Protein AF-A0A3M1VGR1-F1 (afdb_monomer_lite)

Radius of gyration: 39.98 Å; chains: 1; bounding box: 126×86×121 Å

Secondary structure (DSSP, 8-state):
----------------------------PPEEEEEEEEETTEEEEEEEEE-----------S-S---S--PPPGGGGGSSS---HHHHHHHHHHHHHHHHHGGGGT----HHHHHHHHHHHHH-HHHHHHHHHHHHHHTTS--HHHHHHHH--HHHHHHHHHHTT---HHHHHHHHHHHHHHHHH-GGG--B-GGG-BHHHHHHHHHHH-HHHHHHHHHHHHHHHSS-HHHHHHT-SSS-HHHHHHHHHHHH---HHHHHHHHHHTTT-HHHHHHHHHT--HHHHHHHHHHHHT-TT-TT---HHHHHHHHSTT-HHHHHHHHHHHHHHHTTS---HHHHHHTS-------------PPP--PPP---TTEEEEEEEPPTT--HHHHHHHTT--TTTHHHHHHHHT-S-GGGPPTT-EEEEEEEEE--TT--HHHHHHHHHHHHT-S---HHHHHHHHHHHHHHS-----SS-GGGTTTT-EEP-PPS----PPPPP-PPP-PPPP--------------------PPPP-------GGGGS-HHHHHHHHHHHHHHHHHHHHTSSS-HHHHHHHHHHHHHHHHTTTT-HHHHHHHHHHHHHHHSS-HHHHHHHHS-HHHHHHHHHHTT--HHHHHHHHHHHHHHH--------------

Sequence (660 aa):
MVKLAEADRRPQDQNQGEADPRFVKVGTGVTVERRVRVIDGRESVSESRGYGGVGFYIDGSHREEGARQYAPQGEDLFNGPVKSIEEQGREIAEFIHEKTNTGLFGTGNDEKAVLDAVRILSQNPELRAAADRAMQAIEHGKTVSEYLKGQLKGADLERALYYLGEYDAGKAAENLSKSFRRYSHDRSRLEFGYHGKSRLEFNVQFLAEHPEYREAVLTRFRKDHKMELSEAIEAVRGISREEKDKLIEQAYGFDAERTARIIYEHAGDEDRVLALLAGRDSHQVIEIARAFERLPENEKHEKFIDYLRRKLDGKEELIADLTVKLSALEVDTGESAEDAMTRQGVAGREEKEKDSDTPGHRAEKKEIPGFDYHTYKLKNGESLSVVERKFGIGRGDGRLLMMINGVQDASRLPAGFEVKIPAAYAVKKGDTLNEIAASLNKELGRSDLTAQKIFEYNRAFDAAGVRTAVGSNIDQIYADRTLYIPPQGEARNLGPMQEKQAPSEEHPSEKQTTDVEMPPVEYAVEPPDSTSVDTGTPESALTLETRQRAAGIVEGFRQAMSNGGLRHLWSKRADTAQAIRELESIGNNPDLQRAVQQRFQQEQGETLDRYILGHFRDKEREKALRAAGYDVGEVLAEERKRAEATQKPQGGPHFYGTNV

Foldseek 3Di:
DDDDDDDDDDDDDDDDDDDDDDDDDPDDDWDWDWDWDDDPNDIDIDIDTDDDDDDDDDDDDDDDDDDPDDDDDPVVLCPDPHDDLLVSLLVLLVQLCCQLPVPVVPDHHPLVSNLVSLLVCLVDVSSQVSVQVNNCVVPVHGGPLRVLVVRDDDPSNQSSCLSVVNRDLLVLLVQLVVQLVQQLPDPVPFPQDPPRHGSNLVSLLSLLVCVPSLVVSQVNNCVVPVDGPLVSLVSGPPQDPVNSVVSVCSSNPQDLLVLLVCCVVCLLPVVSPCVSPVPDDLVSLLSNQVSNLVDPVPVVSDGPLNSNCVSVPPPVVVSVVNVCSNVVCVVVPDPDPVVVVVVDDDDDDDDDDDDDPDDDPQPDADDQPQFDWDKDFAAVPDFVQNVCVVLVAARPCSVVQCNNRVHPDRVDDDGRDIGIDGDWGFDAQPDFLQNVQVSCCVSVVHDPRHSVLQVVVQVLVDVVVDDDDPDDDPRVPRNGDTGDDHDDDDDDDDDDDDDDDDDDDDDDDDDDDDDDDDDDDDDDDDDDDDDDDPPDDPVVPDDPVLLVLLVVLLVQLVVLVVVVPPDDPVSVVVSLVSNLVSLLVCPPDVSSLVSNQVVNCVVVVDGPLVVLVVPDDPVSSLSSCVSSPHDPVVSVVVVVVVVVVVPDDPDDDDDDDDDD

pLDDT: mean 70.75, std 23.26, range [25.19, 97.81]

Structure (mmCIF, N/CA/C/O backbone):
data_AF-A0A3M1VGR1-F1
#
_entry.id   AF-A0A3M1VGR1-F1
#
loop_
_atom_site.group_PDB
_atom_site.id
_atom_site.type_symbol
_atom_site.label_atom_id
_atom_site.label_alt_id
_atom_site.label_comp_id
_atom_site.label_asym_id
_atom_site.label_entity_id
_atom_site.label_seq_id
_atom_site.pdbx_PDB_ins_code
_atom_site.Cartn_x
_atom_site.Cartn_y
_atom_site.Cartn_z
_atom_site.occupancy
_atom_site.B_iso_or_equiv
_atom_site.auth_seq_id
_atom_site.auth_comp_id
_atom_site.auth_asym_id
_atom_site.auth_atom_id
_atom_site.pdbx_PDB_model_num
ATOM 1 N N . MET A 1 1 ? 80.678 -14.134 -15.338 1.00 32.84 1 MET A N 1
ATOM 2 C CA . MET A 1 1 ? 82.061 -14.301 -15.842 1.00 32.84 1 MET A CA 1
ATOM 3 C C . MET A 1 1 ? 82.338 -15.799 -15.810 1.00 32.84 1 MET A C 1
ATOM 5 O O . MET A 1 1 ? 82.184 -16.352 -14.739 1.00 32.84 1 MET A O 1
ATOM 9 N N . VAL A 1 2 ? 82.593 -16.553 -16.879 1.00 35.44 2 VAL A N 1
ATOM 10 C CA . VAL A 1 2 ? 83.173 -16.275 -18.202 1.00 35.44 2 VAL A CA 1
ATOM 11 C C . VAL A 1 2 ? 82.540 -17.228 -19.243 1.00 35.44 2 VAL A C 1
ATOM 13 O O . VAL A 1 2 ? 82.218 -18.368 -18.925 1.00 35.44 2 VAL A O 1
ATOM 16 N N . LYS A 1 3 ? 82.330 -16.700 -20.458 1.00 37.97 3 LYS A N 1
ATOM 17 C CA . LYS A 1 3 ? 81.943 -17.356 -21.728 1.00 37.97 3 LYS A CA 1
ATOM 18 C C . LYS A 1 3 ? 83.186 -17.886 -22.477 1.00 37.97 3 LYS A C 1
ATOM 20 O O . LYS A 1 3 ? 84.276 -17.444 -22.143 1.00 37.97 3 LYS A O 1
ATOM 25 N N . LEU A 1 4 ? 82.940 -18.608 -23.589 1.00 37.69 4 LEU A N 1
ATOM 26 C CA . LEU A 1 4 ? 83.761 -18.840 -24.815 1.00 37.69 4 LEU A CA 1
ATOM 27 C C . LEU A 1 4 ? 84.270 -20.288 -24.943 1.00 37.69 4 LEU A C 1
ATOM 29 O O . LEU A 1 4 ? 84.686 -20.853 -23.942 1.00 37.69 4 LEU A O 1
ATOM 33 N N . ALA A 1 5 ? 84.335 -20.949 -26.106 1.00 40.91 5 ALA A N 1
ATOM 34 C CA . ALA A 1 5 ? 83.881 -20.753 -27.501 1.00 40.91 5 ALA A CA 1
ATOM 35 C C . ALA A 1 5 ? 84.247 -22.072 -28.254 1.00 40.91 5 ALA A C 1
ATOM 37 O O . ALA A 1 5 ? 85.207 -22.721 -27.855 1.00 40.91 5 ALA A O 1
ATOM 38 N N . GLU A 1 6 ? 83.445 -22.608 -29.183 1.00 35.97 6 GLU A N 1
ATOM 39 C CA . GLU A 1 6 ? 83.559 -22.504 -30.665 1.00 35.97 6 GLU A CA 1
ATOM 40 C C . GLU A 1 6 ? 83.898 -23.846 -31.362 1.00 35.97 6 GLU A C 1
ATOM 42 O O . GLU A 1 6 ? 84.374 -24.776 -30.719 1.00 35.97 6 GLU A O 1
ATOM 47 N N . ALA A 1 7 ? 83.671 -23.867 -32.689 1.00 32.34 7 ALA A N 1
ATOM 48 C CA . ALA A 1 7 ? 83.943 -24.880 -33.729 1.00 32.34 7 ALA A CA 1
ATOM 49 C C . ALA A 1 7 ? 82.780 -25.862 -34.044 1.00 32.34 7 ALA A C 1
ATOM 51 O O . ALA A 1 7 ? 82.547 -26.811 -33.305 1.00 32.34 7 ALA A O 1
ATOM 52 N N . ASP A 1 8 ? 81.892 -25.643 -35.025 1.00 31.66 8 ASP A N 1
ATOM 53 C CA . ASP A 1 8 ? 82.029 -25.397 -36.483 1.00 31.66 8 ASP A CA 1
ATOM 54 C C . ASP A 1 8 ? 82.071 -26.695 -37.327 1.00 31.66 8 ASP A C 1
ATOM 56 O O . ASP A 1 8 ? 82.972 -27.517 -37.162 1.00 31.66 8 ASP A O 1
ATOM 60 N N . ARG A 1 9 ? 81.048 -26.873 -38.191 1.00 32.28 9 ARG A N 1
ATOM 61 C CA . ARG A 1 9 ? 80.989 -27.673 -39.444 1.00 32.28 9 ARG A CA 1
ATOM 62 C C . ARG A 1 9 ? 79.542 -27.789 -39.976 1.00 32.28 9 ARG A C 1
ATOM 64 O O . ARG A 1 9 ? 78.756 -28.628 -39.545 1.00 32.28 9 ARG A O 1
ATOM 71 N N . ARG A 1 10 ? 79.225 -26.967 -40.979 1.00 28.36 10 ARG A N 1
ATOM 72 C CA . ARG A 1 10 ? 78.342 -27.254 -42.141 1.00 28.36 10 ARG A CA 1
ATOM 73 C C . ARG A 1 10 ? 79.263 -2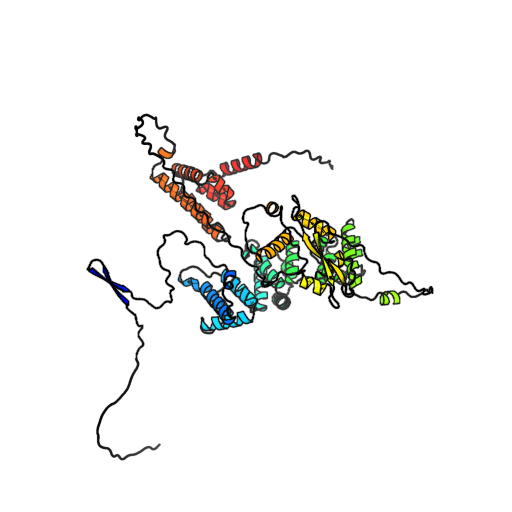7.309 -43.387 1.00 28.36 10 ARG A C 1
ATOM 75 O O . ARG A 1 10 ? 80.387 -26.826 -43.236 1.00 28.36 10 ARG A O 1
ATOM 82 N N . PRO A 1 11 ? 78.904 -27.853 -44.579 1.00 45.12 11 PRO A N 1
ATOM 83 C CA . PRO A 1 11 ? 77.603 -27.782 -45.287 1.00 45.12 11 PRO A CA 1
ATOM 84 C C . PRO A 1 11 ? 77.229 -29.133 -45.980 1.00 45.12 11 PRO A C 1
ATOM 86 O O . PRO A 1 11 ? 77.863 -30.131 -45.666 1.00 45.12 11 PRO A O 1
ATOM 89 N N . GLN A 1 12 ? 76.211 -29.368 -46.824 1.00 30.80 12 GLN A N 1
ATOM 90 C CA . GLN A 1 12 ? 75.485 -28.650 -47.892 1.00 30.80 12 GLN A CA 1
ATOM 91 C C . GLN A 1 12 ? 74.126 -29.381 -48.108 1.00 30.80 12 GLN A C 1
ATOM 93 O O . GLN A 1 12 ? 74.074 -30.603 -48.006 1.00 30.80 12 GLN A O 1
ATOM 98 N N . ASP A 1 13 ? 73.001 -28.661 -48.180 1.00 32.44 13 ASP A N 1
ATOM 99 C CA . ASP A 1 13 ? 72.172 -28.392 -49.381 1.00 32.44 13 ASP A CA 1
ATOM 100 C C . ASP A 1 13 ? 71.539 -29.609 -50.096 1.00 32.44 13 ASP A C 1
ATOM 102 O O . ASP A 1 13 ? 72.215 -30.348 -50.800 1.00 32.44 13 ASP A O 1
ATOM 106 N N . GLN A 1 14 ? 70.206 -29.747 -50.040 1.00 30.77 14 GLN A N 1
ATOM 107 C CA . GLN A 1 14 ? 69.305 -29.179 -51.059 1.00 30.77 14 GLN A CA 1
ATOM 108 C C . GLN A 1 14 ? 67.816 -29.468 -50.771 1.00 30.77 14 GLN A C 1
ATOM 110 O O . GLN A 1 14 ? 67.416 -30.588 -50.469 1.00 30.77 14 GLN A O 1
ATOM 115 N N . ASN A 1 15 ? 67.030 -28.420 -51.033 1.00 29.39 15 ASN A N 1
ATOM 116 C CA . ASN A 1 15 ? 65.632 -28.373 -51.473 1.00 29.39 15 ASN A CA 1
ATOM 117 C C . ASN A 1 15 ? 64.476 -28.169 -50.471 1.00 29.39 15 ASN A C 1
ATOM 119 O O . ASN A 1 15 ? 63.861 -29.100 -49.970 1.00 29.39 15 ASN A O 1
ATOM 123 N N . GLN A 1 16 ? 64.116 -26.876 -50.411 1.00 29.95 16 GLN A N 1
ATOM 124 C CA . GLN A 1 16 ? 62.810 -26.288 -50.765 1.00 29.95 16 GLN A CA 1
ATOM 125 C C . GLN A 1 16 ? 61.708 -26.240 -49.694 1.00 29.95 16 GLN A C 1
ATOM 127 O O . GLN A 1 16 ? 61.046 -27.231 -49.412 1.00 29.95 16 GLN A O 1
ATOM 132 N N . GLY A 1 17 ? 61.429 -25.006 -49.237 1.00 27.72 17 GLY A N 1
ATOM 133 C CA . GLY A 1 17 ? 60.079 -24.570 -48.855 1.00 27.72 17 GLY A CA 1
ATOM 134 C C . GLY A 1 17 ? 59.882 -24.001 -47.444 1.00 27.72 17 GLY A C 1
ATOM 135 O O . GLY A 1 17 ? 59.053 -24.522 -46.707 1.00 27.72 17 GLY A O 1
ATOM 136 N N . GLU A 1 18 ? 60.590 -22.930 -47.066 1.00 30.09 18 GLU A N 1
ATOM 137 C CA . GLU A 1 18 ? 60.122 -21.966 -46.041 1.00 30.09 18 GLU A CA 1
ATOM 138 C C . GLU A 1 18 ? 58.789 -21.317 -46.480 1.00 30.09 18 GLU A C 1
ATOM 140 O O . GLU A 1 18 ? 58.524 -21.232 -47.675 1.00 30.09 18 GLU A O 1
ATOM 145 N N . ALA A 1 19 ? 57.938 -20.702 -45.659 1.00 28.94 19 ALA A N 1
ATOM 146 C CA . ALA A 1 19 ? 57.636 -20.648 -44.227 1.00 28.94 19 ALA A CA 1
ATOM 147 C C . ALA A 1 19 ? 56.522 -19.573 -44.087 1.00 28.94 19 ALA A C 1
ATOM 149 O O . ALA A 1 19 ? 56.438 -18.670 -44.917 1.00 28.94 19 ALA A O 1
ATOM 150 N N . ASP A 1 20 ? 55.763 -19.626 -42.986 1.00 30.30 20 ASP A N 1
ATOM 151 C CA . ASP A 1 20 ? 55.066 -18.492 -42.334 1.00 30.30 20 ASP A CA 1
ATOM 152 C C . ASP A 1 20 ? 53.701 -18.016 -42.906 1.00 30.30 20 ASP A C 1
ATOM 154 O O . ASP A 1 20 ? 53.647 -17.329 -43.927 1.00 30.30 20 ASP A O 1
ATOM 158 N N . PRO A 1 21 ? 52.571 -18.238 -42.195 1.00 31.44 21 PRO A N 1
ATOM 159 C CA . PRO A 1 21 ? 51.399 -17.384 -42.301 1.00 31.44 21 PRO A CA 1
ATOM 160 C C . PRO A 1 21 ? 51.378 -16.375 -41.142 1.00 31.44 21 PRO A C 1
ATOM 162 O O . PRO A 1 21 ? 50.934 -16.660 -40.028 1.00 31.44 21 PRO A O 1
ATOM 165 N N . ARG A 1 22 ? 51.794 -15.142 -41.442 1.00 30.09 22 ARG A N 1
ATOM 166 C CA . ARG A 1 22 ? 51.488 -13.960 -40.628 1.00 30.09 22 ARG A CA 1
ATOM 167 C C . ARG A 1 22 ? 50.040 -13.527 -40.855 1.00 30.09 22 ARG A C 1
ATOM 169 O O . ARG A 1 22 ? 49.585 -13.467 -41.991 1.00 30.09 22 ARG A O 1
ATOM 176 N N . PHE A 1 23 ? 49.372 -13.170 -39.758 1.00 30.47 23 PHE A N 1
ATOM 177 C CA . PHE A 1 23 ? 48.259 -12.217 -39.642 1.00 30.47 23 PHE A CA 1
ATOM 178 C C . PHE A 1 23 ? 47.366 -12.014 -40.881 1.00 30.47 23 PHE A C 1
ATOM 180 O O . P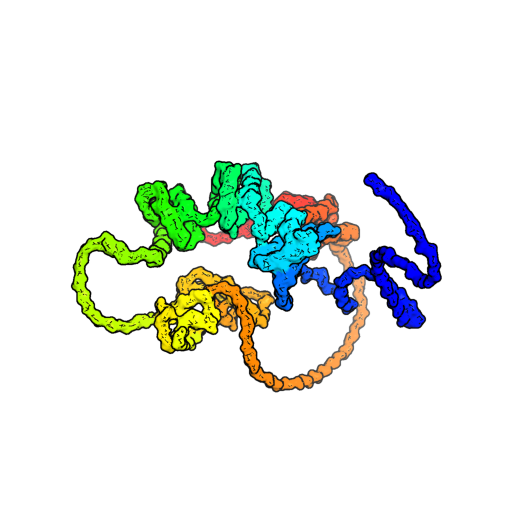HE A 1 23 ? 47.647 -11.172 -41.734 1.00 30.47 23 PHE A O 1
ATOM 187 N N . VAL A 1 24 ? 46.192 -12.655 -40.888 1.00 25.19 24 VAL A N 1
ATOM 188 C CA . VAL A 1 24 ? 45.050 -12.180 -41.681 1.00 25.19 24 VAL A CA 1
ATOM 189 C C . VAL A 1 24 ? 44.173 -11.301 -40.796 1.00 25.19 24 VAL A C 1
ATOM 191 O O . VAL A 1 24 ? 43.539 -11.744 -39.842 1.00 25.19 24 VAL A O 1
ATOM 194 N N . LYS A 1 25 ? 44.152 -10.020 -41.147 1.00 27.34 25 LYS A N 1
ATOM 195 C CA . LYS A 1 25 ? 43.153 -9.033 -40.748 1.00 27.34 25 LYS A CA 1
ATOM 196 C C . LYS A 1 25 ? 41.793 -9.508 -41.281 1.00 27.34 25 LYS A C 1
ATOM 198 O O . LYS A 1 25 ? 41.596 -9.517 -42.494 1.00 27.34 25 LYS A O 1
ATOM 203 N N . VAL A 1 26 ? 40.864 -9.914 -40.414 1.00 26.52 26 VAL A N 1
ATOM 204 C CA . VAL A 1 26 ? 39.482 -10.211 -40.832 1.00 26.52 26 VAL A CA 1
ATOM 205 C C . VAL A 1 26 ? 38.785 -8.877 -41.095 1.00 26.52 26 VAL A C 1
ATOM 207 O O . VAL A 1 26 ? 38.372 -8.175 -40.175 1.00 26.52 26 VAL A O 1
ATOM 210 N N . GLY A 1 27 ? 38.757 -8.481 -42.366 1.00 27.70 27 GLY A N 1
ATOM 211 C CA . GLY A 1 27 ? 37.930 -7.387 -42.857 1.00 27.70 27 GLY A CA 1
ATOM 212 C C . GLY A 1 27 ? 36.460 -7.798 -42.874 1.00 27.70 27 GLY A C 1
ATOM 213 O O . GLY A 1 27 ? 36.124 -8.943 -43.169 1.00 27.70 27 GLY A O 1
ATOM 214 N N . THR A 1 28 ? 35.591 -6.848 -42.551 1.00 34.50 28 THR A N 1
ATOM 215 C CA . THR A 1 28 ? 34.135 -6.942 -42.651 1.00 34.50 28 THR A CA 1
ATOM 216 C C . THR A 1 28 ? 33.718 -7.297 -44.082 1.00 34.50 28 THR A C 1
ATOM 218 O O . THR A 1 28 ? 33.843 -6.492 -45.003 1.00 34.50 28 THR A O 1
ATOM 221 N N . GLY A 1 29 ? 33.246 -8.528 -44.284 1.00 31.27 29 GLY A N 1
ATOM 222 C CA . GLY A 1 29 ? 32.705 -8.975 -45.565 1.00 31.27 29 GLY A CA 1
ATOM 223 C C . GLY A 1 29 ? 31.354 -8.316 -45.841 1.00 31.27 29 GLY A C 1
ATOM 224 O O . GLY A 1 29 ? 30.412 -8.492 -45.076 1.00 31.27 29 GLY A O 1
ATOM 225 N N . VAL A 1 30 ? 31.266 -7.560 -46.935 1.00 34.47 30 VAL A N 1
ATOM 226 C CA . VAL A 1 30 ? 29.999 -7.120 -47.531 1.00 34.47 30 VAL A CA 1
ATOM 227 C C . VAL A 1 30 ? 29.611 -8.159 -48.574 1.00 34.47 30 VAL A C 1
ATOM 229 O O . VAL A 1 30 ? 30.320 -8.326 -49.567 1.00 34.47 30 VAL A O 1
ATOM 232 N N . THR A 1 31 ? 28.492 -8.850 -48.376 1.00 37.16 31 THR A N 1
ATOM 233 C CA . THR A 1 31 ? 27.913 -9.711 -49.411 1.00 37.16 31 THR A CA 1
ATOM 234 C C . THR A 1 31 ? 27.097 -8.836 -50.361 1.00 37.16 31 THR A C 1
ATOM 236 O O . THR A 1 31 ? 26.199 -8.111 -49.932 1.00 37.16 31 THR A O 1
ATOM 239 N N . VAL A 1 32 ? 27.432 -8.867 -51.652 1.00 37.56 32 VAL A N 1
ATOM 240 C CA . VAL A 1 32 ? 26.666 -8.192 -52.709 1.00 37.56 32 VAL A CA 1
ATOM 241 C C . VAL A 1 32 ? 25.828 -9.250 -53.406 1.00 37.56 32 VAL A C 1
ATOM 243 O O . VAL A 1 32 ? 26.377 -10.128 -54.070 1.00 37.56 32 VAL A O 1
ATOM 246 N N . GLU A 1 33 ? 24.507 -9.174 -53.263 1.00 39.69 33 GLU A N 1
ATOM 247 C CA . GLU A 1 33 ? 23.602 -9.990 -54.068 1.00 39.69 33 GLU A CA 1
ATOM 248 C C . GLU A 1 33 ? 23.191 -9.177 -55.299 1.00 39.69 33 GLU A C 1
ATOM 250 O O . GLU A 1 33 ? 22.628 -8.082 -55.194 1.00 39.69 33 GLU A O 1
ATOM 255 N N . ARG A 1 34 ? 23.532 -9.699 -56.478 1.00 49.25 34 ARG A N 1
ATOM 256 C CA . ARG A 1 34 ? 23.218 -9.098 -57.774 1.00 49.25 34 ARG A CA 1
ATOM 257 C C . ARG A 1 34 ? 22.080 -9.895 -58.390 1.00 49.25 34 ARG A C 1
ATOM 259 O O . ARG A 1 34 ? 22.271 -11.056 -58.742 1.00 49.25 34 ARG A O 1
ATOM 266 N N . ARG A 1 35 ? 20.902 -9.285 -58.523 1.00 47.31 35 ARG A N 1
ATOM 267 C CA . ARG A 1 35 ? 19.772 -9.905 -59.226 1.00 47.31 35 ARG A CA 1
ATOM 268 C C . ARG A 1 35 ? 19.567 -9.223 -60.565 1.00 47.31 35 ARG A C 1
ATOM 270 O O . ARG A 1 35 ? 19.476 -7.999 -60.647 1.00 47.31 35 ARG A O 1
ATOM 277 N N . VAL A 1 36 ? 19.504 -10.045 -61.604 1.00 59.19 36 VAL A N 1
ATOM 278 C CA . VAL A 1 36 ? 19.189 -9.630 -62.968 1.00 59.19 36 VAL A CA 1
ATOM 279 C C . VAL A 1 36 ? 17.770 -10.093 -63.262 1.00 59.19 36 VAL A C 1
ATOM 281 O O . VAL A 1 36 ? 17.467 -11.280 -63.141 1.00 59.19 36 VAL A O 1
ATOM 284 N N . ARG A 1 37 ? 16.890 -9.160 -63.621 1.00 50.19 37 ARG A N 1
ATOM 285 C CA . ARG A 1 37 ? 15.563 -9.463 -64.162 1.00 50.19 37 ARG A CA 1
ATOM 286 C C . ARG A 1 37 ? 15.512 -9.020 -65.609 1.00 50.19 37 ARG A C 1
ATOM 288 O O . ARG A 1 37 ? 15.886 -7.896 -65.925 1.00 50.19 37 ARG A O 1
ATOM 295 N N . VAL A 1 38 ? 14.997 -9.890 -66.466 1.00 55.69 38 VAL A N 1
ATOM 296 C CA . VAL A 1 38 ? 14.703 -9.556 -67.859 1.00 55.69 38 VAL A CA 1
ATOM 297 C C . VAL A 1 38 ? 13.197 -9.400 -67.983 1.00 55.69 38 VAL A C 1
ATOM 299 O O . VAL A 1 38 ? 12.460 -10.351 -67.734 1.00 55.69 38 VAL A O 1
ATOM 302 N N . ILE A 1 39 ? 12.744 -8.196 -68.325 1.00 48.53 39 ILE A N 1
ATOM 303 C CA . ILE A 1 39 ? 11.339 -7.904 -68.628 1.00 48.53 39 ILE A CA 1
ATOM 304 C C . ILE A 1 39 ? 11.331 -7.220 -69.997 1.00 48.53 39 ILE A C 1
ATOM 306 O O . ILE A 1 39 ? 12.106 -6.293 -70.230 1.00 48.53 39 ILE A O 1
ATOM 310 N N . ASP A 1 40 ? 10.527 -7.742 -70.925 1.00 45.03 40 ASP A N 1
ATOM 311 C CA . ASP A 1 40 ? 10.402 -7.270 -72.313 1.00 45.03 40 ASP A CA 1
ATOM 312 C C . ASP A 1 40 ? 11.738 -7.112 -73.061 1.00 45.03 40 ASP A C 1
ATOM 314 O O . ASP A 1 40 ? 11.993 -6.131 -73.759 1.00 45.03 40 ASP A O 1
ATOM 318 N N . GLY A 1 41 ? 12.631 -8.094 -72.896 1.00 62.09 41 GLY A N 1
ATOM 319 C CA . GLY A 1 41 ? 13.907 -8.150 -73.617 1.00 62.09 41 GLY A CA 1
ATOM 320 C C . GLY A 1 41 ? 14.944 -7.112 -73.179 1.00 62.09 41 GLY A C 1
ATOM 321 O O . GLY A 1 41 ? 15.966 -6.962 -73.846 1.00 62.09 41 GLY A O 1
ATOM 322 N N . ARG A 1 42 ? 14.719 -6.404 -72.065 1.00 38.59 42 ARG A N 1
ATOM 323 C CA . ARG A 1 42 ? 15.720 -5.528 -71.448 1.00 38.59 42 ARG A CA 1
ATOM 324 C C . ARG A 1 42 ? 16.118 -6.057 -70.079 1.00 38.59 42 ARG A C 1
ATOM 326 O O . ARG A 1 42 ? 15.269 -6.346 -69.236 1.00 38.59 42 ARG A O 1
ATOM 333 N N . GLU A 1 43 ? 17.425 -6.182 -69.871 1.00 63.84 43 GLU A N 1
ATOM 334 C CA . GLU A 1 43 ? 17.987 -6.579 -68.586 1.00 63.84 43 GLU A CA 1
ATOM 335 C C . GLU A 1 43 ? 17.995 -5.385 -67.628 1.00 63.84 43 GLU A C 1
ATOM 337 O O . GLU A 1 43 ? 18.555 -4.325 -67.909 1.00 63.84 43 GLU A O 1
ATOM 342 N N . SER A 1 44 ? 17.369 -5.575 -66.476 1.00 43.97 44 SER A N 1
ATOM 343 C CA . SER A 1 44 ? 17.424 -4.694 -65.321 1.00 43.97 44 SER A CA 1
ATOM 344 C C . SER A 1 44 ? 18.272 -5.380 -64.254 1.00 43.97 44 SER A C 1
ATOM 346 O O . SER A 1 44 ? 17.975 -6.503 -63.841 1.00 43.97 44 SER A O 1
ATOM 348 N N . VAL A 1 45 ? 19.349 -4.720 -63.824 1.00 62.47 45 VAL A N 1
ATOM 349 C CA . VAL A 1 45 ? 20.241 -5.219 -62.770 1.00 62.47 45 VAL A CA 1
ATOM 350 C C . VAL A 1 45 ? 20.046 -4.375 -61.519 1.00 62.47 45 VAL A C 1
ATOM 352 O O . VAL A 1 45 ? 20.227 -3.160 -61.562 1.00 62.47 45 VAL A O 1
ATOM 355 N N . SER A 1 46 ? 19.720 -5.020 -60.400 1.00 47.25 46 SER A N 1
ATOM 356 C CA . SER A 1 46 ? 19.698 -4.384 -59.081 1.00 47.25 46 SER A CA 1
ATOM 357 C C . SER A 1 46 ? 20.724 -5.042 -58.160 1.00 47.25 46 SER A C 1
ATOM 359 O O . SER A 1 46 ? 20.736 -6.268 -58.018 1.00 47.25 46 SER A O 1
ATOM 361 N N . GLU A 1 47 ? 21.558 -4.225 -57.518 1.00 50.34 47 GLU A N 1
ATOM 362 C CA . GLU A 1 47 ? 22.518 -4.648 -56.495 1.00 50.34 47 GLU A CA 1
ATOM 363 C C . GLU A 1 47 ? 22.076 -4.126 -55.129 1.00 50.34 47 GLU A C 1
ATOM 365 O O . GLU A 1 47 ? 21.886 -2.923 -54.952 1.00 50.34 47 GLU A O 1
ATOM 370 N N . SER A 1 48 ? 21.944 -5.021 -54.150 1.00 40.88 48 SER A N 1
ATOM 371 C CA . SER A 1 48 ? 21.705 -4.645 -52.754 1.00 40.88 48 SER A CA 1
ATOM 372 C C . SER A 1 48 ? 22.891 -5.047 -51.882 1.00 40.88 48 SER A C 1
ATOM 374 O O . SER A 1 48 ? 23.358 -6.187 -51.942 1.00 40.88 48 SER A O 1
ATOM 376 N N . ARG A 1 49 ? 23.363 -4.111 -51.050 1.00 40.06 49 ARG A N 1
ATOM 377 C CA . ARG A 1 49 ? 24.370 -4.345 -50.004 1.00 40.06 49 ARG A CA 1
ATOM 378 C C . ARG A 1 49 ? 23.669 -4.373 -48.649 1.00 40.06 49 ARG A C 1
ATOM 380 O O . ARG A 1 49 ? 23.144 -3.348 -48.226 1.00 40.06 49 ARG A O 1
ATOM 387 N N . GLY A 1 50 ? 23.653 -5.529 -47.991 1.00 36.19 50 GLY A N 1
ATOM 388 C CA . GLY A 1 50 ? 23.083 -5.693 -46.651 1.00 36.19 50 GLY A CA 1
ATOM 389 C C . GLY A 1 50 ? 24.169 -5.835 -45.583 1.00 36.19 50 GLY A C 1
ATOM 390 O O . GLY A 1 50 ? 25.121 -6.589 -45.772 1.00 36.19 50 GLY A O 1
ATOM 391 N N . TYR A 1 51 ? 24.011 -5.133 -44.458 1.00 35.66 51 TYR A N 1
ATOM 392 C CA . TYR A 1 51 ? 24.691 -5.452 -43.198 1.00 35.66 51 TYR A CA 1
ATOM 393 C C . TYR A 1 51 ? 23.772 -6.372 -42.388 1.00 35.66 51 TYR A C 1
ATOM 395 O O . TYR A 1 51 ? 22.576 -6.107 -42.285 1.00 35.66 51 TYR A O 1
ATOM 403 N N . GLY A 1 52 ? 24.314 -7.479 -41.875 1.00 32.34 52 GLY A N 1
ATOM 404 C CA . GLY A 1 52 ? 23.540 -8.557 -41.259 1.00 32.34 52 GLY A CA 1
ATOM 405 C C . GLY A 1 52 ? 22.763 -8.118 -40.017 1.00 32.34 52 GLY A C 1
ATOM 406 O O . GLY A 1 52 ? 23.339 -7.979 -38.943 1.00 32.34 52 GLY A O 1
ATOM 407 N N . GLY A 1 53 ? 21.451 -7.965 -40.176 1.00 26.06 53 GLY A N 1
ATOM 408 C CA . GLY A 1 53 ? 20.450 -8.020 -39.117 1.00 26.06 53 GLY A CA 1
ATOM 409 C C . GLY A 1 53 ? 19.408 -9.064 -39.511 1.00 26.06 53 GLY A C 1
ATOM 410 O O . GLY A 1 53 ? 18.974 -9.102 -40.662 1.00 26.06 53 GLY A O 1
ATOM 411 N N . VAL A 1 54 ? 19.055 -9.953 -38.584 1.00 30.28 54 VAL A N 1
ATOM 412 C CA . VAL A 1 54 ? 18.017 -10.970 -38.792 1.00 30.28 54 VAL A CA 1
ATOM 413 C C . VAL A 1 54 ? 16.665 -10.258 -38.855 1.00 30.28 54 VAL A C 1
ATOM 415 O O . VAL A 1 54 ? 16.195 -9.735 -37.850 1.00 30.28 54 VAL A O 1
ATOM 418 N N . GLY A 1 55 ? 16.063 -10.209 -40.043 1.00 25.91 55 GLY A N 1
ATOM 419 C CA . GLY A 1 55 ? 14.714 -9.696 -40.272 1.00 25.91 55 GLY A CA 1
ATOM 420 C C . GLY A 1 55 ? 13.839 -10.771 -40.909 1.00 25.91 55 GLY A C 1
ATOM 421 O O . GLY A 1 55 ? 14.229 -11.387 -41.902 1.00 25.91 55 GLY A O 1
ATOM 422 N N . PHE A 1 56 ? 12.659 -11.002 -40.336 1.00 25.67 56 PHE A N 1
ATOM 423 C CA . PHE A 1 56 ? 11.611 -11.816 -40.944 1.00 25.67 56 PHE A CA 1
ATOM 424 C C . PHE A 1 56 ? 10.975 -11.036 -42.105 1.00 25.67 56 PHE A C 1
ATOM 426 O O . PHE A 1 56 ? 10.551 -9.895 -41.932 1.00 25.67 56 PHE A O 1
ATOM 433 N N . TYR A 1 57 ? 10.910 -11.649 -43.288 1.00 25.34 57 TYR A N 1
ATOM 434 C CA . TYR A 1 57 ? 10.170 -11.120 -44.435 1.00 25.34 57 TYR A CA 1
ATOM 435 C C . TYR A 1 57 ? 8.674 -11.421 -44.264 1.00 25.34 57 TYR A C 1
ATOM 437 O O . TYR A 1 57 ? 8.291 -12.587 -44.191 1.00 25.34 57 TYR A O 1
ATOM 445 N N . ILE A 1 58 ? 7.836 -10.381 -44.249 1.00 28.47 58 ILE A N 1
ATOM 446 C CA . ILE A 1 58 ? 6.396 -10.483 -44.526 1.00 28.47 58 ILE A CA 1
ATOM 447 C C . ILE A 1 58 ? 6.170 -9.875 -45.912 1.00 28.47 58 ILE A C 1
ATOM 449 O O . ILE A 1 58 ? 6.619 -8.763 -46.190 1.00 28.47 58 ILE A O 1
ATOM 453 N N . ASP A 1 59 ? 5.528 -10.649 -46.782 1.00 26.16 59 ASP A N 1
ATOM 454 C CA . ASP A 1 59 ? 5.177 -10.281 -48.152 1.00 26.16 59 ASP A CA 1
ATOM 455 C C . ASP A 1 59 ? 4.229 -9.070 -48.163 1.00 26.16 59 ASP A C 1
ATOM 457 O O . ASP A 1 59 ? 3.192 -9.051 -47.496 1.00 26.16 59 ASP A O 1
ATOM 461 N N . GLY A 1 60 ? 4.631 -8.027 -48.888 1.00 29.23 60 GLY A N 1
ATOM 462 C CA . GLY A 1 60 ? 3.951 -6.744 -48.953 1.00 29.23 60 GLY A CA 1
ATOM 463 C C . GLY A 1 60 ? 3.032 -6.676 -50.161 1.00 29.23 60 GLY A C 1
ATOM 464 O O . GLY A 1 60 ? 3.471 -6.333 -51.256 1.00 29.23 60 GLY A O 1
ATOM 465 N N . SER A 1 61 ? 1.742 -6.931 -49.954 1.00 31.72 61 SER A N 1
ATOM 466 C CA . SER A 1 61 ? 0.705 -6.500 -50.894 1.00 31.72 61 SER A CA 1
ATOM 467 C C . SER A 1 61 ? -0.674 -6.378 -50.243 1.00 31.72 61 SER A C 1
ATOM 469 O O . SER A 1 61 ? -1.596 -7.060 -50.645 1.00 31.72 61 SER A O 1
ATOM 471 N N . HIS A 1 62 ? -0.857 -5.461 -49.286 1.00 27.64 62 HIS A N 1
ATOM 472 C CA . HIS A 1 62 ? -2.146 -4.781 -49.086 1.00 27.64 62 HIS A CA 1
ATOM 473 C C . HIS A 1 62 ? -1.942 -3.395 -48.450 1.00 27.64 62 HIS A C 1
ATOM 475 O O . HIS A 1 62 ? -1.022 -3.174 -47.668 1.00 27.64 62 HIS A O 1
ATOM 481 N N . ARG A 1 63 ? -2.775 -2.457 -48.908 1.00 31.17 63 ARG A N 1
ATOM 482 C CA . ARG A 1 63 ? -2.747 -1.007 -48.687 1.00 31.17 63 ARG A CA 1
ATOM 483 C C . ARG A 1 63 ? -2.833 -0.587 -47.217 1.00 31.17 63 ARG A C 1
ATOM 485 O O . ARG A 1 63 ? -3.420 -1.267 -46.386 1.00 31.17 63 ARG A O 1
ATOM 492 N N . GLU A 1 64 ? -2.279 0.599 -46.991 1.00 37.81 64 GLU A N 1
ATOM 493 C CA . GLU A 1 64 ? -2.283 1.426 -45.787 1.00 37.81 64 GLU A CA 1
ATOM 494 C C . GLU A 1 64 ? -3.679 1.606 -45.168 1.00 37.81 64 GLU A C 1
ATOM 496 O O . GLU A 1 64 ? -4.470 2.403 -45.652 1.00 37.81 64 GLU A O 1
ATOM 501 N N . GLU A 1 65 ? -3.951 0.902 -44.071 1.00 31.67 65 GLU A N 1
ATOM 502 C CA . GLU A 1 65 ? -4.890 1.293 -43.009 1.00 31.67 65 GLU A CA 1
ATOM 503 C C . GLU A 1 65 ? -4.683 0.313 -41.840 1.00 31.67 65 GLU A C 1
ATOM 505 O O . GLU A 1 65 ? -5.120 -0.831 -41.896 1.00 31.67 65 GLU A O 1
ATOM 510 N N . GLY A 1 66 ? -3.945 0.714 -40.795 1.00 32.66 66 GLY A N 1
ATOM 511 C CA . GLY A 1 66 ? -3.795 -0.138 -39.601 1.00 32.66 66 GLY A CA 1
ATOM 512 C C . GLY A 1 66 ? -2.461 -0.104 -38.853 1.00 32.66 66 GLY A C 1
ATOM 513 O O . GLY A 1 66 ? -2.078 -1.109 -38.269 1.00 32.66 66 GLY A O 1
ATOM 514 N N . ALA A 1 67 ? -1.739 1.018 -38.821 1.00 29.53 67 ALA A N 1
ATOM 515 C CA . ALA A 1 67 ? -0.494 1.132 -38.051 1.00 29.53 67 ALA A CA 1
ATOM 516 C C . ALA A 1 67 ? -0.644 2.032 -36.812 1.00 29.53 67 ALA A C 1
ATOM 518 O O . ALA A 1 67 ? 0.103 2.991 -36.655 1.00 29.53 67 ALA A O 1
ATOM 519 N N . ARG A 1 68 ? -1.620 1.762 -35.933 1.00 33.78 68 ARG A N 1
ATOM 520 C CA . ARG A 1 68 ? -1.703 2.372 -34.587 1.00 33.78 68 ARG A CA 1
ATOM 521 C C . ARG A 1 68 ? -2.494 1.500 -33.610 1.00 33.78 68 ARG A C 1
ATOM 523 O O . ARG A 1 68 ? -3.549 1.940 -33.176 1.00 33.78 68 ARG A O 1
ATOM 530 N N . GLN A 1 69 ? -2.039 0.290 -33.264 1.00 33.12 69 GLN A N 1
ATOM 531 C CA . GLN A 1 69 ? -2.631 -0.433 -32.119 1.00 33.12 69 GLN A CA 1
ATOM 532 C C . GLN A 1 69 ? -1.882 -1.696 -31.657 1.00 33.12 69 GLN A C 1
ATOM 534 O O . GLN A 1 69 ? -2.515 -2.695 -31.379 1.00 33.12 69 GLN A O 1
ATOM 539 N N . TYR A 1 70 ? -0.555 -1.677 -31.500 1.00 32.50 70 TYR A N 1
ATOM 540 C CA . TYR A 1 70 ? 0.119 -2.742 -30.736 1.00 32.50 70 TYR A CA 1
ATOM 541 C C . TYR A 1 70 ? 1.313 -2.181 -29.961 1.00 32.50 70 TYR A C 1
ATOM 543 O O . TYR A 1 70 ? 2.427 -2.103 -30.467 1.00 32.50 70 TYR A O 1
ATOM 551 N N . ALA A 1 71 ? 1.060 -1.761 -28.721 1.00 31.55 71 ALA A N 1
ATOM 552 C CA . ALA A 1 71 ? 2.075 -1.755 -27.675 1.00 31.55 71 ALA A CA 1
ATOM 553 C C . ALA A 1 71 ? 1.766 -2.971 -26.787 1.00 31.55 71 ALA A C 1
ATOM 555 O O . ALA A 1 71 ? 0.643 -3.031 -26.278 1.00 31.55 71 ALA A O 1
ATOM 556 N N . PRO A 1 72 ? 2.678 -3.947 -26.634 1.00 34.12 72 PRO A N 1
ATOM 557 C CA . PRO A 1 72 ? 2.422 -5.093 -25.770 1.00 34.12 72 PRO A CA 1
ATOM 558 C C . PRO A 1 72 ? 2.288 -4.604 -24.325 1.00 34.12 72 PRO A C 1
ATOM 560 O O . PRO A 1 72 ? 3.147 -3.878 -23.818 1.00 34.12 72 PRO A O 1
ATOM 563 N N . GLN A 1 73 ? 1.181 -4.961 -23.678 1.00 44.66 73 GLN A N 1
ATOM 564 C CA . GLN A 1 73 ? 1.036 -4.797 -22.235 1.00 44.66 73 GLN A CA 1
ATOM 565 C C . GLN A 1 73 ? 1.880 -5.893 -21.570 1.00 44.66 73 GLN A C 1
ATOM 567 O O . GLN A 1 73 ? 1.957 -7.000 -22.093 1.00 44.66 73 GLN A O 1
ATOM 572 N N . GLY A 1 74 ? 2.540 -5.607 -20.442 1.00 44.75 74 GLY A N 1
ATOM 573 C CA . GLY A 1 74 ? 3.505 -6.524 -19.804 1.00 44.75 74 GLY A CA 1
ATOM 574 C C . GLY A 1 74 ? 2.969 -7.919 -19.434 1.00 44.75 74 GLY A C 1
ATOM 575 O O . GLY A 1 74 ? 3.753 -8.799 -19.096 1.00 44.75 74 GLY A O 1
ATOM 576 N N . GLU A 1 75 ? 1.658 -8.142 -19.532 1.00 48.88 75 GLU A N 1
ATOM 577 C CA . GLU A 1 75 ? 1.007 -9.441 -19.338 1.00 48.88 75 GLU A CA 1
ATOM 578 C C . GLU A 1 75 ? 1.141 -10.379 -20.559 1.00 48.88 75 GLU A C 1
ATOM 580 O O . GLU A 1 75 ? 1.088 -11.597 -20.401 1.00 48.88 75 GLU A O 1
ATOM 585 N N . ASP A 1 76 ? 1.412 -9.852 -21.761 1.00 54.59 76 ASP A N 1
ATOM 586 C CA . ASP A 1 76 ? 1.543 -10.653 -22.991 1.00 54.59 76 ASP A CA 1
ATOM 587 C C . ASP A 1 76 ? 2.868 -11.432 -23.091 1.00 54.59 76 ASP A C 1
ATOM 589 O O . ASP A 1 76 ? 3.009 -12.299 -23.957 1.00 54.59 76 ASP A O 1
ATOM 593 N N . LEU A 1 77 ? 3.829 -11.191 -22.186 1.00 53.34 77 LEU A N 1
ATOM 594 C CA . LEU A 1 77 ? 5.114 -11.909 -22.151 1.00 53.34 77 LEU A CA 1
ATOM 595 C C . LEU A 1 77 ? 4.960 -13.426 -21.911 1.00 53.34 77 LEU A C 1
ATOM 597 O O . LEU A 1 77 ? 5.892 -14.184 -22.178 1.00 53.34 77 LEU A O 1
ATOM 601 N N . PHE A 1 78 ? 3.788 -13.891 -21.460 1.00 57.84 78 PHE A N 1
ATOM 602 C CA . PHE A 1 78 ? 3.579 -15.280 -21.034 1.00 57.84 78 PHE A CA 1
ATOM 603 C C . PHE A 1 78 ? 2.563 -16.087 -21.866 1.00 57.84 78 PHE A C 1
ATOM 605 O O . PHE A 1 78 ? 2.370 -17.267 -21.584 1.00 57.84 78 PHE A O 1
ATOM 612 N N . ASN A 1 79 ? 1.962 -15.526 -22.923 1.00 50.41 79 ASN A N 1
ATOM 613 C CA . ASN A 1 79 ? 0.902 -16.195 -23.708 1.00 50.41 79 ASN A CA 1
ATOM 614 C C . ASN A 1 79 ? 1.406 -17.064 -24.890 1.00 50.41 79 ASN A C 1
ATOM 616 O O . ASN A 1 79 ? 0.702 -17.259 -25.880 1.00 50.41 79 ASN A O 1
ATOM 620 N N . GLY A 1 80 ? 2.625 -17.603 -24.797 1.00 70.62 80 GLY A N 1
ATOM 621 C CA . GLY A 1 80 ? 3.242 -18.480 -25.804 1.00 70.62 80 GLY A CA 1
ATOM 622 C C . GLY A 1 80 ? 3.388 -19.943 -25.352 1.00 70.62 80 GLY A C 1
ATOM 623 O O . GLY A 1 80 ? 2.943 -20.298 -24.260 1.00 70.62 80 GLY A O 1
ATOM 624 N N . PRO A 1 81 ? 4.026 -20.817 -26.161 1.00 77.25 81 PRO A N 1
ATOM 625 C CA . PRO A 1 81 ? 4.447 -22.141 -25.691 1.00 77.25 81 PRO A CA 1
ATOM 626 C C . PRO A 1 81 ? 5.252 -22.009 -24.389 1.00 77.25 81 PRO A C 1
ATOM 628 O O . PRO A 1 81 ? 5.963 -21.022 -24.211 1.00 77.25 81 PRO A O 1
ATOM 631 N N . VAL A 1 82 ? 5.129 -22.983 -23.478 1.00 85.62 82 VAL A N 1
ATOM 632 C CA . VAL A 1 82 ? 5.748 -22.932 -22.140 1.00 85.62 82 VAL A CA 1
ATOM 633 C C . VAL A 1 82 ? 7.266 -22.764 -22.269 1.00 85.62 82 VAL A C 1
ATOM 635 O O . VAL A 1 82 ? 7.983 -23.723 -22.553 1.00 85.62 82 VAL A O 1
ATOM 638 N N . LYS A 1 83 ? 7.745 -21.532 -22.078 1.00 94.19 83 LYS A N 1
ATOM 639 C CA . LYS A 1 83 ? 9.170 -21.186 -22.102 1.00 94.19 83 LYS A CA 1
ATOM 640 C C . LYS A 1 83 ? 9.854 -21.675 -20.832 1.00 94.19 83 LYS A C 1
ATOM 642 O O . LYS A 1 83 ? 9.245 -21.708 -19.761 1.00 94.19 83 LYS A O 1
ATOM 647 N N . SER A 1 84 ? 11.132 -22.027 -20.941 1.00 96.06 84 SER A N 1
ATOM 648 C CA . SER A 1 84 ? 11.947 -22.349 -19.762 1.00 96.06 84 SER A CA 1
ATOM 649 C C . SER A 1 84 ? 12.184 -21.104 -18.892 1.00 96.06 84 SER A C 1
ATOM 651 O O . SER A 1 84 ? 12.175 -19.986 -19.404 1.00 96.06 84 SER A O 1
ATOM 653 N N . ILE A 1 85 ? 12.452 -21.277 -17.591 1.00 96.38 85 ILE A N 1
ATOM 654 C CA . ILE A 1 85 ? 12.773 -20.156 -16.677 1.00 96.38 85 ILE A CA 1
ATOM 655 C C . ILE A 1 85 ? 13.988 -19.353 -17.178 1.00 96.38 85 ILE A C 1
ATOM 657 O O . ILE A 1 85 ? 14.011 -18.132 -17.062 1.00 96.38 85 ILE A O 1
ATOM 661 N N . GLU A 1 86 ? 14.973 -20.021 -17.789 1.00 97.56 86 GLU A N 1
ATOM 662 C CA . GLU A 1 86 ? 16.153 -19.372 -18.382 1.00 97.56 86 GLU A CA 1
ATOM 663 C C . GLU A 1 86 ? 15.789 -18.472 -19.570 1.00 97.56 86 GLU A C 1
ATOM 665 O O . GLU A 1 86 ? 16.347 -17.389 -19.737 1.00 97.56 86 GLU A O 1
ATOM 670 N N . GLU A 1 87 ? 14.843 -18.911 -20.398 1.00 96.69 87 GLU A N 1
ATOM 671 C CA . GLU A 1 87 ? 14.365 -18.155 -21.555 1.00 96.69 87 GLU A CA 1
ATOM 672 C C . GLU A 1 87 ? 13.497 -16.971 -21.122 1.00 96.69 87 GLU A C 1
ATOM 674 O O . GLU A 1 87 ? 13.728 -15.855 -21.574 1.00 96.69 87 GLU A O 1
ATOM 679 N N . GLN A 1 88 ? 12.589 -17.173 -20.162 1.00 96.94 88 GLN A N 1
ATOM 680 C CA . GLN A 1 88 ? 11.794 -16.088 -19.576 1.00 96.94 88 GLN A CA 1
ATOM 681 C C . GLN A 1 88 ? 12.678 -15.041 -18.887 1.00 96.94 88 GLN A C 1
ATOM 683 O O . GLN A 1 88 ? 12.487 -13.841 -19.072 1.00 96.94 88 GLN A O 1
ATOM 688 N N . GLY A 1 89 ? 13.674 -15.479 -18.108 1.00 97.44 89 GLY A N 1
ATOM 689 C CA . GLY A 1 89 ? 14.616 -14.578 -17.447 1.00 97.44 89 GLY A CA 1
ATOM 690 C C . GLY A 1 89 ? 15.424 -13.765 -18.457 1.00 97.44 89 GLY A C 1
ATOM 691 O O . GLY A 1 89 ? 15.604 -12.561 -18.271 1.00 97.44 89 GLY A O 1
ATOM 692 N N . ARG A 1 90 ? 15.850 -14.395 -19.560 1.00 97.69 90 ARG A N 1
ATOM 693 C CA . ARG A 1 90 ? 16.522 -13.707 -20.667 1.00 97.69 90 ARG A CA 1
ATOM 694 C C . ARG A 1 90 ? 15.632 -12.658 -21.321 1.00 97.69 90 ARG A C 1
ATOM 696 O O . ARG A 1 90 ? 16.084 -11.530 -21.473 1.00 97.69 90 ARG A O 1
ATOM 703 N N . GLU A 1 91 ? 14.388 -12.994 -21.644 1.00 96.94 91 GLU A N 1
ATOM 704 C CA . GLU A 1 91 ? 13.445 -12.051 -22.258 1.00 96.94 91 GLU A CA 1
ATOM 705 C C . GLU A 1 91 ? 13.179 -10.838 -21.366 1.00 96.94 91 GLU A C 1
ATOM 707 O O . GLU A 1 91 ? 13.165 -9.709 -21.849 1.00 96.94 91 GLU A O 1
ATOM 712 N N . ILE A 1 92 ? 13.036 -11.041 -20.052 1.00 97.25 92 ILE A N 1
ATOM 713 C CA . ILE A 1 92 ? 12.862 -9.926 -19.114 1.00 97.25 92 ILE A CA 1
ATOM 714 C C . ILE A 1 92 ? 14.133 -9.069 -19.037 1.00 97.25 92 ILE A C 1
ATOM 716 O O . ILE A 1 92 ? 14.037 -7.843 -19.003 1.00 97.25 92 ILE A O 1
ATOM 720 N N . ALA A 1 93 ? 15.324 -9.676 -19.029 1.00 97.62 93 ALA A N 1
ATOM 721 C CA . ALA A 1 93 ? 16.583 -8.932 -19.023 1.00 97.62 93 ALA A CA 1
ATOM 722 C C . ALA A 1 93 ? 16.769 -8.102 -20.307 1.00 97.62 93 ALA A C 1
ATOM 724 O O . ALA A 1 93 ? 17.111 -6.921 -20.228 1.00 97.62 93 ALA A O 1
ATOM 725 N N . GLU A 1 94 ? 16.493 -8.690 -21.472 1.00 96.50 94 GLU A N 1
ATOM 726 C CA . GLU A 1 94 ? 16.513 -8.003 -22.768 1.00 96.50 94 GLU A CA 1
ATOM 727 C C . GLU A 1 94 ? 15.491 -6.865 -22.808 1.00 96.50 94 GLU A C 1
ATOM 729 O O . GLU A 1 94 ? 15.830 -5.758 -23.224 1.00 96.50 94 GLU A O 1
ATOM 734 N N . PHE A 1 95 ? 14.281 -7.095 -22.293 1.00 96.06 95 PHE A N 1
ATOM 735 C CA . PHE A 1 95 ? 13.242 -6.076 -22.187 1.00 96.06 95 PHE A CA 1
ATOM 736 C C . PHE A 1 95 ? 13.661 -4.912 -21.283 1.00 96.06 95 PHE A C 1
ATOM 738 O O . PHE A 1 95 ? 13.527 -3.754 -21.676 1.00 96.06 95 PHE A O 1
ATOM 745 N N . ILE A 1 96 ? 14.206 -5.193 -20.091 1.00 96.31 96 ILE A N 1
ATOM 746 C CA . ILE A 1 96 ? 14.716 -4.154 -19.185 1.00 96.31 96 ILE A CA 1
ATOM 747 C C . ILE A 1 96 ? 15.791 -3.334 -19.898 1.00 96.31 96 ILE A C 1
ATOM 749 O O . ILE A 1 96 ? 15.691 -2.111 -19.917 1.00 96.31 96 ILE A O 1
ATOM 753 N N . HIS A 1 97 ? 16.772 -3.998 -20.517 1.00 95.69 97 HIS A N 1
ATOM 754 C CA . HIS A 1 97 ? 17.854 -3.343 -21.246 1.00 95.69 97 HIS A CA 1
ATOM 755 C C . HIS A 1 97 ? 17.333 -2.488 -22.410 1.00 95.69 97 HIS A C 1
ATOM 757 O O . HIS A 1 97 ? 17.744 -1.339 -22.559 1.00 95.69 97 HIS A O 1
ATOM 763 N N . GLU A 1 98 ? 16.397 -3.005 -23.211 1.00 94.62 98 GLU A N 1
ATOM 764 C CA . GLU A 1 98 ? 15.762 -2.264 -24.302 1.00 94.62 98 GLU A CA 1
ATOM 765 C C . GLU A 1 98 ? 15.074 -1.001 -23.770 1.00 94.62 98 GLU A C 1
ATOM 767 O O . GLU A 1 98 ? 15.359 0.097 -24.245 1.00 94.62 98 GLU A O 1
ATOM 772 N N . LYS A 1 99 ? 14.220 -1.129 -22.746 1.00 94.56 99 LYS A N 1
ATOM 773 C CA . LYS A 1 99 ? 13.425 -0.011 -22.212 1.00 94.56 99 LYS A CA 1
ATOM 774 C C . LYS A 1 99 ? 14.237 1.034 -21.451 1.00 94.56 99 LYS A C 1
ATOM 776 O O . LYS A 1 99 ? 13.758 2.159 -21.293 1.00 94.56 99 LYS A O 1
ATOM 781 N N . THR A 1 100 ? 15.454 0.713 -21.014 1.00 92.44 100 THR A N 1
ATOM 782 C CA . THR A 1 100 ? 16.394 1.695 -20.451 1.00 92.44 100 THR A CA 1
ATOM 783 C C . THR A 1 100 ? 17.375 2.273 -21.474 1.00 92.44 100 THR A C 1
ATOM 785 O O . THR A 1 100 ? 17.883 3.363 -21.244 1.00 92.44 100 THR A O 1
ATOM 788 N N . ASN A 1 101 ? 17.642 1.603 -22.604 1.00 87.38 101 ASN A N 1
ATOM 789 C CA . ASN A 1 101 ? 18.597 2.068 -23.626 1.00 87.38 101 ASN A CA 1
ATOM 790 C C . ASN A 1 101 ? 17.950 2.715 -24.871 1.00 87.38 101 ASN A C 1
ATOM 792 O O . ASN A 1 101 ? 18.661 3.097 -25.804 1.00 87.38 101 ASN A O 1
ATOM 796 N N . THR A 1 102 ? 16.634 2.953 -24.892 1.00 73.81 102 THR A N 1
ATOM 797 C CA . THR A 1 102 ? 15.940 3.691 -25.976 1.00 73.81 102 THR A CA 1
ATOM 798 C C . THR A 1 102 ? 16.402 5.149 -26.162 1.00 73.81 102 THR A C 1
ATOM 800 O O . THR A 1 102 ? 15.999 5.819 -27.116 1.00 73.81 102 THR A O 1
ATOM 803 N N . GLY A 1 103 ? 17.303 5.643 -25.307 1.00 56.19 103 GLY A N 1
ATOM 804 C CA . GLY A 1 103 ? 17.840 7.003 -25.334 1.00 56.19 103 GLY A CA 1
ATOM 805 C C . GLY A 1 103 ? 18.661 7.391 -26.573 1.00 56.19 103 GLY A C 1
ATOM 806 O O . GLY A 1 103 ? 18.900 8.584 -26.759 1.00 56.19 103 GLY A O 1
ATOM 807 N N . LEU A 1 104 ? 19.055 6.460 -27.456 1.00 45.41 104 LEU A N 1
ATOM 808 C CA . LEU A 1 104 ? 19.826 6.815 -28.662 1.00 45.41 104 LEU A CA 1
ATOM 809 C C . LEU A 1 104 ? 19.030 7.656 -29.686 1.00 45.41 104 LEU A C 1
ATOM 811 O O . LEU A 1 104 ? 19.640 8.318 -30.523 1.00 45.41 104 LEU A O 1
ATOM 815 N N . PHE A 1 105 ? 17.693 7.684 -29.590 1.00 47.00 105 PHE A N 1
ATOM 816 C CA . PHE A 1 105 ? 16.814 8.492 -30.452 1.00 47.00 105 PHE A CA 1
ATOM 817 C C . PHE A 1 105 ? 15.895 9.463 -29.682 1.00 47.00 105 PHE A C 1
ATOM 819 O O . PHE A 1 105 ? 14.915 9.961 -30.229 1.00 47.00 105 PHE A O 1
ATOM 826 N N . GLY A 1 106 ? 16.222 9.788 -28.424 1.00 45.00 106 GLY A N 1
ATOM 827 C CA . GLY A 1 106 ? 15.574 10.886 -27.690 1.00 45.00 106 GLY A CA 1
ATOM 828 C C . GLY A 1 106 ? 14.248 10.560 -26.991 1.00 45.00 106 GLY A C 1
ATOM 829 O O . GLY A 1 106 ? 13.641 11.456 -26.407 1.00 45.00 106 GLY A O 1
ATOM 830 N N . THR A 1 107 ? 13.804 9.303 -26.975 1.00 53.81 107 THR A N 1
ATOM 831 C CA . THR A 1 107 ? 12.718 8.860 -26.090 1.00 53.81 107 THR A CA 1
ATOM 832 C C . THR A 1 107 ? 13.346 8.320 -24.809 1.00 53.81 107 THR A C 1
ATOM 834 O O . THR A 1 107 ? 14.037 7.304 -24.854 1.00 53.81 107 THR A O 1
ATOM 837 N N . GLY A 1 108 ? 13.182 9.034 -23.691 1.00 75.88 108 GLY A N 1
ATOM 838 C CA . GLY A 1 108 ? 13.718 8.632 -22.385 1.00 75.88 108 GLY A CA 1
ATOM 839 C C . GLY A 1 108 ? 13.283 7.227 -21.950 1.00 75.88 108 GLY A C 1
ATOM 840 O O . GLY A 1 108 ? 12.457 6.591 -22.603 1.00 75.88 108 GLY A O 1
ATOM 841 N N . ASN A 1 109 ? 13.858 6.750 -20.849 1.00 83.50 109 ASN A N 1
ATOM 842 C CA . ASN A 1 109 ? 13.575 5.427 -20.295 1.00 83.50 109 ASN A CA 1
ATOM 843 C C . ASN A 1 109 ? 12.063 5.227 -20.103 1.00 83.50 109 ASN A C 1
ATOM 845 O O . ASN A 1 109 ? 11.391 6.102 -19.549 1.00 83.50 109 ASN A O 1
ATOM 849 N N . ASP A 1 110 ? 11.530 4.070 -20.504 1.00 91.19 110 ASP A N 1
ATOM 850 C CA . ASP A 1 110 ? 10.166 3.678 -20.128 1.00 91.19 110 ASP A CA 1
ATOM 851 C C . ASP A 1 110 ? 10.184 3.128 -18.696 1.00 91.19 110 ASP A C 1
ATOM 853 O O . ASP A 1 110 ? 10.159 1.923 -18.445 1.00 91.19 110 ASP A O 1
ATOM 857 N N . GLU A 1 111 ? 10.306 4.048 -17.736 1.00 90.62 111 GLU A N 1
ATOM 858 C CA . GLU A 1 111 ? 10.483 3.749 -16.311 1.00 90.62 111 GLU A CA 1
ATOM 859 C C . GLU A 1 111 ? 9.376 2.842 -15.765 1.00 90.62 111 GLU A C 1
ATOM 861 O O . GLU A 1 111 ? 9.640 1.972 -14.938 1.00 90.62 111 GLU A O 1
ATOM 866 N N . LYS A 1 112 ? 8.139 3.003 -16.252 1.00 89.25 112 LYS A N 1
ATOM 867 C CA . LYS A 1 112 ? 7.009 2.176 -15.822 1.00 89.25 112 LYS A CA 1
ATOM 868 C C . LYS A 1 112 ? 7.189 0.730 -16.276 1.00 89.25 112 LYS A C 1
ATOM 870 O O . LYS A 1 112 ? 7.084 -0.172 -15.451 1.00 89.25 112 LYS A O 1
ATOM 875 N N . ALA A 1 113 ? 7.486 0.523 -17.558 1.00 92.31 113 ALA A N 1
ATOM 876 C CA . ALA A 1 113 ? 7.708 -0.809 -18.108 1.00 92.31 113 ALA A CA 1
ATOM 877 C C . ALA A 1 113 ? 8.855 -1.530 -17.384 1.00 92.31 113 ALA A C 1
ATOM 879 O O . ALA A 1 113 ? 8.733 -2.702 -17.029 1.00 92.31 113 ALA A O 1
ATOM 880 N N . VAL A 1 114 ? 9.940 -0.804 -17.100 1.00 94.94 114 VAL A N 1
ATOM 881 C CA . VAL A 1 114 ? 11.073 -1.327 -16.328 1.00 94.94 114 VAL A CA 1
ATOM 882 C C . VAL A 1 114 ? 10.630 -1.734 -14.922 1.00 94.94 114 VAL A C 1
ATOM 884 O O . VAL A 1 114 ? 10.930 -2.844 -14.494 1.00 94.94 114 VAL A O 1
ATOM 887 N N . LEU A 1 115 ? 9.888 -0.886 -14.205 1.00 91.50 115 LEU A N 1
ATOM 888 C CA . LEU A 1 115 ? 9.409 -1.205 -12.856 1.00 91.50 115 LEU A CA 1
ATOM 889 C C . LEU A 1 115 ? 8.453 -2.406 -12.830 1.00 91.50 115 LEU A C 1
ATOM 891 O O . LEU A 1 115 ? 8.565 -3.233 -11.926 1.00 91.50 115 LEU A O 1
ATOM 895 N N . ASP A 1 116 ? 7.567 -2.537 -13.818 1.00 91.38 116 ASP A N 1
ATOM 896 C CA . ASP A 1 116 ? 6.660 -3.684 -13.936 1.00 91.38 116 ASP A CA 1
ATOM 897 C C . ASP A 1 116 ? 7.443 -4.991 -14.167 1.00 91.38 116 ASP A C 1
ATOM 899 O O . ASP A 1 116 ? 7.187 -5.990 -13.491 1.00 91.38 116 ASP A O 1
ATOM 903 N N . ALA A 1 117 ? 8.461 -4.974 -15.036 1.00 95.44 117 ALA A N 1
ATOM 904 C CA . ALA A 1 117 ? 9.364 -6.111 -15.237 1.00 95.44 117 ALA A CA 1
ATOM 905 C C . ALA A 1 117 ? 10.140 -6.469 -13.961 1.00 95.44 117 ALA A C 1
ATOM 907 O O . ALA A 1 117 ? 10.217 -7.637 -13.580 1.00 95.44 117 ALA A O 1
ATOM 908 N N . VAL A 1 118 ? 10.673 -5.475 -13.249 1.00 95.62 118 VAL A N 1
ATOM 909 C CA . VAL A 1 118 ? 11.403 -5.712 -11.997 1.00 95.62 118 VAL A CA 1
ATOM 910 C C . VAL A 1 118 ? 10.475 -6.270 -10.906 1.00 95.62 118 VAL A C 1
ATOM 912 O O . VAL A 1 118 ? 10.888 -7.144 -10.144 1.00 95.62 118 VAL A O 1
ATOM 915 N N . ARG A 1 119 ? 9.205 -5.849 -10.861 1.00 91.94 119 ARG A N 1
ATOM 916 C CA . ARG A 1 119 ? 8.186 -6.421 -9.964 1.00 91.94 119 ARG A CA 1
ATOM 917 C C . ARG A 1 119 ? 7.880 -7.888 -10.283 1.00 91.94 119 ARG A C 1
ATOM 919 O O . ARG A 1 119 ? 7.600 -8.664 -9.379 1.00 91.94 119 ARG A O 1
ATOM 926 N N . ILE A 1 120 ? 7.946 -8.301 -11.548 1.00 93.94 120 ILE A N 1
ATOM 927 C CA . ILE A 1 120 ? 7.828 -9.724 -11.909 1.00 93.94 120 ILE A CA 1
ATOM 928 C C . ILE A 1 120 ? 9.038 -10.501 -11.370 1.00 93.94 120 ILE A C 1
ATOM 930 O O . ILE A 1 120 ? 8.873 -11.551 -10.748 1.00 93.94 120 ILE A O 1
ATOM 934 N N . LEU A 1 121 ? 10.251 -9.956 -11.528 1.00 94.69 121 LEU A N 1
ATOM 935 C CA . LEU A 1 121 ? 11.471 -10.574 -10.991 1.00 94.69 121 LEU A CA 1
ATOM 936 C C . LEU A 1 121 ? 11.443 -10.689 -9.460 1.00 94.69 121 LEU A C 1
ATOM 938 O O . LEU A 1 121 ? 11.950 -11.665 -8.912 1.00 94.69 121 LEU A O 1
ATOM 942 N N . SER A 1 122 ? 10.829 -9.734 -8.755 1.00 90.50 122 SER A N 1
ATOM 943 C CA . SER A 1 122 ? 10.733 -9.771 -7.289 1.00 90.50 122 SER A CA 1
ATOM 944 C C . SER A 1 122 ? 9.894 -10.928 -6.758 1.00 90.50 122 SER A C 1
ATOM 946 O O . SER A 1 122 ? 10.117 -11.396 -5.646 1.00 90.50 122 SER A O 1
ATOM 948 N N . GLN A 1 123 ? 8.913 -11.383 -7.538 1.00 91.75 123 GLN A N 1
ATOM 949 C CA . GLN A 1 123 ? 7.978 -12.434 -7.138 1.00 91.75 123 GLN A CA 1
ATOM 950 C C . GLN A 1 123 ? 8.538 -13.845 -7.364 1.00 91.75 123 GLN A C 1
ATOM 952 O O . GLN A 1 123 ? 7.998 -14.806 -6.818 1.00 91.75 123 GLN A O 1
ATOM 957 N N . ASN A 1 124 ? 9.613 -13.990 -8.149 1.00 94.44 124 ASN A N 1
ATOM 958 C CA . ASN A 1 124 ? 10.198 -15.285 -8.485 1.00 94.44 124 ASN A CA 1
ATOM 959 C C . ASN A 1 124 ? 11.744 -15.241 -8.429 1.00 94.44 124 ASN A C 1
ATOM 961 O O . ASN A 1 124 ? 12.387 -14.797 -9.384 1.00 94.44 124 ASN A O 1
ATOM 965 N N . PRO A 1 125 ? 12.361 -15.740 -7.335 1.00 92.75 125 PRO A N 1
ATOM 966 C CA . PRO A 1 125 ? 13.815 -15.733 -7.160 1.00 92.75 125 PRO A CA 1
ATOM 967 C C . PRO A 1 125 ? 14.592 -16.502 -8.238 1.00 92.75 125 PRO A C 1
ATOM 969 O O . PRO A 1 125 ? 15.695 -16.092 -8.601 1.00 92.75 125 PRO A O 1
ATOM 972 N N . GLU A 1 126 ? 14.036 -17.596 -8.772 1.00 94.69 126 GLU A N 1
ATOM 973 C CA . GLU A 1 126 ? 14.679 -18.385 -9.833 1.00 94.69 126 GLU A CA 1
ATOM 974 C C . GLU A 1 126 ? 14.690 -17.617 -11.158 1.00 94.69 126 GLU A C 1
ATOM 976 O O . GLU A 1 126 ? 15.719 -17.541 -11.834 1.00 94.69 126 GLU A O 1
ATOM 981 N N . LEU A 1 127 ? 13.563 -16.979 -11.489 1.00 96.44 127 LEU A N 1
ATOM 982 C CA . LEU A 1 127 ? 13.433 -16.114 -12.660 1.00 96.44 127 LEU A CA 1
ATOM 983 C C . LEU A 1 127 ? 14.367 -14.904 -12.568 1.00 96.44 127 LEU A C 1
ATOM 985 O O . LEU A 1 127 ? 15.011 -14.544 -13.552 1.00 96.44 127 LEU A O 1
ATOM 989 N N . ARG A 1 128 ? 14.508 -14.315 -11.375 1.00 96.56 128 ARG A N 1
ATOM 990 C CA . ARG A 1 128 ? 15.500 -13.268 -11.119 1.00 96.56 128 ARG A CA 1
ATOM 991 C C . ARG A 1 128 ? 16.925 -13.758 -11.342 1.00 96.56 128 ARG A C 1
ATOM 993 O O . ARG A 1 128 ? 17.674 -13.088 -12.039 1.00 96.56 128 ARG A O 1
ATOM 1000 N N . AL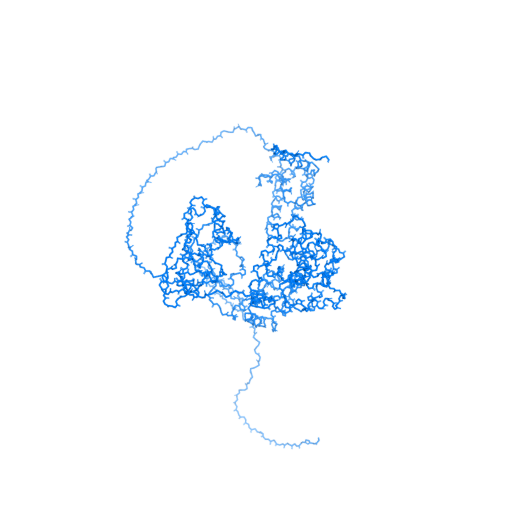A A 1 129 ? 17.301 -14.919 -10.807 1.00 95.69 129 ALA A N 1
ATOM 1001 C CA . ALA A 1 129 ? 18.644 -15.467 -11.007 1.00 95.69 129 ALA A CA 1
ATOM 1002 C C . ALA A 1 129 ? 18.942 -15.773 -12.489 1.00 95.69 129 ALA A C 1
ATOM 1004 O O . ALA A 1 129 ? 20.086 -15.657 -12.938 1.00 95.69 129 ALA A O 1
ATOM 1005 N N . ALA A 1 130 ? 17.930 -16.168 -13.268 1.00 97.50 130 ALA A N 1
ATOM 1006 C CA . ALA A 1 130 ? 18.031 -16.287 -14.723 1.00 97.50 130 ALA A CA 1
ATOM 1007 C C . ALA A 1 130 ? 18.203 -14.916 -15.404 1.00 97.50 130 ALA A C 1
ATOM 1009 O O . ALA A 1 130 ? 19.116 -14.750 -16.214 1.00 97.50 130 ALA A O 1
ATOM 1010 N N . ALA A 1 131 ? 17.398 -13.918 -15.031 1.00 97.31 131 ALA A N 1
ATOM 1011 C CA . ALA A 1 131 ? 17.509 -12.556 -15.554 1.00 97.31 131 ALA A CA 1
ATOM 1012 C C . ALA A 1 131 ? 18.853 -11.895 -15.209 1.00 97.31 131 ALA A C 1
ATOM 1014 O O . ALA A 1 131 ? 19.438 -11.232 -16.058 1.00 97.31 131 ALA A O 1
ATOM 1015 N N . ASP A 1 132 ? 19.395 -12.124 -14.011 1.00 97.25 132 ASP A N 1
ATOM 1016 C CA . ASP A 1 132 ? 20.716 -11.632 -13.611 1.00 97.25 132 ASP A CA 1
ATOM 1017 C C . ASP A 1 132 ? 21.827 -12.251 -14.465 1.00 97.25 132 ASP A C 1
ATOM 1019 O O . ASP A 1 132 ? 22.680 -11.525 -14.969 1.00 97.25 132 ASP A O 1
ATOM 1023 N N . ARG A 1 133 ? 21.798 -13.569 -14.710 1.00 97.81 133 ARG A N 1
ATOM 1024 C CA . ARG A 1 133 ? 22.763 -14.230 -15.609 1.00 97.81 133 ARG A CA 1
ATOM 1025 C C . ARG A 1 133 ? 22.648 -13.731 -17.049 1.00 97.81 133 ARG A C 1
ATOM 1027 O O . ARG A 1 133 ? 23.666 -13.536 -17.712 1.00 97.81 133 ARG A O 1
ATOM 1034 N N . ALA A 1 134 ? 21.428 -13.505 -17.531 1.00 97.50 134 ALA A N 1
ATOM 1035 C CA . ALA A 1 134 ? 21.201 -12.942 -18.856 1.00 97.50 134 ALA A CA 1
ATOM 1036 C C . ALA A 1 134 ? 21.708 -11.495 -18.951 1.00 97.50 134 ALA A C 1
ATOM 1038 O O . ALA A 1 134 ? 22.444 -11.170 -19.880 1.00 97.50 134 ALA A O 1
ATOM 1039 N N . MET A 1 135 ? 21.412 -10.649 -17.962 1.00 97.81 135 MET A N 1
ATOM 1040 C CA . MET A 1 135 ? 21.906 -9.272 -17.910 1.00 97.81 135 MET A CA 1
ATOM 1041 C C . MET A 1 135 ? 23.437 -9.221 -17.836 1.00 97.81 135 MET A C 1
ATOM 1043 O O . MET A 1 135 ? 24.055 -8.419 -18.531 1.00 97.81 135 MET A O 1
ATOM 1047 N N . GLN A 1 136 ? 24.071 -10.136 -17.094 1.00 97.06 136 GLN A N 1
ATOM 1048 C CA . GLN A 1 136 ? 25.531 -10.261 -17.060 1.00 97.06 136 GLN A CA 1
ATOM 1049 C C . GLN A 1 136 ? 26.113 -10.566 -18.446 1.00 97.06 136 GLN A C 1
ATOM 1051 O O . GLN A 1 136 ? 27.184 -10.059 -18.783 1.00 97.06 136 GLN A O 1
ATOM 1056 N N . ALA A 1 137 ? 25.420 -11.360 -19.264 1.00 97.06 137 ALA A N 1
ATOM 1057 C CA . ALA A 1 137 ? 25.837 -11.623 -20.638 1.00 97.06 137 ALA A CA 1
ATOM 1058 C C . ALA A 1 137 ? 25.658 -10.396 -21.555 1.00 97.06 137 ALA A C 1
ATOM 1060 O O . ALA A 1 137 ? 26.500 -10.172 -22.423 1.00 97.06 137 ALA A O 1
ATOM 1061 N N . ILE A 1 138 ? 24.605 -9.595 -21.347 1.00 96.69 138 ILE A N 1
ATOM 1062 C CA . ILE A 1 138 ? 24.293 -8.401 -22.154 1.00 96.69 138 ILE A CA 1
ATOM 1063 C C . ILE A 1 138 ? 25.230 -7.227 -21.810 1.00 96.69 138 ILE A C 1
ATOM 1065 O O . ILE A 1 138 ? 25.772 -6.583 -22.703 1.00 96.69 138 ILE A O 1
ATOM 1069 N N . GLU A 1 139 ? 25.466 -6.967 -20.522 1.00 95.31 139 GLU A N 1
ATOM 1070 C CA . GLU A 1 139 ? 26.087 -5.735 -19.999 1.00 95.31 139 GLU A CA 1
ATOM 1071 C C . GLU A 1 139 ? 27.467 -5.960 -19.355 1.00 95.31 139 GLU A C 1
ATOM 1073 O O . GLU A 1 139 ? 27.864 -5.271 -18.410 1.00 95.31 139 GLU A O 1
ATOM 1078 N N . HIS A 1 140 ? 28.229 -6.924 -19.881 1.00 92.69 140 HIS A N 1
ATOM 1079 C CA . HIS A 1 140 ? 29.612 -7.215 -19.475 1.00 92.69 140 HIS A CA 1
ATOM 1080 C C . HIS A 1 140 ? 29.787 -7.508 -17.972 1.00 92.69 140 HIS A C 1
ATOM 1082 O O . HIS A 1 140 ? 30.694 -6.988 -17.321 1.00 92.69 140 HIS A O 1
ATOM 1088 N N . GLY A 1 141 ? 28.939 -8.379 -17.425 1.00 94.44 141 GLY A N 1
ATOM 1089 C CA . GLY A 1 141 ? 29.069 -8.915 -16.068 1.00 94.44 141 GLY A CA 1
ATOM 1090 C C . GLY A 1 141 ? 28.252 -8.198 -14.994 1.00 94.44 141 GLY A C 1
ATOM 1091 O O . GLY A 1 141 ? 28.405 -8.538 -13.825 1.00 94.44 141 GLY A O 1
ATOM 1092 N N . LYS A 1 142 ? 27.376 -7.254 -15.360 1.00 97.06 142 LYS A N 1
ATOM 1093 C CA . LYS A 1 142 ? 26.469 -6.589 -14.410 1.00 97.06 142 LYS A CA 1
ATOM 1094 C C . LYS A 1 142 ? 25.203 -7.400 -14.156 1.00 97.06 142 LYS A C 1
ATOM 1096 O O . LYS A 1 142 ? 24.595 -7.904 -15.096 1.00 97.06 142 LYS A O 1
ATOM 1101 N N . THR A 1 143 ? 24.758 -7.465 -12.906 1.00 97.38 143 THR A N 1
ATOM 1102 C CA . THR A 1 143 ? 23.402 -7.948 -12.575 1.00 97.38 143 THR A CA 1
ATOM 1103 C C . THR A 1 143 ? 22.327 -6.946 -13.021 1.00 97.38 143 THR A C 1
ATOM 1105 O O . THR A 1 143 ? 22.636 -5.802 -13.373 1.00 97.38 143 THR A O 1
ATOM 1108 N N . VAL A 1 144 ? 21.044 -7.329 -12.958 1.00 96.56 144 VAL A N 1
ATOM 1109 C CA . VAL A 1 144 ? 19.925 -6.408 -13.230 1.00 96.56 144 VAL A CA 1
ATOM 1110 C C . VAL A 1 144 ? 19.994 -5.191 -12.305 1.00 96.56 144 VAL A C 1
ATOM 1112 O O . VAL A 1 144 ? 19.824 -4.058 -12.753 1.00 96.56 144 VAL A O 1
ATOM 1115 N N . SER A 1 145 ? 20.310 -5.382 -11.024 1.00 95.56 145 SER A N 1
ATOM 1116 C CA . SER A 1 145 ? 20.378 -4.278 -10.061 1.00 95.56 145 SER A CA 1
ATOM 1117 C C . SER A 1 145 ? 21.549 -3.325 -10.306 1.00 95.56 145 SER A C 1
ATOM 1119 O O . SER A 1 145 ? 21.385 -2.106 -10.208 1.00 95.56 145 SER A O 1
ATOM 1121 N N . GLU A 1 146 ? 22.732 -3.847 -10.636 1.00 95.62 146 GLU A N 1
ATOM 1122 C CA . GLU A 1 146 ? 23.916 -3.051 -10.970 1.00 95.62 146 GLU A CA 1
ATOM 1123 C C . GLU A 1 146 ? 23.710 -2.251 -12.250 1.00 95.62 146 GLU A C 1
ATOM 1125 O O . GLU A 1 146 ? 24.075 -1.074 -12.312 1.00 95.62 146 GLU A O 1
ATOM 1130 N N . TYR A 1 147 ? 23.075 -2.868 -13.245 1.00 96.31 147 TYR A N 1
ATOM 1131 C CA . TYR A 1 147 ? 22.691 -2.190 -14.469 1.00 96.31 147 TYR A CA 1
ATOM 1132 C C . TYR A 1 147 ? 21.710 -1.044 -14.185 1.00 96.31 147 TYR A C 1
ATOM 1134 O O . TYR A 1 147 ? 21.981 0.104 -14.546 1.00 96.31 147 TYR A O 1
ATOM 1142 N N . LEU A 1 148 ? 20.628 -1.305 -13.443 1.00 95.38 148 LEU A N 1
ATOM 1143 C CA . LEU A 1 148 ? 19.623 -0.288 -13.120 1.00 95.38 148 LEU A CA 1
ATOM 1144 C C . LEU A 1 148 ? 20.188 0.874 -12.292 1.00 95.38 148 LEU A C 1
ATOM 1146 O O . LEU A 1 148 ? 19.775 2.009 -12.517 1.00 95.38 148 LEU A O 1
ATOM 1150 N N . LYS A 1 149 ? 21.182 0.644 -11.416 1.00 93.69 149 LYS A N 1
ATOM 1151 C CA . LYS A 1 149 ? 21.916 1.716 -10.699 1.00 93.69 149 LYS A CA 1
ATOM 1152 C C . LYS A 1 149 ? 22.592 2.716 -11.644 1.00 93.69 149 LYS A C 1
ATOM 1154 O O . LYS A 1 149 ? 22.760 3.873 -11.263 1.00 93.69 149 LYS A O 1
ATOM 1159 N N . GLY A 1 150 ? 22.978 2.286 -12.846 1.00 93.75 150 GLY A N 1
ATOM 1160 C CA . GLY A 1 150 ? 23.523 3.158 -13.886 1.00 93.75 150 GLY A CA 1
ATOM 1161 C C . GLY A 1 150 ? 22.456 3.870 -14.724 1.00 93.75 150 GLY A C 1
ATOM 1162 O O . GLY A 1 150 ? 22.704 4.987 -15.178 1.00 93.75 150 GLY A O 1
ATOM 1163 N N . GLN A 1 151 ? 21.286 3.249 -14.907 1.00 93.75 151 GLN A N 1
ATOM 1164 C CA . GLN A 1 151 ? 20.256 3.724 -15.842 1.00 93.75 151 GLN A CA 1
ATOM 1165 C C . GLN A 1 151 ? 19.157 4.572 -15.198 1.00 93.75 151 GLN A C 1
ATOM 1167 O O . GLN A 1 151 ? 18.680 5.532 -15.801 1.00 93.75 151 GLN A O 1
ATOM 1172 N N . LEU A 1 152 ? 18.745 4.236 -13.977 1.00 91.94 152 LEU A N 1
ATOM 1173 C CA . LEU A 1 152 ? 17.684 4.935 -13.259 1.00 91.94 152 LEU A CA 1
ATOM 1174 C C . LEU A 1 152 ? 18.275 5.918 -12.243 1.00 91.94 152 LEU A C 1
ATOM 1176 O O . LEU A 1 152 ? 19.379 5.738 -11.728 1.00 91.94 152 LEU A O 1
ATOM 1180 N N . LYS A 1 153 ? 17.523 6.971 -11.912 1.00 89.38 153 LYS A N 1
ATOM 1181 C CA . LYS A 1 153 ? 17.896 7.955 -10.884 1.00 89.38 153 LYS A CA 1
ATOM 1182 C C . LYS A 1 153 ? 16.709 8.251 -9.975 1.00 89.38 153 LYS A C 1
ATOM 1184 O O . LYS A 1 153 ? 15.561 8.033 -10.340 1.00 89.38 153 LYS A O 1
ATOM 1189 N N . GLY A 1 154 ? 16.989 8.782 -8.786 1.00 87.44 154 GLY A N 1
ATOM 1190 C CA . GLY A 1 154 ? 15.949 9.246 -7.868 1.00 87.44 154 GLY A CA 1
ATOM 1191 C C . GLY A 1 154 ? 14.979 8.141 -7.442 1.00 87.44 154 GLY A C 1
ATOM 1192 O O . GLY A 1 154 ? 15.407 7.046 -7.085 1.00 87.44 154 GLY A O 1
ATOM 1193 N N . ALA A 1 155 ? 13.681 8.451 -7.460 1.00 76.06 155 ALA A N 1
ATOM 1194 C CA . ALA A 1 155 ? 12.638 7.588 -6.911 1.00 76.06 155 ALA A CA 1
ATOM 1195 C C . ALA A 1 155 ? 12.460 6.273 -7.689 1.00 76.06 155 ALA A C 1
ATOM 1197 O O . ALA A 1 155 ? 12.113 5.260 -7.088 1.00 76.06 155 ALA A O 1
ATOM 1198 N N . ASP A 1 156 ? 12.708 6.263 -8.999 1.00 83.81 156 ASP A N 1
ATOM 1199 C CA . ASP A 1 156 ? 12.489 5.070 -9.825 1.00 83.81 156 ASP A CA 1
ATOM 1200 C C . ASP A 1 156 ? 13.624 4.056 -9.657 1.00 83.81 156 ASP A C 1
ATOM 1202 O O . ASP A 1 156 ? 13.366 2.857 -9.568 1.00 83.81 156 ASP A O 1
ATOM 1206 N N . LEU A 1 157 ? 14.866 4.521 -9.458 1.00 88.88 157 LEU A N 1
ATOM 1207 C CA . LEU A 1 157 ? 15.957 3.642 -9.018 1.00 88.88 157 LEU A CA 1
ATOM 1208 C C . LEU A 1 157 ? 15.661 3.041 -7.642 1.00 88.88 157 LEU A C 1
ATOM 1210 O O . LEU A 1 157 ? 15.873 1.852 -7.420 1.00 88.88 157 LEU A O 1
ATOM 1214 N N . GLU A 1 158 ? 15.188 3.866 -6.709 1.00 83.38 158 GLU A N 1
ATOM 1215 C CA . GLU A 1 158 ? 14.838 3.420 -5.359 1.00 83.38 158 GLU A CA 1
ATOM 1216 C C . GLU A 1 158 ? 13.753 2.332 -5.406 1.00 83.38 158 GLU A C 1
ATOM 1218 O O . GLU A 1 158 ? 13.915 1.298 -4.762 1.00 83.38 158 GLU A O 1
ATOM 1223 N N . ARG A 1 159 ? 12.721 2.500 -6.247 1.00 82.50 159 ARG A N 1
ATOM 1224 C CA . ARG A 1 159 ? 11.669 1.494 -6.481 1.00 82.50 159 ARG A CA 1
ATOM 1225 C C . ARG A 1 159 ? 12.170 0.221 -7.157 1.00 82.50 159 ARG A C 1
ATOM 1227 O O . ARG A 1 159 ? 11.754 -0.871 -6.784 1.00 82.50 159 ARG A O 1
ATOM 1234 N N . ALA A 1 160 ? 13.057 0.334 -8.137 1.00 89.50 160 ALA A N 1
ATOM 1235 C CA . ALA A 1 160 ? 13.608 -0.844 -8.793 1.00 89.50 160 ALA A CA 1
ATOM 1236 C C . ALA A 1 160 ? 14.453 -1.682 -7.820 1.00 89.50 160 ALA A C 1
ATOM 1238 O O . ALA A 1 160 ? 14.275 -2.892 -7.715 1.00 89.50 160 ALA A O 1
ATOM 1239 N N . LEU A 1 161 ? 15.334 -1.036 -7.049 1.00 89.06 161 LEU A N 1
ATOM 1240 C CA . LEU A 1 161 ? 16.140 -1.726 -6.037 1.00 89.06 161 LEU A CA 1
ATOM 1241 C C . LEU A 1 161 ? 15.285 -2.309 -4.908 1.00 89.06 161 LEU A C 1
ATOM 1243 O O . LEU A 1 161 ? 15.637 -3.349 -4.357 1.00 89.06 161 LEU A O 1
ATOM 1247 N N . TYR A 1 162 ? 14.159 -1.664 -4.606 1.00 83.31 162 TYR A N 1
ATOM 1248 C CA . TYR A 1 162 ? 13.130 -2.173 -3.708 1.00 83.31 162 TYR A CA 1
ATOM 1249 C C . TYR A 1 162 ? 12.523 -3.487 -4.178 1.00 83.31 162 TYR A C 1
ATOM 1251 O O . TYR A 1 162 ? 12.584 -4.463 -3.436 1.00 83.31 162 TYR A O 1
ATOM 1259 N N . TYR A 1 163 ? 12.009 -3.547 -5.406 1.00 86.38 163 TYR A N 1
ATOM 1260 C CA . TYR A 1 163 ? 11.470 -4.796 -5.940 1.00 86.38 163 TYR A CA 1
ATOM 1261 C C . TYR A 1 163 ? 12.548 -5.889 -5.962 1.00 86.38 163 TYR A C 1
ATOM 1263 O O . TYR A 1 163 ? 12.291 -7.036 -5.630 1.00 86.38 163 TYR A O 1
ATOM 1271 N N . LEU A 1 164 ? 13.808 -5.543 -6.208 1.00 88.38 164 LEU A N 1
ATOM 1272 C CA . LEU A 1 164 ? 14.903 -6.510 -6.133 1.00 88.38 164 LEU A CA 1
ATOM 1273 C C . LEU A 1 164 ? 15.339 -6.866 -4.695 1.00 88.38 164 LEU A C 1
ATOM 1275 O O . LEU A 1 164 ? 16.331 -7.569 -4.533 1.00 88.38 164 LEU A O 1
ATOM 1279 N N . GLY A 1 165 ? 14.679 -6.407 -3.628 1.00 84.44 165 GLY A N 1
ATOM 1280 C CA . GLY A 1 165 ? 15.096 -6.699 -2.245 1.00 84.44 165 GLY A CA 1
ATOM 1281 C C . GLY A 1 165 ? 16.527 -6.241 -1.915 1.00 84.44 165 GLY A C 1
ATOM 1282 O O . GLY A 1 165 ? 17.137 -6.709 -0.958 1.00 84.44 165 GLY A O 1
ATOM 1283 N N . GLU A 1 166 ? 17.088 -5.340 -2.726 1.00 84.25 166 GLU A N 1
ATOM 1284 C CA . GLU A 1 166 ? 18.430 -4.764 -2.576 1.00 84.25 166 GLU A CA 1
ATOM 1285 C C . GLU A 1 166 ? 18.379 -3.349 -1.992 1.00 84.25 166 GLU A C 1
ATOM 1287 O O . GLU A 1 166 ? 19.359 -2.597 -2.014 1.00 84.25 166 GLU A O 1
ATOM 1292 N N . TYR A 1 167 ? 17.212 -2.949 -1.497 1.00 79.12 167 TYR A N 1
ATOM 1293 C CA . TYR A 1 167 ? 17.027 -1.642 -0.908 1.00 79.12 167 TYR A CA 1
ATOM 1294 C C . TYR A 1 167 ? 17.601 -1.615 0.509 1.00 79.12 167 TYR A C 1
ATOM 1296 O O . TYR A 1 167 ? 17.087 -2.239 1.433 1.00 79.12 167 TYR A O 1
ATOM 1304 N N . ASP A 1 168 ? 18.707 -0.891 0.666 1.00 80.12 168 ASP A N 1
ATOM 1305 C CA . ASP A 1 168 ? 19.389 -0.710 1.943 1.00 80.12 168 ASP A CA 1
ATOM 1306 C C . ASP A 1 168 ? 18.487 0.035 2.942 1.00 80.12 168 ASP A C 1
ATOM 1308 O O . ASP A 1 168 ? 18.094 1.181 2.704 1.00 80.12 168 ASP A O 1
ATOM 1312 N N . ALA A 1 169 ? 18.210 -0.587 4.092 1.00 73.50 169 ALA A N 1
ATOM 1313 C CA . ALA A 1 169 ? 17.467 0.022 5.196 1.00 73.50 169 ALA A CA 1
ATOM 1314 C C . ALA A 1 169 ? 18.079 1.359 5.658 1.00 73.50 169 ALA A C 1
ATOM 1316 O O . ALA A 1 169 ? 17.353 2.274 6.053 1.00 73.50 169 ALA A O 1
ATOM 1317 N N . GLY A 1 170 ? 19.405 1.517 5.567 1.00 77.62 170 GLY A N 1
ATOM 1318 C CA . GLY A 1 170 ? 20.084 2.785 5.830 1.00 77.62 170 GLY A CA 1
ATOM 1319 C C . GLY A 1 170 ? 19.652 3.885 4.860 1.00 77.62 170 GLY A C 1
ATOM 1320 O O . GLY A 1 170 ? 19.303 4.990 5.280 1.00 77.62 170 GLY A O 1
ATOM 1321 N N . LYS A 1 171 ? 19.598 3.562 3.567 1.00 79.81 171 LYS A N 1
ATOM 1322 C CA . LYS A 1 171 ? 19.149 4.478 2.513 1.00 79.81 171 LYS A CA 1
ATOM 1323 C C . LYS A 1 171 ? 17.646 4.755 2.595 1.00 79.81 171 LYS A C 1
ATOM 1325 O O . LYS A 1 171 ? 17.227 5.896 2.406 1.00 79.81 171 LYS A O 1
ATOM 1330 N N . ALA A 1 172 ? 16.845 3.752 2.954 1.00 76.56 172 ALA A N 1
ATOM 1331 C CA . ALA A 1 172 ? 15.422 3.905 3.240 1.00 76.56 172 ALA A CA 1
ATOM 1332 C C . ALA A 1 172 ? 15.179 4.919 4.371 1.00 76.56 172 ALA A C 1
ATOM 1334 O O . ALA A 1 172 ? 14.420 5.870 4.187 1.00 76.56 172 ALA A O 1
ATOM 1335 N N . ALA A 1 173 ? 15.887 4.780 5.498 1.00 76.06 173 ALA A N 1
ATOM 1336 C CA . ALA A 1 173 ? 15.812 5.714 6.622 1.00 76.06 173 ALA A CA 1
ATOM 1337 C C . ALA A 1 173 ? 16.267 7.132 6.239 1.00 76.06 173 ALA A C 1
ATOM 1339 O O . ALA A 1 173 ? 15.621 8.118 6.606 1.00 76.06 173 ALA A O 1
ATOM 1340 N N . GLU A 1 174 ? 17.337 7.254 5.447 1.00 81.69 174 GLU A N 1
ATOM 1341 C CA . GLU A 1 174 ? 17.806 8.541 4.926 1.00 81.69 174 GLU A CA 1
ATOM 1342 C C . GLU A 1 174 ? 16.765 9.206 4.004 1.00 81.69 174 GLU A C 1
ATOM 1344 O O . GLU A 1 174 ? 16.545 10.419 4.061 1.00 81.69 174 GLU A O 1
ATOM 1349 N N . ASN A 1 175 ? 16.082 8.430 3.164 1.00 80.50 175 ASN A N 1
ATOM 1350 C CA . ASN A 1 175 ? 15.038 8.931 2.272 1.00 80.50 175 ASN A CA 1
ATOM 1351 C C . ASN A 1 175 ? 13.769 9.337 3.021 1.00 80.50 175 ASN A C 1
ATOM 1353 O O . ASN A 1 175 ? 13.170 10.375 2.706 1.00 80.50 175 ASN A O 1
ATOM 1357 N N . LEU A 1 176 ? 13.410 8.579 4.056 1.00 78.88 176 LEU A N 1
ATOM 1358 C CA . LEU A 1 176 ? 12.359 8.931 5.001 1.00 78.88 176 LEU A CA 1
ATOM 1359 C C . LEU A 1 176 ? 12.668 10.297 5.637 1.00 78.88 176 LEU A C 1
ATOM 1361 O O . LEU A 1 176 ? 11.893 11.244 5.520 1.00 78.88 176 LEU A O 1
ATOM 1365 N N . SER A 1 177 ? 13.877 10.441 6.185 1.00 78.62 177 SER A N 1
ATOM 1366 C CA . SER A 1 177 ? 14.411 11.676 6.768 1.00 78.62 177 SER A CA 1
ATOM 1367 C C . SER A 1 177 ? 14.365 12.878 5.826 1.00 78.62 177 SER A C 1
ATOM 1369 O O . SER A 1 177 ? 13.907 13.966 6.197 1.00 78.62 177 SER A O 1
ATOM 1371 N N . LYS A 1 178 ? 14.841 12.701 4.587 1.00 80.69 178 LYS A N 1
ATOM 1372 C CA . LYS A 1 178 ? 14.804 13.745 3.555 1.00 80.69 178 LYS A CA 1
ATOM 1373 C C . LYS A 1 178 ? 13.371 14.173 3.259 1.00 80.69 178 LYS A C 1
ATOM 1375 O O . LYS A 1 178 ? 13.127 15.364 3.065 1.00 80.69 178 LYS A O 1
ATOM 1380 N N . SER A 1 179 ? 12.436 13.226 3.259 1.00 77.69 179 SER A N 1
ATOM 1381 C CA . SER A 1 179 ? 11.020 13.503 3.017 1.00 77.69 179 SER A CA 1
ATOM 1382 C C . SER A 1 179 ? 10.422 14.349 4.137 1.00 77.69 179 SER A C 1
ATOM 1384 O O . SER A 1 179 ? 9.816 15.369 3.825 1.00 77.69 179 SER A O 1
ATOM 1386 N N . PHE A 1 180 ? 10.696 14.037 5.411 1.00 74.75 180 PHE A N 1
ATOM 1387 C CA . PHE A 1 180 ? 10.260 14.863 6.549 1.00 74.75 180 PHE A CA 1
ATOM 1388 C C . PHE A 1 180 ? 10.853 16.266 6.547 1.00 74.75 180 PHE A C 1
ATOM 1390 O O . PHE A 1 180 ? 10.126 17.235 6.748 1.00 74.75 180 PHE A O 1
ATOM 1397 N N . ARG A 1 181 ? 12.161 16.404 6.289 1.00 74.56 181 ARG A N 1
ATOM 1398 C CA . ARG A 1 181 ? 12.809 17.725 6.238 1.00 74.56 181 ARG A CA 1
ATOM 1399 C C . ARG A 1 181 ? 12.204 18.622 5.165 1.00 74.56 181 ARG A C 1
ATOM 1401 O O . ARG A 1 181 ? 12.028 19.812 5.402 1.00 74.56 181 ARG A O 1
ATOM 1408 N N . ARG A 1 182 ? 11.863 18.063 4.001 1.00 70.50 182 ARG A N 1
ATOM 1409 C CA . ARG A 1 182 ? 11.162 18.805 2.943 1.00 70.50 182 ARG A CA 1
ATOM 1410 C C . ARG A 1 182 ? 9.733 19.155 3.361 1.00 70.50 182 ARG A C 1
ATOM 1412 O O . ARG A 1 182 ? 9.319 20.297 3.194 1.00 70.50 182 ARG A O 1
ATOM 1419 N N . TYR A 1 183 ? 9.028 18.200 3.963 1.00 65.69 183 TYR A N 1
ATOM 1420 C CA . TYR A 1 183 ? 7.656 18.364 4.437 1.00 65.69 183 TYR A CA 1
ATOM 1421 C C . TYR A 1 183 ? 7.493 19.435 5.520 1.00 65.69 183 TYR A C 1
ATOM 1423 O O . TYR A 1 183 ? 6.525 20.190 5.497 1.00 65.69 183 TYR A O 1
ATOM 1431 N N . SER A 1 184 ? 8.433 19.521 6.464 1.00 62.03 184 SER A N 1
ATOM 1432 C CA . SER A 1 184 ? 8.349 20.463 7.583 1.00 62.03 184 SER A CA 1
ATOM 1433 C C . SER A 1 184 ? 8.554 21.922 7.175 1.00 62.03 184 SER A C 1
ATOM 1435 O O . SER A 1 184 ? 8.116 22.814 7.899 1.00 62.03 184 SER A O 1
ATOM 1437 N N . HIS A 1 185 ? 9.191 22.176 6.027 1.00 59.66 185 HIS A N 1
ATOM 1438 C CA . HIS A 1 185 ? 9.538 23.528 5.590 1.00 59.66 185 HIS A CA 1
ATOM 1439 C C . HIS A 1 185 ? 8.527 24.129 4.607 1.00 59.66 185 HIS A C 1
ATOM 1441 O O . HIS A 1 185 ? 8.381 25.349 4.601 1.00 59.66 185 HIS A O 1
ATOM 1447 N N . ASP A 1 186 ? 7.832 23.330 3.784 1.00 55.59 186 ASP A N 1
ATOM 1448 C CA . ASP A 1 186 ? 6.916 23.882 2.776 1.00 55.59 186 ASP A CA 1
ATOM 1449 C C . ASP A 1 186 ? 5.937 22.842 2.185 1.00 55.59 186 ASP A C 1
ATOM 1451 O O . ASP A 1 186 ? 6.318 21.995 1.372 1.00 55.59 186 ASP A O 1
ATOM 1455 N N . ARG A 1 187 ? 4.642 22.956 2.520 1.00 52.25 187 ARG A N 1
ATOM 1456 C CA . ARG A 1 187 ? 3.563 22.122 1.946 1.00 52.25 187 ARG A CA 1
ATOM 1457 C C . ARG A 1 187 ? 3.350 22.382 0.447 1.00 52.25 187 ARG A C 1
ATOM 1459 O O . ARG A 1 187 ? 2.845 21.517 -0.259 1.00 52.25 187 ARG A O 1
ATOM 1466 N N . SER A 1 188 ? 3.730 23.551 -0.068 1.00 50.59 188 SER A N 1
ATOM 1467 C CA . SER A 1 188 ? 3.592 23.865 -1.497 1.00 50.59 188 SER A CA 1
ATOM 1468 C C . SER A 1 188 ? 4.670 23.199 -2.363 1.00 50.59 188 SER A C 1
ATOM 1470 O O . SER A 1 188 ? 4.490 23.060 -3.572 1.00 50.59 188 SER A O 1
ATOM 1472 N N . ARG A 1 189 ? 5.759 22.719 -1.742 1.00 48.53 189 ARG A N 1
ATOM 1473 C CA . ARG A 1 189 ? 6.860 21.984 -2.389 1.00 48.53 189 ARG A CA 1
ATOM 1474 C C . ARG A 1 189 ? 6.714 20.470 -2.309 1.00 48.53 189 ARG A C 1
ATOM 1476 O O . ARG A 1 189 ? 7.701 19.748 -2.462 1.00 48.53 189 ARG A O 1
ATOM 1483 N N . LEU A 1 190 ? 5.498 19.983 -2.084 1.00 52.31 190 LEU A N 1
ATOM 1484 C CA . LEU A 1 190 ? 5.203 18.569 -2.228 1.00 52.31 190 LEU A CA 1
ATOM 1485 C C . LEU A 1 190 ? 5.473 18.151 -3.670 1.00 52.31 190 LEU A C 1
ATOM 1487 O O . LEU A 1 190 ? 4.671 18.372 -4.574 1.00 52.31 190 LEU A O 1
ATOM 1491 N N . GLU A 1 191 ? 6.642 17.547 -3.878 1.00 48.91 191 GLU A N 1
ATOM 1492 C CA . GLU A 1 191 ? 6.868 16.638 -4.990 1.00 48.91 191 GLU A CA 1
ATOM 1493 C C . GLU A 1 191 ? 5.843 15.508 -4.819 1.00 48.91 191 GLU A C 1
ATOM 1495 O O . GLU A 1 191 ? 6.046 14.566 -4.049 1.00 48.91 191 GLU A O 1
ATOM 1500 N N . PHE A 1 192 ? 4.689 15.659 -5.469 1.00 48.91 192 PHE A N 1
ATOM 1501 C CA . PHE A 1 192 ? 3.740 14.572 -5.650 1.00 48.91 192 PHE A CA 1
ATOM 1502 C C . PHE A 1 192 ? 4.454 13.480 -6.445 1.00 48.91 192 PHE A C 1
ATOM 1504 O O . PHE A 1 192 ? 4.952 13.726 -7.546 1.00 48.91 192 PHE A O 1
ATOM 1511 N N . GLY A 1 193 ? 4.556 12.296 -5.847 1.00 50.78 193 GLY A N 1
ATOM 1512 C CA . GLY A 1 193 ? 5.133 11.124 -6.481 1.00 50.78 193 GLY A CA 1
ATOM 1513 C C . GLY A 1 193 ? 4.150 10.447 -7.436 1.00 50.78 193 GLY A C 1
ATOM 1514 O O . GLY A 1 193 ? 3.096 10.980 -7.800 1.00 50.78 193 GLY A O 1
ATOM 1515 N N . TYR A 1 194 ? 4.504 9.228 -7.834 1.00 44.03 194 TYR A N 1
ATOM 1516 C CA . TYR A 1 194 ? 3.662 8.356 -8.647 1.00 44.03 194 TYR A CA 1
ATOM 1517 C C . TYR A 1 194 ? 2.301 8.125 -7.946 1.00 44.03 194 TYR A C 1
ATOM 1519 O O . TYR A 1 194 ? 2.248 7.939 -6.733 1.00 44.03 194 TYR A O 1
ATOM 1527 N N . HIS A 1 195 ? 1.199 8.191 -8.701 1.00 47.62 195 HIS A N 1
ATOM 1528 C CA . HIS A 1 195 ? -0.201 8.125 -8.224 1.00 47.62 195 HIS A CA 1
ATOM 1529 C C . HIS A 1 195 ? -0.728 9.288 -7.363 1.00 47.62 195 HIS A C 1
ATOM 1531 O O . HIS A 1 195 ? -1.782 9.153 -6.750 1.00 47.62 195 HIS A O 1
ATOM 1537 N N . GLY A 1 196 ? -0.058 10.445 -7.332 1.00 58.38 196 GLY A N 1
ATOM 1538 C CA . GLY A 1 196 ? -0.578 11.614 -6.606 1.00 58.38 196 GLY A CA 1
ATOM 1539 C C . GLY A 1 196 ? -0.458 11.510 -5.084 1.00 58.38 196 GLY A C 1
ATOM 1540 O O . GLY A 1 196 ? -0.972 12.374 -4.382 1.00 58.38 196 GLY A O 1
ATOM 1541 N N . LYS A 1 197 ? 0.257 10.494 -4.589 1.00 67.50 197 LYS A N 1
ATOM 1542 C CA . LYS A 1 197 ? 0.672 10.391 -3.192 1.00 67.50 197 LYS A CA 1
ATOM 1543 C C . LYS A 1 197 ? 1.885 11.264 -2.944 1.00 67.50 197 LYS A C 1
ATOM 1545 O O . LYS A 1 197 ? 2.748 11.432 -3.814 1.00 67.50 197 LYS A O 1
ATOM 1550 N N . SER A 1 198 ? 1.985 11.814 -1.748 1.00 79.88 198 SER A N 1
ATOM 1551 C CA . SER A 1 198 ? 3.197 12.520 -1.367 1.00 79.88 198 SER A CA 1
ATOM 1552 C C . SER A 1 198 ? 4.376 11.571 -1.138 1.00 79.88 198 SER A C 1
ATOM 1554 O O . SER A 1 198 ? 4.212 10.384 -0.863 1.00 79.88 198 SER A O 1
ATOM 1556 N N . ARG A 1 199 ? 5.607 12.093 -1.198 1.00 77.50 199 ARG A N 1
ATOM 1557 C CA . ARG A 1 199 ? 6.812 11.295 -0.903 1.00 77.50 199 ARG A CA 1
ATOM 1558 C C . ARG A 1 199 ? 6.820 10.712 0.521 1.00 77.50 199 ARG A C 1
ATOM 1560 O O . ARG A 1 199 ? 7.426 9.670 0.744 1.00 77.50 199 ARG A O 1
ATOM 1567 N N . LEU A 1 200 ? 6.143 11.372 1.467 1.00 83.31 200 LEU A N 1
ATOM 1568 C CA . LEU A 1 200 ? 5.945 10.863 2.825 1.00 83.31 200 LEU A CA 1
ATOM 1569 C C . LEU A 1 200 ? 5.012 9.652 2.827 1.00 83.31 200 LEU A C 1
ATOM 1571 O O . LEU A 1 200 ? 5.409 8.610 3.331 1.00 83.31 200 LEU A O 1
ATOM 1575 N N . GLU A 1 201 ? 3.830 9.765 2.215 1.00 83.44 201 GLU A N 1
ATOM 1576 C CA . GLU A 1 201 ? 2.892 8.641 2.073 1.00 83.44 201 GLU A CA 1
ATOM 1577 C C . GLU A 1 201 ? 3.543 7.449 1.381 1.00 83.44 201 GLU A C 1
ATOM 1579 O O . GLU A 1 201 ? 3.384 6.327 1.838 1.00 83.44 201 GLU A O 1
ATOM 1584 N N . PHE A 1 202 ? 4.316 7.682 0.317 1.00 82.25 202 PHE A N 1
ATOM 1585 C CA . PHE A 1 202 ? 5.029 6.613 -0.382 1.00 82.25 202 PHE A CA 1
ATOM 1586 C C . PHE A 1 202 ? 6.009 5.875 0.543 1.00 82.25 202 PHE A C 1
ATOM 1588 O O . PHE A 1 202 ? 6.010 4.650 0.609 1.00 82.25 202 PHE A O 1
ATOM 1595 N N . ASN A 1 203 ? 6.822 6.620 1.289 1.00 82.69 203 ASN A N 1
ATOM 1596 C CA . ASN A 1 203 ? 7.810 6.053 2.205 1.00 82.69 203 ASN A CA 1
ATOM 1597 C C . ASN A 1 203 ? 7.180 5.357 3.419 1.00 82.69 203 ASN A C 1
ATOM 1599 O O . ASN A 1 203 ? 7.723 4.385 3.933 1.00 82.69 203 ASN A O 1
ATOM 1603 N N . VAL A 1 204 ? 6.043 5.859 3.888 1.00 86.19 204 VAL A N 1
ATOM 1604 C CA . VAL A 1 204 ? 5.266 5.244 4.963 1.00 86.19 204 VAL A CA 1
ATOM 1605 C C . VAL A 1 204 ? 4.584 3.967 4.474 1.00 86.19 204 VAL A C 1
ATOM 1607 O O . VAL A 1 204 ? 4.664 2.937 5.135 1.00 86.19 204 VAL A O 1
ATOM 1610 N N . GLN A 1 205 ? 3.983 4.003 3.286 1.00 85.06 205 GLN A N 1
ATOM 1611 C CA . GLN A 1 205 ? 3.399 2.832 2.643 1.00 85.06 205 GLN A CA 1
ATOM 1612 C C . GLN A 1 205 ? 4.455 1.751 2.382 1.00 85.06 205 GLN A C 1
ATOM 1614 O O . GLN A 1 205 ? 4.167 0.578 2.576 1.00 85.06 205 GLN A O 1
ATOM 1619 N N . PHE A 1 206 ? 5.686 2.132 2.035 1.00 81.81 206 PHE A N 1
ATOM 1620 C CA . PHE A 1 206 ? 6.814 1.203 1.931 1.00 81.81 206 PHE A CA 1
ATOM 1621 C C . PHE A 1 206 ? 7.045 0.423 3.241 1.00 81.81 206 PHE A C 1
ATOM 1623 O O . PHE A 1 206 ? 7.210 -0.792 3.211 1.00 81.81 206 PHE A O 1
ATOM 1630 N N . LEU A 1 207 ? 7.003 1.088 4.403 1.00 85.06 207 LEU A N 1
ATOM 1631 C CA . LEU A 1 207 ? 7.140 0.410 5.703 1.00 85.06 207 LEU A CA 1
ATOM 1632 C C . LEU A 1 207 ? 5.924 -0.465 6.044 1.00 85.06 207 LEU A C 1
ATOM 1634 O O . LEU A 1 207 ? 6.054 -1.447 6.783 1.00 85.06 207 LEU A O 1
ATOM 1638 N N . ALA A 1 208 ? 4.751 -0.113 5.516 1.00 83.75 208 ALA A N 1
ATOM 1639 C CA . ALA A 1 208 ? 3.534 -0.902 5.659 1.00 83.75 208 ALA A CA 1
ATOM 1640 C C . ALA A 1 208 ? 3.624 -2.210 4.862 1.00 83.75 208 ALA A C 1
ATOM 1642 O O . ALA A 1 208 ? 3.347 -3.275 5.407 1.00 83.75 208 ALA A O 1
ATOM 1643 N N . GLU A 1 209 ? 4.046 -2.117 3.599 1.00 79.94 209 GLU A N 1
ATOM 1644 C CA . GLU A 1 209 ? 4.172 -3.240 2.662 1.00 79.94 209 GLU A CA 1
ATOM 1645 C C . GLU A 1 209 ? 5.335 -4.176 3.022 1.00 79.94 209 GLU A C 1
ATOM 1647 O O . GLU A 1 209 ? 5.273 -5.358 2.696 1.00 79.94 209 GLU A O 1
ATOM 1652 N N . HIS A 1 210 ? 6.354 -3.674 3.733 1.00 76.69 210 HIS A N 1
ATOM 1653 C CA . HIS A 1 210 ? 7.560 -4.433 4.070 1.00 76.69 210 HIS A CA 1
ATOM 1654 C C . HIS A 1 210 ? 7.898 -4.414 5.565 1.00 76.69 210 HIS A C 1
ATOM 1656 O O . HIS A 1 210 ? 8.817 -3.703 6.007 1.00 76.69 210 HIS A O 1
ATOM 1662 N N . PRO A 1 211 ? 7.177 -5.207 6.375 1.00 81.69 211 PRO A N 1
ATOM 1663 C CA . PRO A 1 211 ? 7.430 -5.304 7.808 1.00 81.69 211 PRO A CA 1
ATOM 1664 C C . PRO A 1 211 ? 8.860 -5.767 8.141 1.00 81.69 211 PRO A C 1
ATOM 1666 O O . PRO A 1 211 ? 9.384 -5.392 9.187 1.00 81.69 211 PRO A O 1
ATOM 1669 N N . GLU A 1 212 ? 9.534 -6.505 7.254 1.00 77.75 212 GLU A N 1
ATOM 1670 C CA . GLU A 1 212 ? 10.908 -6.988 7.443 1.00 77.75 212 GLU A CA 1
ATOM 1671 C C . GLU A 1 212 ? 11.961 -5.869 7.483 1.00 77.75 212 GLU A C 1
ATOM 1673 O O . GLU A 1 212 ? 12.980 -6.003 8.164 1.00 77.75 212 GLU A O 1
ATOM 1678 N N . TYR A 1 213 ? 11.715 -4.738 6.811 1.00 80.31 213 TYR A N 1
ATOM 1679 C CA . TYR A 1 213 ? 12.604 -3.570 6.860 1.00 80.31 213 TYR A CA 1
ATOM 1680 C C . TYR A 1 213 ? 12.189 -2.564 7.931 1.00 80.31 213 TYR A C 1
ATOM 1682 O O . TYR A 1 213 ? 12.983 -1.689 8.289 1.00 80.31 213 TYR A O 1
ATOM 1690 N N . ARG A 1 214 ? 10.966 -2.681 8.456 1.00 87.81 214 ARG A N 1
ATOM 1691 C CA . ARG A 1 214 ? 10.350 -1.694 9.342 1.00 87.81 214 ARG A CA 1
ATOM 1692 C C . ARG A 1 214 ? 11.223 -1.378 10.552 1.00 87.81 214 ARG A C 1
ATOM 1694 O O . ARG A 1 214 ? 11.628 -0.232 10.718 1.00 87.81 214 ARG A O 1
ATOM 1701 N N . GLU A 1 215 ? 11.594 -2.384 11.338 1.00 86.69 215 GLU A N 1
ATOM 1702 C CA . GLU A 1 215 ? 12.409 -2.196 12.549 1.00 86.69 215 GLU A CA 1
ATOM 1703 C C . GLU A 1 215 ? 13.796 -1.613 12.254 1.00 86.69 215 GLU A C 1
ATOM 1705 O O . GLU A 1 215 ? 14.268 -0.719 12.962 1.00 86.69 215 GLU A O 1
ATOM 1710 N N . ALA A 1 216 ? 14.446 -2.062 11.177 1.00 84.56 216 ALA A N 1
ATOM 1711 C CA . ALA A 1 216 ? 15.754 -1.548 10.781 1.00 84.56 216 ALA A CA 1
ATOM 1712 C C . ALA A 1 216 ? 15.677 -0.065 10.381 1.00 84.56 216 ALA A C 1
ATOM 1714 O O . ALA A 1 216 ? 16.518 0.738 10.801 1.00 84.56 216 ALA A O 1
ATOM 1715 N N . VAL A 1 217 ? 14.646 0.314 9.617 1.00 87.00 217 VAL A N 1
ATOM 1716 C CA . VAL A 1 217 ? 14.416 1.700 9.195 1.00 87.00 217 VAL A CA 1
ATOM 1717 C C . VAL A 1 217 ? 14.034 2.583 10.378 1.00 87.00 217 VAL A C 1
ATOM 1719 O O . VAL A 1 217 ? 14.625 3.650 10.538 1.00 87.00 217 VAL A O 1
ATOM 1722 N N . LEU A 1 218 ? 13.113 2.139 11.237 1.00 88.44 218 LEU A N 1
ATOM 1723 C CA . LEU A 1 218 ? 12.690 2.871 12.434 1.00 88.44 218 LEU A CA 1
ATOM 1724 C C . LEU A 1 218 ? 13.852 3.069 13.415 1.00 88.44 218 LEU A C 1
ATOM 1726 O O . LEU A 1 218 ? 14.100 4.188 13.865 1.00 88.44 218 LEU A O 1
ATOM 1730 N N . THR A 1 219 ? 14.632 2.017 13.681 1.00 88.19 219 THR A N 1
ATOM 1731 C CA . THR A 1 219 ? 15.822 2.080 14.545 1.00 88.19 219 THR A CA 1
ATOM 1732 C C . THR A 1 219 ? 16.847 3.066 13.998 1.00 88.19 219 THR A C 1
ATOM 1734 O O . THR A 1 219 ? 17.412 3.876 14.743 1.00 88.19 219 THR A O 1
ATOM 1737 N N . ARG A 1 220 ? 17.093 3.028 12.684 1.00 85.94 220 ARG A N 1
ATOM 1738 C CA . ARG A 1 220 ? 18.024 3.953 12.041 1.00 85.94 220 ARG A CA 1
ATOM 1739 C C . ARG A 1 220 ? 17.506 5.388 12.073 1.00 85.94 220 ARG A C 1
ATOM 1741 O O . ARG A 1 220 ? 18.269 6.287 12.419 1.00 85.94 220 ARG A O 1
ATOM 1748 N N . PHE A 1 221 ? 16.222 5.591 11.787 1.00 88.75 221 PHE A N 1
ATOM 1749 C CA . PHE A 1 221 ? 15.570 6.894 11.856 1.00 88.75 221 PHE A CA 1
ATOM 1750 C C . PHE A 1 221 ? 15.704 7.501 13.257 1.00 88.75 221 PHE A C 1
ATOM 1752 O O . PHE A 1 221 ? 16.209 8.615 13.396 1.00 88.75 221 PHE A O 1
ATOM 1759 N N . ARG A 1 222 ? 15.384 6.728 14.304 1.00 91.56 222 ARG A N 1
ATOM 1760 C CA . ARG A 1 222 ? 15.560 7.115 15.712 1.00 91.56 222 ARG A CA 1
ATOM 1761 C C . ARG A 1 222 ? 17.006 7.487 16.026 1.00 91.56 222 ARG A C 1
ATOM 1763 O O . ARG A 1 222 ? 17.272 8.514 16.653 1.00 91.56 222 ARG A O 1
ATOM 1770 N N . LYS A 1 223 ? 17.968 6.678 15.571 1.00 89.00 223 LYS A N 1
ATOM 1771 C CA . LYS A 1 223 ? 19.402 6.921 15.791 1.00 89.00 223 LYS A CA 1
ATOM 1772 C C . LYS A 1 223 ? 19.871 8.234 15.161 1.00 89.00 223 LYS A C 1
ATOM 1774 O O . LYS A 1 223 ? 20.617 8.970 15.821 1.00 89.00 223 LYS A O 1
ATOM 1779 N N . ASP A 1 224 ? 19.449 8.495 13.927 1.00 85.56 224 ASP A N 1
ATOM 1780 C CA . ASP A 1 224 ? 19.903 9.625 13.114 1.00 85.56 224 ASP A CA 1
ATOM 1781 C C . ASP A 1 224 ? 19.181 10.933 13.481 1.00 85.56 224 ASP A C 1
ATOM 1783 O O . ASP A 1 224 ? 19.794 12.000 13.437 1.00 85.56 224 ASP A O 1
ATOM 1787 N N . HIS A 1 225 ? 17.915 10.863 13.908 1.00 86.19 225 HIS A N 1
ATOM 1788 C CA . HIS A 1 225 ? 17.084 12.038 14.203 1.00 86.19 225 HIS A CA 1
ATOM 1789 C C . HIS A 1 225 ? 16.854 12.328 15.679 1.00 86.19 225 HIS A C 1
ATOM 1791 O O . HIS A 1 225 ? 16.389 13.420 15.997 1.00 86.19 225 HIS A O 1
ATOM 1797 N N . LYS A 1 226 ? 17.207 11.397 16.574 1.00 92.94 226 LYS A N 1
ATOM 1798 C CA . LYS A 1 226 ? 16.953 11.512 18.020 1.00 92.94 226 LYS A CA 1
ATOM 1799 C C . LYS A 1 226 ? 15.467 11.743 18.354 1.00 92.94 226 LYS A C 1
ATOM 1801 O O . LYS A 1 226 ? 15.173 12.394 19.348 1.00 92.94 226 LYS A O 1
ATOM 1806 N N . MET A 1 227 ? 14.563 11.227 17.520 1.00 91.81 227 MET A N 1
ATOM 1807 C CA . MET A 1 227 ? 13.104 11.269 17.692 1.00 91.81 227 MET A CA 1
ATOM 1808 C C . MET A 1 227 ? 12.464 10.040 17.040 1.00 91.81 227 MET A C 1
ATOM 1810 O O . MET A 1 227 ? 13.066 9.435 16.145 1.00 91.81 227 MET A O 1
ATOM 1814 N N . GLU A 1 228 ? 11.253 9.691 17.458 1.00 91.06 228 GLU A N 1
ATOM 1815 C CA . GLU A 1 228 ? 10.466 8.637 16.814 1.00 91.06 228 GLU A CA 1
ATOM 1816 C C . GLU A 1 228 ? 9.910 9.088 15.457 1.00 91.06 228 GLU A C 1
ATOM 1818 O O . GLU A 1 228 ? 9.657 10.271 15.215 1.00 91.06 228 GLU A O 1
ATOM 1823 N N . LEU A 1 229 ? 9.657 8.132 14.559 1.00 89.50 229 LEU A N 1
ATOM 1824 C CA . LEU A 1 229 ? 8.971 8.421 13.299 1.00 89.50 229 LEU A CA 1
ATOM 1825 C C . LEU A 1 229 ? 7.553 8.963 13.541 1.00 89.50 229 LEU A C 1
ATOM 1827 O O . LEU A 1 229 ? 7.109 9.871 12.845 1.00 89.50 229 LEU A O 1
ATOM 1831 N N . SER A 1 230 ? 6.855 8.454 14.553 1.00 89.31 230 SER A N 1
ATOM 1832 C CA . SER A 1 230 ? 5.553 8.975 14.970 1.00 89.31 230 SER A CA 1
ATOM 1833 C C . SER A 1 230 ? 5.603 10.449 15.359 1.00 89.31 230 SER A C 1
ATOM 1835 O O . SER A 1 230 ? 4.780 11.226 14.886 1.00 89.31 230 SER A O 1
ATOM 1837 N N . GLU A 1 231 ? 6.591 10.845 16.162 1.00 89.44 231 GLU A N 1
ATOM 1838 C CA . GLU A 1 231 ? 6.812 12.238 16.561 1.00 89.44 231 GLU A CA 1
ATOM 1839 C C . GLU A 1 231 ? 7.107 13.119 15.342 1.00 89.44 231 GLU A C 1
ATOM 1841 O O . GLU A 1 231 ? 6.590 14.232 15.229 1.00 89.44 231 GLU A O 1
ATOM 1846 N N . ALA A 1 232 ? 7.887 12.603 14.387 1.00 89.75 232 ALA A N 1
ATOM 1847 C CA . ALA A 1 232 ? 8.166 13.302 13.140 1.00 89.75 232 ALA A CA 1
ATOM 1848 C C . ALA A 1 232 ? 6.901 13.508 12.286 1.00 89.75 232 ALA A C 1
ATOM 1850 O O . ALA A 1 232 ? 6.731 14.596 11.735 1.00 89.75 232 ALA A O 1
ATOM 1851 N N . ILE A 1 233 ? 6.009 12.509 12.196 1.00 90.19 233 ILE A N 1
ATOM 1852 C CA . ILE A 1 233 ? 4.705 12.616 11.509 1.00 90.19 233 ILE A CA 1
ATOM 1853 C C . ILE A 1 233 ? 3.796 13.618 12.228 1.00 90.19 233 ILE A C 1
ATOM 1855 O O . ILE A 1 233 ? 3.193 14.481 11.583 1.00 90.19 233 ILE A O 1
ATOM 1859 N N . GLU A 1 234 ? 3.757 13.576 13.558 1.00 88.62 234 GLU A N 1
ATOM 1860 C CA . GLU A 1 234 ? 2.978 14.514 14.368 1.00 88.62 234 GLU A CA 1
ATOM 1861 C C . GLU A 1 234 ? 3.449 15.963 14.217 1.00 88.62 234 GLU A C 1
ATOM 1863 O O . GLU A 1 234 ? 2.635 16.889 14.166 1.00 88.62 234 GLU A O 1
ATOM 1868 N N . ALA A 1 235 ? 4.753 16.180 14.045 1.00 88.94 235 ALA A N 1
ATOM 1869 C CA . ALA A 1 235 ? 5.320 17.504 13.820 1.00 88.94 235 ALA A CA 1
ATOM 1870 C C . ALA A 1 235 ? 4.995 18.092 12.432 1.00 88.94 235 ALA A C 1
ATOM 1872 O O . ALA A 1 235 ? 5.174 19.299 12.221 1.00 88.94 235 ALA A O 1
ATOM 1873 N N . VAL A 1 236 ? 4.508 17.290 11.473 1.00 86.38 236 VAL A N 1
ATOM 1874 C CA . VAL A 1 236 ? 4.176 17.789 10.131 1.00 86.38 236 VAL A CA 1
ATOM 1875 C C . VAL A 1 236 ? 2.955 18.710 10.195 1.00 86.38 236 VAL A C 1
ATOM 1877 O O . VAL A 1 236 ? 1.865 18.330 10.626 1.00 86.38 236 VAL A O 1
ATOM 1880 N N . ARG A 1 237 ? 3.122 19.958 9.746 1.00 85.88 237 ARG A N 1
ATOM 1881 C CA . ARG A 1 237 ? 2.036 20.946 9.689 1.00 85.88 237 ARG A CA 1
ATOM 1882 C C . ARG A 1 237 ? 1.189 20.761 8.430 1.00 85.88 237 ARG A C 1
ATOM 1884 O O . ARG A 1 237 ? 1.710 20.492 7.353 1.00 85.88 237 ARG A O 1
ATOM 1891 N N . GLY A 1 238 ? -0.120 20.971 8.555 1.00 84.31 238 GLY A N 1
ATOM 1892 C CA . GLY A 1 238 ? -1.063 20.960 7.431 1.00 84.31 238 GLY A CA 1
ATOM 1893 C C . GLY A 1 238 ? -1.605 19.582 7.039 1.00 84.31 238 GLY A C 1
ATOM 1894 O O . GLY A 1 238 ? -2.567 19.531 6.280 1.00 84.31 238 GLY A O 1
ATOM 1895 N N . ILE A 1 239 ? -1.058 18.488 7.565 1.00 86.25 239 ILE A N 1
ATOM 1896 C CA . ILE A 1 239 ? -1.698 17.169 7.482 1.00 86.25 239 ILE A CA 1
ATOM 1897 C C . ILE A 1 239 ? -2.796 17.114 8.548 1.00 86.25 239 ILE A C 1
ATOM 1899 O O . ILE A 1 239 ? -2.580 17.579 9.675 1.00 86.25 239 ILE A O 1
ATOM 1903 N N . SER A 1 240 ? -3.976 16.609 8.180 1.00 87.94 240 SER A N 1
ATOM 1904 C CA . SER A 1 240 ? -5.067 16.427 9.141 1.00 87.94 240 SER A CA 1
ATOM 1905 C C . SER A 1 240 ? -4.660 15.417 10.218 1.00 87.94 240 SER A C 1
ATOM 1907 O O . SER A 1 240 ? -3.774 14.590 10.012 1.00 87.94 240 SER A O 1
ATOM 1909 N N . ARG A 1 241 ? -5.286 15.483 11.392 1.00 84.25 241 ARG A N 1
ATOM 1910 C CA . ARG A 1 241 ? -4.972 14.549 12.479 1.00 84.25 241 ARG A CA 1
ATOM 1911 C C . ARG A 1 241 ? -5.246 13.093 12.085 1.00 84.25 241 ARG A C 1
ATOM 1913 O O . ARG A 1 241 ? -4.402 12.239 12.310 1.00 84.25 241 ARG A O 1
ATOM 1920 N N . GLU A 1 242 ? -6.373 12.849 11.425 1.00 82.06 242 GLU A N 1
ATOM 1921 C CA . GLU A 1 242 ? -6.762 11.532 10.909 1.00 82.06 242 GLU A CA 1
ATOM 1922 C C . GLU A 1 242 ? -5.731 10.974 9.914 1.00 82.06 242 GLU A C 1
ATOM 1924 O O . GLU A 1 242 ? -5.327 9.817 9.986 1.00 82.06 242 GLU A O 1
ATOM 1929 N N . GLU A 1 243 ? -5.234 11.817 9.009 1.00 86.38 243 GLU A N 1
ATOM 1930 C CA . GLU A 1 243 ? -4.222 11.417 8.031 1.00 86.38 243 GLU A CA 1
ATOM 1931 C C . GLU A 1 243 ? -2.859 11.138 8.688 1.00 86.38 243 GLU A C 1
ATOM 1933 O O . GLU A 1 243 ? -2.153 10.224 8.263 1.00 86.38 243 GLU A O 1
ATOM 1938 N N . LYS A 1 244 ? -2.505 11.852 9.766 1.00 88.62 244 LYS A N 1
ATOM 1939 C CA . LYS A 1 244 ? -1.323 11.526 10.583 1.00 88.62 244 LYS A CA 1
ATOM 1940 C C . LYS A 1 244 ? -1.465 10.174 11.261 1.00 88.62 244 LYS A C 1
ATOM 1942 O O . LYS A 1 244 ? -0.540 9.376 11.149 1.00 88.62 244 LYS A O 1
ATOM 1947 N N . ASP A 1 245 ? -2.603 9.914 11.904 1.00 84.62 245 ASP A N 1
ATOM 1948 C CA . ASP A 1 245 ? -2.894 8.633 12.556 1.00 84.62 245 ASP A CA 1
ATOM 1949 C C . ASP A 1 245 ? -2.780 7.480 11.543 1.00 84.62 245 ASP A C 1
ATOM 1951 O O . ASP A 1 245 ? -2.099 6.487 11.801 1.00 84.62 245 ASP A O 1
ATOM 1955 N N . LYS A 1 246 ? -3.325 7.663 10.334 1.00 85.44 246 LYS A N 1
ATOM 1956 C CA . LYS A 1 246 ? -3.216 6.694 9.236 1.00 85.44 246 LYS A CA 1
ATOM 1957 C C . LYS A 1 246 ? -1.774 6.462 8.779 1.00 85.44 246 LYS A C 1
ATOM 1959 O O . LYS A 1 246 ? -1.375 5.319 8.571 1.00 85.44 246 LYS A O 1
ATOM 1964 N N . LEU A 1 247 ? -0.984 7.522 8.601 1.00 89.69 247 LEU A N 1
ATOM 1965 C CA . LEU A 1 247 ? 0.427 7.401 8.210 1.00 89.69 247 LEU A CA 1
ATOM 1966 C C . LEU A 1 247 ? 1.252 6.706 9.294 1.00 89.69 247 LEU A C 1
ATOM 1968 O O . LEU A 1 247 ? 2.117 5.879 9.028 1.00 89.69 247 LEU A O 1
ATOM 1972 N N . ILE A 1 248 ? 0.976 7.050 10.539 1.00 89.69 248 ILE A N 1
ATOM 1973 C CA . ILE A 1 248 ? 1.584 6.435 11.701 1.00 89.69 248 ILE A CA 1
ATOM 1974 C C . ILE A 1 248 ? 1.291 4.933 11.723 1.00 89.69 248 ILE A C 1
ATOM 1976 O O . ILE A 1 248 ? 2.210 4.128 11.843 1.00 89.69 248 ILE A O 1
ATOM 1980 N N . GLU A 1 249 ? 0.029 4.555 11.577 1.00 87.31 249 GLU A N 1
ATOM 1981 C CA . GLU A 1 249 ? -0.384 3.160 11.588 1.00 87.31 249 GLU A CA 1
ATOM 1982 C C . GLU A 1 249 ? 0.227 2.386 10.418 1.00 87.31 249 GLU A C 1
ATOM 1984 O O . GLU A 1 249 ? 0.729 1.284 10.595 1.00 87.31 249 GLU A O 1
ATOM 1989 N N . GLN A 1 250 ? 0.274 2.977 9.225 1.00 89.06 250 GLN A N 1
ATOM 1990 C CA . GLN A 1 250 ? 0.958 2.370 8.085 1.00 89.06 250 GLN A CA 1
ATOM 1991 C C . GLN A 1 250 ? 2.451 2.152 8.369 1.00 89.06 250 GLN A C 1
ATOM 1993 O O . GLN A 1 250 ? 2.991 1.092 8.066 1.00 89.06 250 GLN A O 1
ATOM 1998 N N . ALA A 1 251 ? 3.120 3.126 8.987 1.00 88.94 251 ALA A N 1
ATOM 1999 C CA . ALA A 1 251 ? 4.554 3.048 9.226 1.00 88.94 251 ALA A CA 1
ATOM 2000 C C . ALA A 1 251 ? 4.941 2.011 10.290 1.00 88.94 251 ALA A C 1
ATOM 2002 O O . ALA A 1 251 ? 5.976 1.360 10.160 1.00 88.94 251 ALA A O 1
ATOM 2003 N N . TYR A 1 252 ? 4.134 1.879 11.343 1.00 86.94 252 TYR A N 1
ATOM 2004 C CA . TYR A 1 252 ? 4.406 0.987 12.474 1.00 86.94 252 TYR A CA 1
ATOM 2005 C C . TYR A 1 252 ? 3.679 -0.362 12.359 1.00 86.94 252 TYR A C 1
ATOM 2007 O O . TYR A 1 252 ? 4.094 -1.345 12.972 1.00 86.94 252 TYR A O 1
ATOM 2015 N N . GLY A 1 253 ? 2.665 -0.450 11.499 1.00 87.25 253 GLY A N 1
ATOM 2016 C CA . GLY A 1 253 ? 1.665 -1.509 11.517 1.00 87.25 253 GLY A CA 1
ATOM 2017 C C . GLY A 1 253 ? 0.620 -1.286 12.605 1.00 87.25 253 GLY A C 1
ATOM 2018 O O . GLY A 1 253 ? 0.640 -0.295 13.337 1.00 87.25 253 GLY A O 1
ATOM 2019 N N . PHE A 1 254 ? -0.293 -2.247 12.710 1.00 87.69 254 PHE A N 1
ATOM 2020 C CA . PHE A 1 254 ? -1.222 -2.300 13.825 1.00 87.69 254 PHE A CA 1
ATOM 2021 C C . PHE A 1 254 ? -0.452 -2.533 15.134 1.00 87.69 254 PHE A C 1
ATOM 2023 O O . PHE A 1 254 ? 0.242 -3.536 15.286 1.00 87.69 254 PHE A O 1
ATOM 2030 N N . ASP A 1 255 ? -0.585 -1.588 16.060 1.00 88.75 255 ASP A N 1
ATOM 2031 C CA . ASP A 1 255 ? -0.015 -1.637 17.403 1.00 88.75 255 ASP A CA 1
ATOM 2032 C C . ASP A 1 255 ? -1.158 -1.453 18.404 1.00 88.75 255 ASP A C 1
ATOM 2034 O O . ASP A 1 255 ? -1.749 -0.371 18.531 1.00 88.75 255 ASP A O 1
ATOM 2038 N N . ALA A 1 256 ? -1.499 -2.548 19.078 1.00 91.56 256 ALA A N 1
ATOM 2039 C CA . ALA A 1 256 ? -2.595 -2.603 20.026 1.00 91.56 256 ALA A CA 1
ATOM 2040 C C . ALA A 1 256 ? -2.363 -1.716 21.257 1.00 91.56 256 ALA A C 1
ATOM 2042 O O . ALA A 1 256 ? -3.292 -1.033 21.678 1.00 91.56 256 ALA A O 1
ATOM 2043 N N . GLU A 1 257 ? -1.142 -1.673 21.806 1.00 91.00 257 GLU A N 1
ATOM 2044 C CA . GLU A 1 257 ? -0.802 -0.849 22.978 1.00 91.00 257 GLU A CA 1
ATOM 2045 C C . GLU A 1 257 ? -0.904 0.627 22.657 1.00 91.00 257 GLU A C 1
ATOM 2047 O O . GLU A 1 257 ? -1.497 1.408 23.407 1.00 91.00 257 GLU A O 1
ATOM 2052 N N . ARG A 1 258 ? -0.394 1.011 21.492 1.00 87.56 258 ARG A N 1
ATOM 2053 C CA . ARG A 1 258 ? -0.517 2.382 21.033 1.00 87.56 258 ARG A CA 1
ATOM 2054 C C . ARG A 1 258 ? -1.966 2.771 20.782 1.00 87.56 258 ARG A C 1
ATOM 2056 O O . ARG A 1 258 ? -2.391 3.836 21.222 1.00 87.56 258 ARG A O 1
ATOM 2063 N N . THR A 1 259 ? -2.718 1.930 20.076 1.00 90.44 259 THR A N 1
ATOM 2064 C CA . THR A 1 259 ? -4.131 2.201 19.777 1.00 90.44 259 THR A CA 1
ATOM 2065 C C . THR A 1 259 ? -4.933 2.306 21.071 1.00 90.44 259 THR A C 1
ATOM 2067 O O . THR A 1 259 ? -5.712 3.241 21.237 1.00 90.44 259 THR A O 1
ATOM 2070 N N . ALA A 1 260 ? -4.674 1.416 22.029 1.00 93.44 260 ALA A N 1
ATOM 2071 C CA . ALA A 1 260 ? -5.256 1.469 23.358 1.00 93.44 260 ALA A CA 1
ATOM 2072 C C . ALA A 1 260 ? -4.921 2.775 24.089 1.00 93.44 260 ALA A C 1
ATOM 2074 O O . ALA A 1 260 ? -5.819 3.397 24.656 1.00 93.44 260 ALA A O 1
ATOM 2075 N N . ARG A 1 261 ? -3.661 3.232 24.046 1.00 91.56 261 ARG A N 1
ATOM 2076 C CA . ARG A 1 261 ? -3.259 4.502 24.668 1.00 91.56 261 ARG A CA 1
ATOM 2077 C C . ARG A 1 261 ? -3.951 5.695 24.010 1.00 91.56 261 ARG A C 1
ATOM 2079 O O . ARG A 1 261 ? -4.452 6.558 24.721 1.00 91.56 261 ARG A O 1
ATOM 2086 N N . ILE A 1 262 ? -4.060 5.716 22.679 1.00 87.69 262 ILE A N 1
ATOM 2087 C CA . ILE A 1 262 ? -4.796 6.769 21.962 1.00 87.69 262 ILE A CA 1
ATOM 2088 C C . ILE A 1 262 ? -6.269 6.765 22.387 1.00 87.69 262 ILE A C 1
ATOM 2090 O O . ILE A 1 262 ? -6.817 7.829 22.662 1.00 87.69 262 ILE A O 1
ATOM 2094 N N . ILE A 1 263 ? -6.902 5.592 22.494 1.00 92.00 263 ILE A N 1
ATOM 2095 C CA . ILE A 1 263 ? -8.284 5.482 22.981 1.00 92.00 263 ILE A CA 1
ATOM 2096 C C . ILE A 1 263 ? -8.393 5.996 24.422 1.00 92.00 263 ILE A C 1
ATOM 2098 O O . ILE A 1 263 ? -9.333 6.723 24.728 1.00 92.00 263 ILE A O 1
ATOM 2102 N N . TYR A 1 264 ? -7.427 5.689 25.293 1.00 92.56 264 TYR A N 1
ATOM 2103 C CA . TYR A 1 264 ? -7.403 6.186 26.671 1.00 92.56 264 TYR A CA 1
ATOM 2104 C C . TYR A 1 264 ? -7.269 7.717 26.743 1.00 92.56 264 TYR A C 1
ATOM 2106 O O . TYR A 1 264 ? -8.014 8.386 27.459 1.00 92.56 264 TYR A O 1
ATOM 2114 N N . GLU A 1 265 ? -6.340 8.294 25.981 1.00 90.25 265 GLU A N 1
ATOM 2115 C CA . GLU A 1 265 ? -6.086 9.740 25.946 1.00 90.25 265 GLU A CA 1
ATOM 2116 C C . GLU A 1 265 ? -7.244 10.522 25.308 1.00 90.25 265 GLU A C 1
ATOM 2118 O O . GLU A 1 265 ? -7.485 11.682 25.651 1.00 90.25 265 GLU A O 1
ATOM 2123 N N . HIS A 1 266 ? -7.977 9.888 24.391 1.00 88.81 266 HIS A N 1
ATOM 2124 C CA . HIS A 1 266 ? -9.017 10.517 23.579 1.00 88.81 266 HIS A CA 1
ATOM 2125 C C . HIS A 1 266 ? -10.411 9.957 23.810 1.00 88.81 266 HIS A C 1
ATOM 2127 O O . HIS A 1 266 ? -11.284 10.130 22.972 1.00 88.81 266 HIS A O 1
ATOM 2133 N N . ALA A 1 267 ? -10.671 9.364 24.968 1.00 83.00 267 ALA A N 1
ATOM 2134 C CA . ALA A 1 267 ? -11.973 8.765 25.236 1.00 83.00 267 ALA A CA 1
ATOM 2135 C C . ALA A 1 267 ? -13.149 9.754 25.249 1.00 83.00 267 ALA A C 1
ATOM 2137 O O . ALA A 1 267 ? -14.295 9.331 25.199 1.00 83.00 267 ALA A O 1
ATOM 2138 N N . GLY A 1 268 ? -12.882 11.060 25.353 1.00 83.31 268 GLY A N 1
ATOM 2139 C CA . GLY A 1 268 ? -13.904 12.102 25.197 1.00 83.31 268 GLY A CA 1
ATOM 2140 C C . GLY A 1 268 ? -14.170 12.519 23.745 1.00 83.31 268 GLY A C 1
ATOM 2141 O O . GLY A 1 268 ? -15.052 13.336 23.514 1.00 83.31 268 GLY A O 1
ATOM 2142 N N . ASP A 1 269 ? -13.393 12.007 22.791 1.00 89.19 269 ASP A N 1
ATOM 2143 C CA . ASP A 1 269 ? -13.520 12.251 21.354 1.00 89.19 269 ASP A CA 1
ATOM 2144 C C . ASP A 1 269 ? -14.107 10.992 20.705 1.00 89.19 269 ASP A C 1
ATOM 2146 O O . ASP A 1 269 ? -13.391 10.086 20.269 1.00 89.19 269 ASP A O 1
ATOM 2150 N N . GLU A 1 270 ? -15.437 10.910 20.746 1.00 85.75 270 GLU A N 1
ATOM 2151 C CA . GLU A 1 270 ? -16.209 9.746 20.311 1.00 85.75 270 GLU A CA 1
ATOM 2152 C C . GLU A 1 270 ? -15.853 9.327 18.882 1.00 85.75 270 GLU A C 1
ATOM 2154 O O . GLU A 1 270 ? -15.464 8.179 18.662 1.00 85.75 270 GLU A O 1
ATOM 2159 N N . ASP A 1 271 ? -15.925 10.258 17.929 1.00 83.38 271 ASP A N 1
ATOM 2160 C CA . ASP A 1 271 ? -15.679 9.991 16.510 1.00 83.38 271 ASP A CA 1
ATOM 2161 C C . ASP A 1 271 ? -14.304 9.355 16.288 1.00 83.38 271 ASP A C 1
ATOM 2163 O O . ASP A 1 271 ? -14.142 8.458 15.458 1.00 83.38 271 ASP A O 1
ATOM 2167 N N . ARG A 1 272 ? -13.307 9.763 17.080 1.00 84.06 272 ARG A N 1
ATOM 2168 C CA . ARG A 1 272 ? -11.956 9.217 16.984 1.00 84.06 272 ARG A CA 1
ATOM 2169 C C . ARG A 1 272 ? -11.847 7.808 17.545 1.00 84.06 272 ARG A C 1
ATOM 2171 O O . ARG A 1 272 ? -11.204 6.962 16.924 1.00 84.06 272 ARG A O 1
ATOM 2178 N N . VAL A 1 273 ? -12.467 7.537 18.693 1.00 88.88 273 VAL A N 1
ATOM 2179 C CA . VAL A 1 273 ? -12.510 6.175 19.247 1.00 88.88 273 VAL A CA 1
ATOM 2180 C C . VAL A 1 273 ? -13.217 5.237 18.267 1.00 88.88 273 VAL A C 1
ATOM 2182 O O . VAL A 1 273 ? -12.729 4.135 18.014 1.00 88.88 273 VAL A O 1
ATOM 2185 N N . LEU A 1 274 ? -14.310 5.692 17.646 1.00 84.75 274 LEU A N 1
ATOM 2186 C CA . LEU A 1 274 ? -15.029 4.925 16.630 1.00 84.75 274 LEU A CA 1
ATOM 2187 C C . LEU A 1 274 ? -14.180 4.685 15.387 1.00 84.75 274 LEU A C 1
ATOM 2189 O O . LEU A 1 274 ? -14.104 3.549 14.929 1.00 84.75 274 LEU A O 1
ATOM 2193 N N . ALA A 1 275 ? -13.500 5.707 14.868 1.00 83.75 275 ALA A N 1
ATOM 2194 C CA . ALA A 1 275 ? -12.636 5.569 13.699 1.00 83.75 275 ALA A CA 1
ATOM 2195 C C . ALA A 1 275 ? -11.503 4.553 13.932 1.00 83.75 275 ALA A C 1
ATOM 2197 O O . ALA A 1 275 ? -11.211 3.739 13.055 1.00 83.75 275 ALA A O 1
ATOM 2198 N N . LEU A 1 276 ? -10.909 4.548 15.132 1.00 86.94 276 LEU A N 1
ATOM 2199 C CA . LEU A 1 276 ? -9.844 3.610 15.503 1.00 86.94 276 LEU A CA 1
ATOM 2200 C C . LEU A 1 276 ? -10.322 2.157 15.596 1.00 86.94 276 LEU A C 1
ATOM 2202 O O . LEU A 1 276 ? -9.523 1.249 15.360 1.00 86.94 276 LEU A O 1
ATOM 2206 N N . LEU A 1 277 ? -11.597 1.935 15.933 1.00 88.88 277 LEU A N 1
ATOM 2207 C CA . LEU A 1 277 ? -12.189 0.603 16.088 1.00 88.88 277 LEU A CA 1
ATOM 2208 C C . LEU A 1 277 ? -12.901 0.101 14.819 1.00 88.88 277 LEU A C 1
ATOM 2210 O O . LEU A 1 277 ? -12.882 -1.096 14.552 1.00 88.88 277 LEU A O 1
ATOM 2214 N N . ALA A 1 278 ? -13.501 0.982 14.014 1.00 84.12 278 ALA A N 1
ATOM 2215 C CA . ALA A 1 278 ? -14.346 0.614 12.871 1.00 84.12 278 ALA A CA 1
ATOM 2216 C C . ALA A 1 278 ? -13.590 -0.111 11.742 1.00 84.12 278 ALA A C 1
ATOM 2218 O O . ALA A 1 278 ? -14.192 -0.879 10.994 1.00 84.12 278 ALA A O 1
ATOM 2219 N N . GLY A 1 279 ? -12.277 0.110 11.622 1.00 80.56 279 GLY A N 1
ATOM 2220 C CA . GLY A 1 279 ? -11.415 -0.560 10.641 1.00 80.56 279 GLY A CA 1
ATOM 2221 C C . GLY A 1 279 ? -10.743 -1.841 11.140 1.00 80.56 279 GLY A C 1
ATOM 2222 O O . GLY A 1 279 ? -9.910 -2.394 10.424 1.00 80.56 279 GLY A O 1
ATOM 2223 N N . ARG A 1 280 ? -11.043 -2.286 12.366 1.00 89.44 280 ARG A N 1
ATOM 2224 C CA . ARG A 1 280 ? -10.354 -3.404 13.019 1.00 89.44 280 ARG A CA 1
ATOM 2225 C C . ARG A 1 280 ? -11.166 -4.680 12.941 1.00 89.44 280 ARG A C 1
ATOM 2227 O O . ARG A 1 280 ? -12.374 -4.679 13.184 1.00 89.44 280 ARG A O 1
ATOM 2234 N N . ASP A 1 281 ? -10.486 -5.780 12.643 1.00 89.12 281 ASP A N 1
ATOM 2235 C CA . ASP A 1 281 ? -11.084 -7.096 12.827 1.00 89.12 281 ASP A CA 1
ATOM 2236 C C . ASP A 1 281 ? -11.229 -7.425 14.325 1.00 89.12 281 ASP A C 1
ATOM 2238 O O . ASP A 1 281 ? -10.659 -6.768 15.202 1.00 89.12 281 ASP A O 1
ATOM 2242 N N . SER A 1 282 ? -12.022 -8.449 14.638 1.00 86.19 282 SER A N 1
ATOM 2243 C CA . SER A 1 282 ? -12.304 -8.818 16.026 1.00 86.19 282 SER A CA 1
ATOM 2244 C C . SER A 1 282 ? -11.049 -9.209 16.817 1.00 86.19 282 SER A C 1
ATOM 2246 O O . SER A 1 282 ? -11.005 -8.961 18.019 1.00 86.19 282 SER A O 1
ATOM 2248 N N . HIS A 1 283 ? -10.023 -9.773 16.169 1.00 86.75 283 HIS A N 1
ATOM 2249 C CA . HIS A 1 283 ? -8.767 -10.128 16.831 1.00 86.75 283 HIS A CA 1
ATOM 2250 C C . HIS A 1 283 ? -7.998 -8.869 17.236 1.00 86.75 283 HIS A C 1
ATOM 2252 O O . HIS A 1 283 ? -7.586 -8.735 18.386 1.00 86.75 283 HIS A O 1
ATOM 2258 N N . GLN A 1 284 ? -7.882 -7.902 16.327 1.00 91.81 284 GLN A N 1
ATOM 2259 C CA . GLN A 1 284 ? -7.262 -6.608 16.601 1.00 91.81 284 GLN A CA 1
ATOM 2260 C C . GLN A 1 284 ? -7.991 -5.854 17.720 1.00 91.81 284 GLN A C 1
ATOM 2262 O O . GLN A 1 284 ? -7.347 -5.321 18.620 1.00 91.81 284 GLN A O 1
ATOM 2267 N N . VAL A 1 285 ? -9.328 -5.846 17.729 1.00 92.19 285 VAL A N 1
ATOM 2268 C CA . VAL A 1 285 ? -10.106 -5.220 18.817 1.00 92.19 285 VAL A CA 1
ATOM 2269 C C . VAL A 1 285 ? -9.817 -5.874 20.173 1.00 92.19 285 VAL A C 1
ATOM 2271 O O . VAL A 1 285 ? -9.707 -5.172 21.177 1.00 92.19 285 VAL A O 1
ATOM 2274 N N . ILE A 1 286 ? -9.636 -7.195 20.219 1.00 89.31 286 ILE A N 1
ATOM 2275 C CA . ILE A 1 286 ? -9.259 -7.900 21.454 1.00 89.31 286 ILE A CA 1
ATOM 2276 C C . ILE A 1 286 ? -7.853 -7.537 21.894 1.00 89.31 286 ILE A C 1
ATOM 2278 O O . ILE A 1 286 ? -7.625 -7.315 23.083 1.00 89.31 286 ILE A O 1
ATOM 2282 N N . GLU A 1 287 ? -6.905 -7.476 20.963 1.00 92.31 287 GLU A N 1
ATOM 2283 C CA . GLU A 1 287 ? -5.549 -7.057 21.294 1.00 92.31 287 GLU A CA 1
ATOM 2284 C C . GLU A 1 287 ? -5.547 -5.632 21.853 1.00 92.31 287 GLU A C 1
ATOM 2286 O O . GLU A 1 287 ? -4.911 -5.408 22.881 1.00 92.31 287 GLU A O 1
ATOM 2291 N N . ILE A 1 288 ? -6.323 -4.705 21.269 1.00 93.62 288 ILE A N 1
ATOM 2292 C CA . ILE A 1 288 ? -6.519 -3.348 21.815 1.00 93.62 288 ILE A CA 1
ATOM 2293 C C . ILE A 1 288 ? -7.083 -3.424 23.232 1.00 93.62 288 ILE A C 1
ATOM 2295 O O . ILE A 1 288 ? -6.542 -2.787 24.130 1.00 93.62 288 ILE A O 1
ATOM 2299 N N . ALA A 1 289 ? -8.148 -4.197 23.453 1.00 93.75 289 ALA A N 1
ATOM 2300 C CA . ALA A 1 289 ? -8.788 -4.304 24.762 1.00 93.75 289 ALA A CA 1
ATOM 2301 C C . ALA A 1 289 ? -7.818 -4.844 25.829 1.00 93.75 289 ALA A C 1
ATOM 2303 O O . ALA A 1 289 ? -7.677 -4.260 26.902 1.00 93.75 289 ALA A O 1
ATOM 2304 N N . ARG A 1 290 ? -7.074 -5.909 25.507 1.00 92.38 290 ARG A N 1
ATOM 2305 C CA . ARG A 1 290 ? -6.052 -6.490 26.394 1.00 92.38 290 ARG A CA 1
ATOM 2306 C C . ARG A 1 290 ? -4.913 -5.518 26.665 1.00 92.38 290 ARG A C 1
ATOM 2308 O O . ARG A 1 290 ? -4.415 -5.449 27.786 1.00 92.38 290 ARG A O 1
ATOM 2315 N N . ALA A 1 291 ? -4.478 -4.792 25.643 1.00 93.25 291 ALA A N 1
ATOM 2316 C CA . ALA A 1 291 ? -3.428 -3.802 25.780 1.00 93.25 291 ALA A CA 1
ATOM 2317 C C . ALA A 1 291 ? -3.888 -2.616 26.640 1.00 93.25 291 ALA A C 1
ATOM 2319 O O . ALA A 1 291 ? -3.144 -2.161 27.503 1.00 93.25 291 ALA A O 1
ATOM 2320 N N . PHE A 1 292 ? -5.143 -2.188 26.486 1.00 94.88 292 PHE A N 1
ATOM 2321 C CA . PHE A 1 292 ? -5.773 -1.140 27.285 1.00 94.88 292 PHE A CA 1
ATOM 2322 C C . PHE A 1 292 ? -5.813 -1.475 28.776 1.00 94.88 292 PHE A C 1
ATOM 2324 O O . PHE A 1 292 ? -5.510 -0.635 29.621 1.00 94.88 292 PHE A O 1
ATOM 2331 N N . GLU A 1 293 ? -6.149 -2.714 29.118 1.00 93.38 293 GLU A N 1
ATOM 2332 C CA . GLU A 1 293 ? -6.183 -3.177 30.509 1.00 93.38 293 GLU A CA 1
ATOM 2333 C C . GLU A 1 293 ? -4.790 -3.236 31.155 1.00 93.38 293 GLU A C 1
ATOM 2335 O O . GLU A 1 293 ? -4.667 -3.153 32.379 1.00 93.38 293 GLU A O 1
ATOM 2340 N N . ARG A 1 294 ? -3.735 -3.337 30.337 1.00 93.31 294 ARG A N 1
ATOM 2341 C CA . ARG A 1 294 ? -2.331 -3.323 30.774 1.00 93.31 294 ARG A CA 1
ATOM 2342 C C . ARG A 1 294 ? -1.718 -1.925 30.819 1.00 93.31 294 ARG A C 1
ATOM 2344 O O . ARG A 1 294 ? -0.592 -1.799 31.302 1.00 93.31 294 ARG A O 1
ATOM 2351 N N . LEU A 1 295 ? -2.407 -0.897 30.318 1.00 92.25 295 LEU A N 1
ATOM 2352 C CA . LEU A 1 295 ? -1.878 0.463 30.323 1.00 92.25 295 LEU A CA 1
ATOM 2353 C C . LEU A 1 295 ? -1.612 0.920 31.766 1.00 92.25 295 LEU A C 1
ATOM 2355 O O . LEU A 1 295 ? -2.523 0.851 32.594 1.00 92.25 295 LEU A O 1
ATOM 2359 N N . PRO A 1 296 ? -0.407 1.424 32.087 1.00 87.06 296 PRO A N 1
ATOM 2360 C CA . PRO A 1 296 ? -0.109 1.936 33.424 1.00 87.06 296 PRO A CA 1
ATOM 2361 C C . PRO A 1 296 ? -0.985 3.141 33.795 1.00 87.06 296 PRO A C 1
ATOM 2363 O O . PRO A 1 296 ? -1.232 3.382 34.972 1.00 87.06 296 PRO A O 1
ATOM 2366 N N . GLU A 1 297 ? -1.484 3.880 32.801 1.00 86.19 297 GLU A N 1
ATOM 2367 C CA . GLU A 1 297 ? -2.400 5.006 32.981 1.00 86.19 297 GLU A CA 1
ATOM 2368 C C . GLU A 1 297 ? -3.811 4.553 33.401 1.00 86.19 297 GLU A C 1
ATOM 2370 O O . GLU A 1 297 ? -4.578 5.339 33.966 1.00 86.19 297 GLU A O 1
ATOM 2375 N N . ASN A 1 298 ? -4.166 3.284 33.176 1.00 88.44 298 ASN A N 1
ATOM 2376 C CA . ASN A 1 298 ? -5.409 2.684 33.649 1.00 88.44 298 ASN A CA 1
ATOM 2377 C C . ASN A 1 298 ? -5.265 2.236 35.114 1.00 88.44 298 ASN A C 1
ATOM 2379 O O . ASN A 1 298 ? -5.368 1.056 35.440 1.00 88.44 298 ASN A O 1
ATOM 2383 N N . GLU A 1 299 ? -5.047 3.195 36.020 1.00 79.94 299 GLU A N 1
ATOM 2384 C CA . GLU A 1 299 ? -4.811 2.948 37.456 1.00 79.94 299 GLU A CA 1
ATOM 2385 C C . GLU A 1 299 ? -5.937 2.156 38.139 1.00 79.94 299 GLU A C 1
ATOM 2387 O O . GLU A 1 299 ? -5.733 1.515 39.169 1.00 79.94 299 GLU A O 1
ATOM 2392 N N . LYS A 1 300 ? -7.150 2.207 37.580 1.00 84.00 300 LYS A N 1
ATOM 2393 C CA . LYS A 1 300 ? -8.313 1.485 38.107 1.00 84.00 300 LYS A CA 1
ATOM 2394 C C . LYS A 1 300 ? -8.405 0.048 37.606 1.00 84.00 300 LYS A C 1
ATOM 2396 O O . LYS A 1 300 ? -9.306 -0.659 38.051 1.00 84.00 300 LYS A O 1
ATOM 2401 N N . HIS A 1 301 ? -7.525 -0.359 36.686 1.00 82.50 301 HIS A N 1
ATOM 2402 C CA . HIS A 1 301 ? -7.637 -1.604 35.928 1.00 82.50 301 HIS A CA 1
ATOM 2403 C C . HIS A 1 301 ? -9.062 -1.802 35.393 1.00 82.50 301 HIS A C 1
ATOM 2405 O O . HIS A 1 301 ? -9.630 -2.892 35.450 1.00 82.50 301 HIS A O 1
ATOM 2411 N N . GLU A 1 302 ? -9.679 -0.703 34.946 1.00 90.00 302 GLU A N 1
ATOM 2412 C CA . GLU A 1 302 ? -11.043 -0.715 34.437 1.00 90.00 302 GLU A CA 1
ATOM 2413 C C . GLU A 1 302 ? -11.047 -1.528 33.144 1.00 90.00 302 GLU A C 1
ATOM 2415 O O . GLU A 1 302 ? -10.201 -1.302 32.270 1.00 90.00 302 GLU A O 1
ATOM 2420 N N . LYS A 1 303 ? -11.980 -2.480 33.030 1.00 91.81 303 LYS A N 1
ATOM 2421 C CA . LYS A 1 303 ? -12.128 -3.265 31.805 1.00 91.81 303 LYS A CA 1
ATOM 2422 C C . LYS A 1 303 ? -12.403 -2.331 30.637 1.00 91.81 303 LYS A C 1
ATOM 2424 O O . LYS A 1 303 ? -13.124 -1.341 30.784 1.00 91.81 303 LYS A O 1
ATOM 2429 N N . PHE A 1 304 ? -11.886 -2.675 29.461 1.00 90.62 304 PHE A N 1
ATOM 2430 C CA . PHE A 1 304 ? -12.009 -1.827 28.271 1.00 90.62 304 PHE A CA 1
ATOM 2431 C C . PHE A 1 304 ? -13.468 -1.438 27.960 1.00 90.62 304 PHE A C 1
ATOM 2433 O O . PHE A 1 304 ? -13.762 -0.278 27.679 1.00 90.62 304 PHE A O 1
ATOM 2440 N N . ILE A 1 305 ? -14.409 -2.380 28.092 1.00 89.69 305 ILE A N 1
ATOM 2441 C CA . ILE A 1 305 ? -15.841 -2.128 27.858 1.00 89.69 305 ILE A CA 1
ATOM 2442 C C . ILE A 1 305 ? -16.459 -1.209 28.910 1.00 89.69 305 ILE A C 1
ATOM 2444 O O . ILE A 1 305 ? -17.248 -0.334 28.556 1.00 89.69 305 ILE A O 1
ATOM 2448 N N . ASP A 1 306 ? -16.103 -1.374 30.183 1.00 91.62 306 ASP A N 1
ATOM 2449 C CA . ASP A 1 306 ? -16.624 -0.522 31.256 1.00 91.62 306 ASP A CA 1
ATOM 2450 C C . ASP A 1 306 ? -16.127 0.916 31.080 1.00 91.62 306 ASP A C 1
ATOM 2452 O O . ASP A 1 306 ? -16.895 1.876 31.199 1.00 91.62 306 ASP A O 1
ATOM 2456 N N . TYR A 1 307 ? -14.868 1.052 30.661 1.00 91.25 307 TYR A N 1
ATOM 2457 C CA . TYR A 1 307 ? -14.286 2.332 30.306 1.00 91.25 307 TYR A CA 1
ATOM 2458 C C . TYR A 1 307 ? -15.024 3.002 29.139 1.00 91.25 307 TYR A C 1
ATOM 2460 O O . TYR A 1 307 ? -15.406 4.171 29.252 1.00 91.25 307 TYR A O 1
ATOM 2468 N N . LEU A 1 308 ? -15.269 2.273 28.042 1.00 91.06 308 LEU A N 1
ATOM 2469 C CA . LEU A 1 308 ? -16.010 2.799 26.893 1.00 91.06 308 LEU A CA 1
ATOM 2470 C C . LEU A 1 308 ? -17.454 3.157 27.259 1.00 91.06 308 LEU A C 1
ATOM 2472 O O . LEU A 1 308 ? -17.916 4.220 26.861 1.00 91.06 308 LEU A O 1
ATOM 2476 N N . ARG A 1 309 ? -18.143 2.349 28.078 1.00 90.50 309 ARG A N 1
ATOM 2477 C CA . ARG A 1 309 ? -19.502 2.647 28.576 1.00 90.50 309 ARG A CA 1
ATOM 2478 C C . ARG A 1 309 ? -19.582 3.976 29.298 1.00 90.50 309 ARG A C 1
ATOM 2480 O O . ARG A 1 309 ? -20.501 4.752 29.075 1.00 90.50 309 ARG A O 1
ATOM 2487 N N . ARG A 1 310 ? -18.607 4.242 30.161 1.00 91.56 310 ARG A N 1
ATOM 2488 C CA . ARG A 1 310 ? -18.559 5.476 30.943 1.00 91.56 310 ARG A CA 1
ATOM 2489 C C . ARG A 1 310 ? -18.224 6.703 30.096 1.00 91.56 310 ARG A C 1
ATOM 2491 O O . ARG A 1 310 ? -18.571 7.816 30.482 1.00 91.56 310 ARG A O 1
ATOM 2498 N N . LYS A 1 311 ? -17.473 6.522 29.010 1.00 91.50 311 LYS A N 1
ATOM 2499 C CA . LYS A 1 311 ? -16.934 7.619 28.196 1.00 91.50 311 LYS A CA 1
ATOM 2500 C C . LYS A 1 311 ? -17.776 7.942 26.965 1.00 91.50 311 LYS A C 1
ATOM 2502 O O . LYS A 1 311 ? -17.841 9.107 26.594 1.00 91.50 311 LYS A O 1
ATOM 2507 N N . LEU A 1 312 ? -18.445 6.945 26.394 1.00 86.94 312 LEU A N 1
ATOM 2508 C CA . LEU A 1 312 ? -19.299 7.050 25.210 1.00 86.94 312 LEU A CA 1
ATOM 2509 C C . LEU A 1 312 ? -20.784 6.971 25.600 1.00 86.94 312 LEU A C 1
ATOM 2511 O O . LEU A 1 312 ? -21.535 6.138 25.084 1.00 86.94 312 LEU A O 1
ATOM 2515 N N . ASP A 1 313 ? -21.190 7.796 26.567 1.00 83.94 313 ASP A N 1
ATOM 2516 C CA . ASP A 1 313 ? -22.565 7.810 27.070 1.00 83.94 313 ASP A CA 1
ATOM 2517 C C . ASP A 1 313 ? -23.564 8.064 25.921 1.00 83.94 313 ASP A C 1
ATOM 2519 O O . ASP A 1 313 ? -23.361 8.944 25.084 1.00 83.94 313 ASP A O 1
ATOM 2523 N N . GLY A 1 314 ? -24.628 7.258 25.847 1.00 83.50 314 GLY A N 1
ATOM 2524 C CA . GLY A 1 314 ? -25.623 7.309 24.767 1.00 83.50 314 GLY A CA 1
ATOM 2525 C C . GLY A 1 314 ? -25.341 6.452 23.519 1.00 83.50 314 GLY A C 1
ATOM 2526 O O . GLY A 1 314 ? -26.128 6.511 22.572 1.00 83.50 314 GLY A O 1
ATOM 2527 N N . LYS A 1 315 ? -24.282 5.625 23.491 1.00 85.06 315 LYS A N 1
ATOM 2528 C CA . LYS A 1 315 ? -23.958 4.708 22.369 1.00 85.06 315 LYS A CA 1
ATOM 2529 C C . LYS A 1 315 ? -24.074 3.222 22.712 1.00 85.06 315 LYS A C 1
ATOM 2531 O O . LYS A 1 315 ? -23.203 2.417 22.377 1.00 85.06 315 LYS A O 1
ATOM 2536 N N . GLU A 1 316 ? -25.175 2.838 23.353 1.00 87.00 316 GLU A N 1
ATOM 2537 C CA . GLU A 1 316 ? -25.372 1.459 23.817 1.00 87.00 316 GLU A CA 1
ATOM 2538 C C . GLU A 1 316 ? -25.321 0.407 22.698 1.00 87.00 316 GLU A C 1
ATOM 2540 O O . GLU A 1 316 ? -24.811 -0.684 22.933 1.00 87.00 316 GLU A O 1
ATOM 2545 N N . GLU A 1 317 ? -25.759 0.725 21.475 1.00 84.69 317 GLU A N 1
ATOM 2546 C CA . GLU A 1 317 ? -25.723 -0.221 20.346 1.00 84.69 317 GLU A CA 1
ATOM 2547 C C . GLU A 1 317 ? -24.297 -0.616 19.939 1.00 84.69 317 GLU A C 1
ATOM 2549 O O . GLU A 1 317 ? -24.009 -1.795 19.737 1.00 84.69 317 GLU A O 1
ATOM 2554 N N . LEU A 1 318 ? -23.378 0.350 19.863 1.00 81.12 318 LEU A N 1
ATOM 2555 C CA . LEU A 1 318 ? -21.976 0.072 19.550 1.00 81.12 318 LEU A CA 1
ATOM 2556 C C . LEU A 1 318 ? -21.307 -0.697 20.689 1.00 81.12 318 LEU A C 1
ATOM 2558 O O . LEU A 1 318 ? -20.563 -1.648 20.460 1.00 81.12 318 LEU A O 1
ATOM 2562 N N . ILE A 1 319 ? -21.575 -0.285 21.927 1.00 87.06 319 ILE A N 1
ATOM 2563 C CA . ILE A 1 319 ? -21.060 -0.974 23.106 1.00 87.06 319 ILE A CA 1
ATOM 2564 C C . ILE A 1 319 ? -21.567 -2.418 23.116 1.00 87.06 319 ILE A C 1
ATOM 2566 O O . ILE A 1 319 ? -20.797 -3.318 23.447 1.00 87.06 319 ILE A O 1
ATOM 2570 N N . ALA A 1 320 ? -22.821 -2.660 22.732 1.00 86.81 320 ALA A N 1
ATOM 2571 C CA . ALA A 1 320 ? -23.376 -3.998 22.593 1.00 86.81 320 ALA A CA 1
ATOM 2572 C C . ALA A 1 320 ? -22.659 -4.801 21.494 1.00 86.81 320 ALA A C 1
ATOM 2574 O O . ALA A 1 320 ? -22.251 -5.927 21.767 1.00 86.81 320 ALA A O 1
ATOM 2575 N N . ASP A 1 321 ? -22.419 -4.227 20.308 1.00 83.75 321 ASP A N 1
ATOM 2576 C CA . ASP A 1 321 ? -21.659 -4.884 19.228 1.00 83.75 321 ASP A CA 1
ATOM 2577 C C . ASP A 1 321 ? -20.224 -5.242 19.658 1.00 83.75 321 ASP A C 1
ATOM 2579 O O . ASP A 1 321 ? -19.780 -6.379 19.493 1.00 83.75 321 ASP A O 1
ATOM 2583 N N . LEU A 1 322 ? -19.510 -4.309 20.297 1.00 83.56 322 LEU A N 1
ATOM 2584 C CA . LEU A 1 322 ? -18.171 -4.555 20.845 1.00 83.56 322 LEU A CA 1
ATOM 2585 C C . LEU A 1 322 ? -18.192 -5.610 21.955 1.00 83.56 322 LEU A C 1
ATOM 2587 O O . LEU A 1 322 ? -17.315 -6.470 21.994 1.00 83.56 322 LEU A O 1
ATOM 2591 N N . THR A 1 323 ? -19.203 -5.583 22.828 1.00 87.81 323 THR A N 1
ATOM 2592 C CA . THR A 1 323 ? -19.380 -6.594 23.881 1.00 87.81 323 THR A CA 1
ATOM 2593 C C . THR A 1 323 ? -19.563 -7.977 23.255 1.00 87.81 323 THR A C 1
ATOM 2595 O O . THR A 1 323 ? -18.878 -8.913 23.651 1.00 87.81 323 THR A O 1
ATOM 2598 N N . VAL A 1 324 ? -20.413 -8.108 22.231 1.00 85.00 324 VAL A N 1
ATOM 2599 C CA . VAL A 1 324 ? -20.620 -9.376 21.511 1.00 85.00 324 VAL A CA 1
ATOM 2600 C C . VAL A 1 324 ? -19.326 -9.850 20.849 1.00 85.00 324 VAL A C 1
ATOM 2602 O O . VAL A 1 324 ? -18.969 -11.019 20.992 1.00 85.00 324 VAL A O 1
ATOM 2605 N N . LYS A 1 325 ? -18.593 -8.956 20.172 1.00 80.44 325 LYS A N 1
ATOM 2606 C CA . LYS A 1 325 ? -17.308 -9.281 19.529 1.00 80.44 325 LYS A CA 1
ATOM 2607 C C . LYS A 1 325 ? -16.267 -9.784 20.527 1.00 80.44 325 LYS A C 1
ATOM 2609 O O . LYS A 1 325 ? -15.594 -10.768 20.235 1.00 80.44 325 LYS A O 1
ATOM 2614 N N . LEU A 1 326 ? -16.143 -9.144 21.690 1.00 83.06 326 LEU A N 1
ATOM 2615 C CA . LEU A 1 326 ? -15.196 -9.562 22.727 1.00 83.06 326 LEU A CA 1
ATOM 2616 C C . LEU A 1 326 ? -15.628 -10.879 23.390 1.00 83.06 326 LEU A C 1
ATOM 2618 O O . LEU A 1 326 ? -14.819 -11.797 23.508 1.00 83.06 326 LEU A O 1
ATOM 2622 N N . SER A 1 327 ? -16.909 -11.022 23.745 1.00 81.50 327 SER A N 1
ATOM 2623 C CA . SER A 1 327 ? -17.423 -12.232 24.401 1.00 81.50 327 SER A CA 1
ATOM 2624 C C . SER A 1 327 ? -17.391 -13.473 23.503 1.00 81.50 327 SER A C 1
ATOM 2626 O O . SER A 1 327 ? -17.130 -14.566 23.995 1.00 81.50 327 SER A O 1
ATOM 2628 N N . ALA A 1 328 ? -17.623 -13.336 22.193 1.00 74.31 328 ALA A N 1
ATOM 2629 C CA . ALA A 1 328 ? -17.597 -14.467 21.259 1.00 74.31 328 ALA A CA 1
ATOM 2630 C C . ALA A 1 328 ? -16.209 -15.122 21.127 1.00 74.31 328 ALA A C 1
ATOM 2632 O O . ALA A 1 328 ? -16.119 -16.290 20.760 1.00 74.31 328 ALA A O 1
ATOM 2633 N N . LEU A 1 329 ? -15.138 -14.386 21.428 1.00 61.28 329 LEU A N 1
ATOM 2634 C CA . LEU A 1 329 ? -13.753 -14.835 21.266 1.00 61.28 329 LEU A CA 1
ATOM 2635 C C . LEU A 1 329 ? -13.083 -15.234 22.586 1.00 61.28 329 LEU A C 1
ATOM 2637 O O . LEU A 1 329 ? -12.194 -16.082 22.569 1.00 61.28 329 LEU A O 1
ATOM 2641 N N . GLU A 1 330 ? -13.534 -14.711 23.733 1.00 66.81 330 GLU A N 1
ATOM 2642 C CA . GLU A 1 330 ? -13.109 -15.221 25.050 1.00 66.81 330 GLU A CA 1
ATOM 2643 C C . GLU A 1 330 ? -13.434 -16.717 25.207 1.00 66.81 330 GLU A C 1
ATOM 2645 O O . GLU A 1 330 ? -12.624 -17.469 25.749 1.00 66.81 330 GLU A O 1
ATOM 2650 N N . VAL A 1 331 ? -14.555 -17.170 24.632 1.00 57.91 331 VAL A N 1
ATOM 2651 C CA . VAL A 1 331 ? -14.976 -18.584 24.615 1.00 57.91 331 VAL A CA 1
ATOM 2652 C C . VAL A 1 331 ? -14.025 -19.476 23.799 1.00 57.91 331 VAL A C 1
ATOM 2654 O O . VAL A 1 331 ? -13.895 -20.659 24.101 1.00 57.91 331 VAL A O 1
ATOM 2657 N N . ASP A 1 332 ? -13.327 -18.922 22.805 1.00 47.44 332 ASP A N 1
ATOM 2658 C CA . ASP A 1 332 ? -12.474 -19.684 21.878 1.00 47.44 332 ASP A CA 1
ATOM 2659 C C . ASP A 1 332 ? -11.004 -19.755 22.346 1.00 47.44 332 ASP A C 1
ATOM 2661 O O . ASP A 1 332 ? -10.247 -20.633 21.935 1.00 47.44 332 ASP A O 1
ATOM 2665 N N . THR A 1 333 ? -10.577 -18.865 23.255 1.00 50.56 333 THR A N 1
ATOM 2666 C CA . THR A 1 333 ? -9.180 -18.825 23.742 1.00 50.56 333 THR A CA 1
ATOM 2667 C C . THR A 1 333 ? -8.826 -19.849 24.825 1.00 50.56 333 THR A C 1
ATOM 2669 O O . THR A 1 333 ? -7.669 -19.916 25.235 1.00 50.56 333 THR A O 1
ATOM 2672 N N . GLY A 1 334 ? -9.770 -20.699 25.240 1.00 42.50 334 GLY A N 1
ATOM 2673 C CA . GLY A 1 334 ? -9.449 -21.927 25.970 1.00 42.50 334 GLY A CA 1
ATOM 2674 C C . GLY A 1 334 ? -8.819 -21.740 27.354 1.00 42.50 334 GLY A C 1
ATOM 2675 O O . GLY A 1 334 ? -8.082 -22.622 27.794 1.00 42.50 334 GLY A O 1
ATOM 2676 N N . GLU A 1 335 ? -9.123 -20.658 28.079 1.00 43.62 335 GLU A N 1
ATOM 2677 C CA . GLU A 1 335 ? -9.112 -20.777 29.542 1.00 43.62 335 GLU A CA 1
ATOM 2678 C C . GLU A 1 335 ? -10.264 -21.718 29.903 1.00 43.62 335 GLU A C 1
ATOM 2680 O O . GLU A 1 335 ? -11.439 -21.364 29.809 1.00 43.62 335 GLU A O 1
ATOM 2685 N N . SER A 1 336 ? -9.908 -22.973 30.196 1.00 39.88 336 SER A N 1
ATOM 2686 C CA . SER A 1 336 ? -10.848 -24.041 30.518 1.00 39.88 336 SER A CA 1
ATOM 2687 C C . SER A 1 336 ? -11.865 -23.547 31.543 1.00 39.88 336 SER A C 1
ATOM 2689 O O . SER A 1 336 ? -11.500 -23.039 32.605 1.00 39.88 336 SER A O 1
ATOM 2691 N N . ALA A 1 337 ? -13.152 -23.755 31.259 1.00 49.56 337 ALA A N 1
ATOM 2692 C CA . ALA A 1 337 ? -14.226 -23.536 32.221 1.00 49.56 337 ALA A CA 1
ATOM 2693 C C . ALA A 1 337 ? -13.971 -24.269 33.561 1.00 49.56 337 ALA A C 1
ATOM 2695 O O . ALA A 1 337 ? -14.500 -23.854 34.592 1.00 49.56 337 ALA A O 1
ATOM 2696 N N . GLU A 1 338 ? -13.111 -25.297 33.581 1.00 49.75 338 GLU A N 1
ATOM 2697 C CA . GLU A 1 338 ? -12.663 -25.976 34.803 1.00 49.75 338 GLU A CA 1
ATOM 2698 C C . GLU A 1 338 ? -11.776 -25.092 35.699 1.00 49.75 338 GLU A C 1
ATOM 27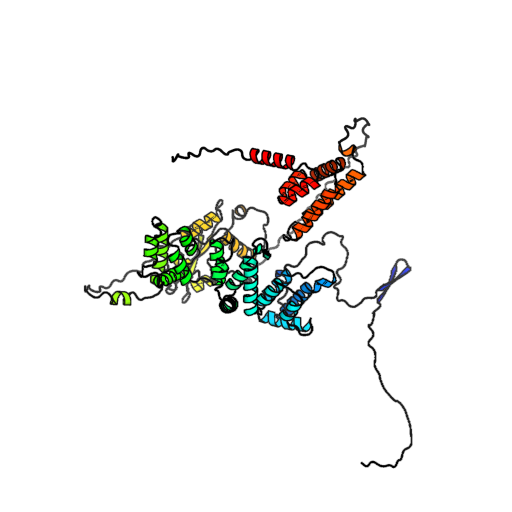00 O O . GLU A 1 338 ? -11.933 -25.122 36.921 1.00 49.75 338 GLU A O 1
ATOM 2705 N N . ASP A 1 339 ? -10.912 -24.235 35.146 1.00 49.16 339 ASP A N 1
ATOM 2706 C CA . ASP A 1 339 ? -10.050 -23.347 35.945 1.00 49.16 339 ASP A CA 1
ATOM 2707 C C . ASP A 1 339 ? -10.842 -22.179 36.558 1.00 49.16 339 ASP A C 1
ATOM 2709 O O . ASP A 1 339 ? -10.554 -21.732 37.675 1.00 49.16 339 ASP A O 1
ATOM 2713 N N . ALA A 1 340 ? -11.899 -21.730 35.873 1.00 48.91 340 ALA A N 1
ATOM 2714 C CA . ALA A 1 340 ? -12.845 -20.747 36.399 1.00 48.91 340 ALA A CA 1
ATOM 2715 C C . ALA A 1 340 ? -13.758 -21.346 37.488 1.00 48.91 340 ALA A C 1
ATOM 2717 O O . ALA A 1 340 ? -14.010 -20.694 38.505 1.00 48.91 340 ALA A O 1
ATOM 2718 N N . MET A 1 341 ? -14.195 -22.603 37.333 1.00 48.34 341 MET A N 1
ATOM 2719 C CA . MET A 1 341 ? -15.004 -23.305 38.339 1.00 48.34 341 MET A CA 1
ATOM 2720 C C . MET A 1 341 ? -14.206 -23.703 39.589 1.00 48.34 341 MET A C 1
ATOM 2722 O O . MET A 1 341 ? -14.760 -23.722 40.686 1.00 48.34 341 MET A O 1
ATOM 2726 N N . THR A 1 342 ? -12.894 -23.926 39.478 1.00 52.53 342 THR A N 1
ATOM 2727 C CA . THR A 1 342 ? -12.051 -24.282 40.636 1.00 52.53 342 THR A CA 1
ATOM 2728 C C . THR A 1 342 ? -11.805 -23.093 41.587 1.00 52.53 342 THR A C 1
ATOM 2730 O O . THR A 1 342 ? -11.474 -23.289 42.757 1.00 52.53 342 THR A O 1
ATOM 2733 N N . ARG A 1 343 ? -12.023 -21.842 41.145 1.00 47.22 343 ARG A N 1
ATOM 2734 C CA . ARG A 1 343 ? -11.859 -20.636 41.987 1.00 47.22 343 ARG A CA 1
ATOM 2735 C C . ARG A 1 343 ? -13.109 -20.233 42.777 1.00 47.22 343 ARG A C 1
ATOM 2737 O O . ARG A 1 343 ? -12.992 -19.427 43.699 1.00 47.22 343 ARG A O 1
ATOM 2744 N N . GLN A 1 344 ? -14.279 -20.803 42.489 1.00 37.59 344 GLN A N 1
ATOM 2745 C CA . GLN A 1 344 ? -15.493 -20.604 43.287 1.00 37.59 344 GLN A CA 1
ATOM 2746 C C . GLN A 1 344 ? -15.874 -21.902 43.997 1.00 37.59 344 GLN A C 1
ATOM 2748 O O . GLN A 1 344 ? -16.641 -22.725 43.508 1.00 37.59 344 GLN A O 1
ATOM 2753 N N . GLY A 1 345 ? -15.308 -22.087 45.186 1.00 40.09 345 GLY A N 1
ATOM 2754 C CA . GLY A 1 345 ? -15.634 -23.212 46.044 1.00 40.09 345 GLY A CA 1
ATOM 2755 C C . GLY A 1 345 ? -17.072 -23.184 46.588 1.00 40.09 345 GLY A C 1
ATOM 2756 O O . GLY A 1 345 ? -17.530 -22.175 47.115 1.00 40.09 345 GLY A O 1
ATOM 2757 N N . VAL A 1 346 ? -17.654 -24.391 46.592 1.00 41.69 346 VAL A N 1
ATOM 2758 C CA . VAL A 1 346 ? -18.615 -24.969 47.556 1.00 41.69 346 VAL A CA 1
ATOM 2759 C C . VAL A 1 346 ? -20.104 -24.616 47.404 1.00 41.69 346 VAL A C 1
ATOM 2761 O O . VAL A 1 346 ? -20.561 -23.577 47.861 1.00 41.69 346 VAL A O 1
ATOM 2764 N N . ALA A 1 347 ? -20.904 -25.585 46.942 1.00 35.53 347 ALA A N 1
ATOM 2765 C CA . ALA A 1 347 ? -21.842 -26.350 47.788 1.00 35.53 347 ALA A CA 1
ATOM 2766 C C . ALA A 1 347 ? -22.663 -27.326 46.928 1.00 35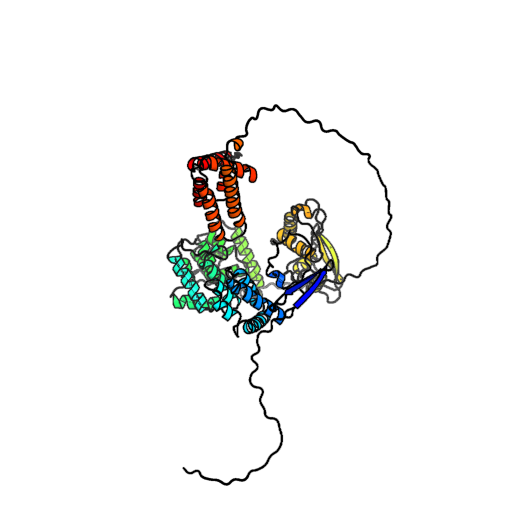.53 347 ALA A C 1
ATOM 2768 O O . ALA A 1 347 ? -23.160 -26.978 45.862 1.00 35.53 347 ALA A O 1
ATOM 2769 N N . GLY A 1 348 ? -22.758 -28.570 47.392 1.00 38.28 348 GLY A N 1
ATOM 2770 C CA . GLY A 1 348 ? -23.186 -29.706 46.589 1.00 38.28 348 GLY A CA 1
ATOM 2771 C C . GLY A 1 348 ? -24.682 -29.816 46.316 1.00 38.28 348 GLY A C 1
ATOM 2772 O O . GLY A 1 348 ? -25.529 -29.280 47.031 1.00 38.28 348 GLY A O 1
ATOM 2773 N N . ARG A 1 349 ? -24.983 -30.630 45.305 1.00 34.03 349 ARG A N 1
ATOM 2774 C CA . ARG A 1 349 ? -26.238 -31.365 45.194 1.00 34.03 349 ARG A CA 1
ATOM 2775 C C . ARG A 1 349 ? -25.986 -32.610 44.348 1.00 34.03 349 ARG A C 1
ATOM 2777 O O . ARG A 1 349 ? -25.787 -32.524 43.143 1.00 34.03 349 ARG A O 1
ATOM 2784 N N . GLU A 1 350 ? -25.932 -33.752 45.022 1.00 42.06 350 GLU A N 1
ATOM 2785 C CA . GLU A 1 350 ? -26.015 -35.068 44.399 1.00 42.06 350 GLU A CA 1
ATOM 2786 C C . GLU A 1 350 ? -27.395 -35.206 43.744 1.00 42.06 350 GLU A C 1
ATOM 2788 O O . GLU A 1 350 ? -28.404 -35.274 44.447 1.00 42.06 350 GLU A O 1
ATOM 2793 N N . GLU A 1 351 ? -27.457 -35.282 42.415 1.00 34.09 351 GLU A N 1
ATOM 2794 C CA . GLU A 1 351 ? -28.619 -35.844 41.728 1.00 34.09 351 GLU A CA 1
ATOM 2795 C C . GLU A 1 351 ? -28.189 -36.908 40.715 1.00 34.09 351 GLU A C 1
ATOM 2797 O O . GLU A 1 351 ? -27.541 -36.653 39.707 1.00 34.09 351 GLU A O 1
ATOM 2802 N N . LYS A 1 352 ? -28.567 -38.131 41.095 1.00 37.19 352 LYS A N 1
ATOM 2803 C CA . LYS A 1 352 ? -28.778 -39.365 40.337 1.00 37.19 352 LYS A CA 1
ATOM 2804 C C . LYS A 1 352 ? -28.674 -39.259 38.813 1.00 37.19 352 LYS A C 1
ATOM 2806 O O . LYS A 1 352 ? -29.580 -38.785 38.133 1.00 37.19 352 LYS A O 1
ATOM 2811 N N . GLU A 1 353 ? -27.628 -39.909 38.326 1.00 38.69 353 GLU A N 1
ATOM 2812 C CA . GLU A 1 353 ? -27.465 -40.444 36.982 1.00 38.69 353 GLU A CA 1
ATOM 2813 C C . GLU A 1 353 ? -28.651 -41.365 36.633 1.00 38.69 353 GLU A C 1
ATOM 2815 O O . GLU A 1 353 ? -28.959 -42.325 37.349 1.00 38.69 353 GLU A O 1
ATOM 2820 N N . LYS A 1 354 ? -29.370 -41.023 35.562 1.00 34.94 354 LYS A N 1
ATOM 2821 C CA . LYS A 1 354 ? -30.438 -41.837 34.984 1.00 34.94 354 LYS A CA 1
ATOM 2822 C C . LYS A 1 354 ? -30.225 -41.882 33.477 1.00 34.94 354 LYS A C 1
ATOM 2824 O O . LYS A 1 354 ? -30.237 -40.842 32.821 1.00 34.94 354 LYS A O 1
ATOM 2829 N N . ASP A 1 355 ? -30.029 -43.097 32.980 1.00 46.25 355 ASP A N 1
ATOM 2830 C CA . ASP A 1 355 ? -29.914 -43.453 31.571 1.00 46.25 355 ASP A CA 1
ATOM 2831 C C . ASP A 1 355 ? -30.961 -42.727 30.717 1.00 46.25 355 ASP A C 1
ATOM 2833 O O . ASP A 1 355 ? -32.168 -42.833 30.962 1.00 46.25 355 ASP A O 1
ATOM 2837 N N . SER A 1 356 ? -30.503 -41.996 29.699 1.00 35.97 356 SER A N 1
ATOM 2838 C CA . SER A 1 356 ? -31.373 -41.502 28.634 1.00 35.97 356 SER A CA 1
ATOM 2839 C C . SER A 1 356 ? -30.701 -41.660 27.273 1.00 35.97 356 SER A C 1
ATOM 2841 O O . SER A 1 356 ? -29.896 -40.841 26.832 1.00 35.97 356 SER A O 1
ATOM 2843 N N . ASP A 1 357 ? -31.088 -42.738 26.591 1.00 42.09 357 ASP A N 1
ATOM 2844 C CA . ASP A 1 357 ? -31.061 -42.841 25.136 1.00 42.09 357 ASP A CA 1
ATOM 2845 C C . ASP A 1 357 ? -31.842 -41.656 24.550 1.00 42.09 357 ASP A C 1
ATOM 2847 O O . ASP A 1 357 ? -33.070 -41.677 24.442 1.00 42.09 357 ASP A O 1
ATOM 2851 N N . THR A 1 358 ? -31.127 -40.586 24.207 1.00 35.88 358 THR A N 1
ATOM 2852 C CA . THR A 1 358 ? -31.703 -39.434 23.514 1.00 35.88 358 THR A CA 1
ATOM 2853 C C . THR A 1 358 ? -31.529 -39.650 22.008 1.00 35.88 358 THR A C 1
ATOM 2855 O O . THR A 1 358 ? -30.392 -39.741 21.537 1.00 35.88 358 THR A O 1
ATOM 2858 N N . PRO A 1 359 ? -32.613 -39.737 21.213 1.00 38.75 359 PRO A N 1
ATOM 2859 C CA . PRO A 1 359 ? -32.512 -39.774 19.760 1.00 38.75 359 PRO A CA 1
ATOM 2860 C C . PRO A 1 359 ? -31.874 -38.467 19.290 1.00 38.75 359 PRO A C 1
ATOM 2862 O O . PRO A 1 359 ? -32.382 -37.389 19.599 1.00 38.75 359 PRO A O 1
ATOM 2865 N N . GLY A 1 360 ? -30.751 -38.562 18.573 1.00 37.69 360 GLY A N 1
ATOM 2866 C CA . GLY A 1 360 ? -29.984 -37.407 18.111 1.00 37.69 360 GLY A CA 1
ATOM 2867 C C . GLY A 1 360 ? -30.874 -36.331 17.489 1.00 37.69 360 GLY A C 1
ATOM 2868 O O . GLY A 1 360 ? -31.671 -36.616 16.591 1.00 37.69 360 GLY A O 1
ATOM 2869 N N . HIS A 1 361 ? -30.732 -35.098 17.981 1.00 38.03 361 HIS A N 1
ATOM 2870 C CA . HIS A 1 361 ? -31.397 -33.911 17.457 1.00 38.03 361 HIS A CA 1
ATOM 2871 C C . HIS A 1 361 ? -31.074 -33.749 15.967 1.00 38.03 361 HIS A C 1
ATOM 2873 O O . HIS A 1 361 ? -30.039 -33.207 15.581 1.00 38.03 361 HIS A O 1
ATOM 2879 N N . ARG A 1 362 ? -31.970 -34.240 15.110 1.00 50.25 362 ARG A N 1
ATOM 2880 C CA . ARG A 1 362 ? -31.936 -33.986 13.674 1.00 50.25 362 ARG A CA 1
ATOM 2881 C C . ARG A 1 362 ? -32.383 -32.542 13.472 1.00 50.25 362 ARG A C 1
ATOM 2883 O O . ARG A 1 362 ? -33.580 -32.277 13.464 1.00 50.25 362 ARG A O 1
ATOM 2890 N N . ALA A 1 363 ? -31.423 -31.625 13.366 1.00 55.16 363 ALA A N 1
ATOM 2891 C CA . ALA A 1 363 ? -31.700 -30.239 13.014 1.00 55.16 363 ALA A CA 1
ATOM 2892 C C . ALA A 1 363 ? -32.550 -30.197 11.733 1.00 55.16 363 ALA A C 1
ATOM 2894 O O . ALA A 1 363 ? -32.289 -30.935 10.774 1.00 55.16 363 ALA A O 1
ATOM 2895 N N . GLU A 1 364 ? -33.608 -29.388 11.747 1.00 55.91 364 GLU A N 1
ATOM 2896 C CA . GLU A 1 364 ? -34.498 -29.238 10.602 1.00 55.91 364 GLU A CA 1
ATOM 2897 C C . GLU A 1 364 ? -33.706 -28.713 9.399 1.00 55.91 364 GLU A C 1
ATOM 2899 O O . GLU A 1 364 ? -32.934 -27.758 9.494 1.00 55.91 364 GLU A O 1
ATOM 2904 N N . LYS A 1 365 ? -33.864 -29.390 8.259 1.00 68.38 365 LYS A N 1
ATOM 2905 C CA . LYS A 1 365 ? -33.172 -29.049 7.015 1.00 68.38 365 LYS A CA 1
ATOM 2906 C C . LYS A 1 365 ? -33.671 -27.686 6.529 1.00 68.38 365 LYS A C 1
ATOM 2908 O O . LYS A 1 365 ? -34.864 -27.541 6.278 1.00 68.38 365 LYS A O 1
ATOM 2913 N N . LYS A 1 366 ? -32.767 -26.722 6.347 1.00 71.81 366 LYS A N 1
ATOM 2914 C CA . LYS A 1 366 ? -33.093 -25.388 5.827 1.00 71.81 366 LYS A CA 1
ATOM 2915 C C . LYS A 1 366 ? -32.780 -25.334 4.330 1.00 71.81 366 LYS A C 1
ATOM 2917 O O . LYS A 1 366 ? -31.620 -25.416 3.937 1.00 71.81 366 LYS A O 1
ATOM 2922 N N . GLU A 1 367 ? -33.814 -25.247 3.497 1.00 78.88 367 GLU A N 1
ATOM 2923 C CA . GLU A 1 367 ? -33.663 -24.991 2.059 1.00 78.88 367 GLU A CA 1
ATOM 2924 C C . GLU A 1 367 ? -33.585 -23.478 1.815 1.00 78.88 367 GLU A C 1
ATOM 2926 O O . GLU A 1 367 ? -34.353 -22.718 2.403 1.00 78.88 367 GLU A O 1
ATOM 2931 N N . ILE A 1 368 ? -32.643 -23.057 0.971 1.00 77.44 368 ILE A N 1
ATOM 2932 C CA . ILE A 1 368 ? -32.456 -21.673 0.517 1.00 77.44 368 ILE A CA 1
ATOM 2933 C C . ILE A 1 368 ? -33.329 -21.519 -0.738 1.00 77.44 368 ILE A C 1
ATOM 2935 O O . ILE A 1 368 ? -33.082 -22.218 -1.730 1.00 77.44 368 ILE A O 1
ATOM 2939 N N . PRO A 1 369 ? -34.380 -20.681 -0.731 1.00 75.31 369 PRO A N 1
ATOM 2940 C CA . PRO A 1 369 ? -35.240 -20.480 -1.888 1.00 75.31 369 PRO A CA 1
ATOM 2941 C C . PRO A 1 369 ? -34.440 -20.030 -3.118 1.00 75.31 369 PRO A C 1
ATOM 2943 O O . PRO A 1 369 ? -33.637 -19.103 -3.055 1.00 75.31 369 PRO A O 1
ATOM 2946 N N . GLY A 1 370 ? -34.692 -20.668 -4.264 1.00 78.19 370 GLY A N 1
ATOM 2947 C CA . GLY A 1 370 ? -34.064 -20.318 -5.546 1.00 78.19 370 GLY A CA 1
ATOM 2948 C C . GLY A 1 370 ? -32.779 -21.082 -5.882 1.00 78.19 370 GLY A C 1
ATOM 2949 O O . GLY A 1 370 ? -32.271 -20.923 -6.990 1.00 78.19 370 GLY A O 1
ATOM 2950 N N . PHE A 1 371 ? -32.285 -21.939 -4.982 1.00 80.25 371 PHE A N 1
ATOM 2951 C CA . PHE A 1 371 ? -31.211 -22.883 -5.298 1.00 80.25 371 PHE A CA 1
ATOM 2952 C C . PHE A 1 371 ? -31.746 -24.239 -5.735 1.00 80.25 371 PHE A C 1
ATOM 2954 O O . PHE A 1 371 ? -32.548 -24.858 -5.033 1.00 80.25 371 PHE A O 1
ATOM 2961 N N . ASP A 1 372 ? -31.194 -24.744 -6.835 1.00 83.94 372 ASP A N 1
ATOM 2962 C CA . ASP A 1 372 ? -31.285 -26.161 -7.157 1.00 83.94 372 ASP A CA 1
ATOM 2963 C C . ASP A 1 372 ? -30.248 -26.939 -6.345 1.00 83.94 372 ASP A C 1
ATOM 2965 O O . ASP A 1 372 ? -29.081 -26.547 -6.232 1.00 83.94 372 ASP A O 1
ATOM 2969 N N . TYR A 1 373 ? -30.673 -28.069 -5.779 1.00 87.56 373 TYR A N 1
ATOM 2970 C CA . TYR A 1 373 ? -29.828 -28.919 -4.947 1.00 87.56 373 TYR A CA 1
ATOM 2971 C C . TYR A 1 373 ? -29.573 -30.268 -5.608 1.00 87.56 373 TYR A C 1
ATOM 2973 O O . TYR A 1 373 ? -30.498 -31.028 -5.895 1.00 87.56 373 TYR A O 1
ATOM 2981 N N . HIS A 1 374 ? -28.299 -30.622 -5.747 1.00 89.50 374 HIS A N 1
ATOM 2982 C CA . HIS A 1 374 ? -27.891 -31.984 -6.046 1.00 89.50 374 HIS A CA 1
ATOM 2983 C C . HIS A 1 374 ? -27.752 -32.781 -4.745 1.00 89.50 374 HIS A C 1
ATOM 2985 O O . HIS A 1 374 ? -27.103 -32.335 -3.802 1.00 89.50 374 HIS A O 1
ATOM 2991 N N . THR A 1 375 ? -28.353 -33.968 -4.669 1.00 93.81 375 THR A N 1
ATOM 2992 C CA . THR A 1 375 ? -28.221 -34.838 -3.490 1.00 93.81 375 THR A CA 1
ATOM 2993 C C . THR A 1 375 ? -27.122 -35.868 -3.728 1.00 93.81 375 THR A C 1
ATOM 2995 O O . THR A 1 375 ? -27.218 -36.683 -4.643 1.00 93.81 375 THR A O 1
ATOM 2998 N N . TYR A 1 376 ? -26.095 -35.863 -2.881 1.00 95.81 376 TYR A N 1
ATOM 2999 C CA . TYR A 1 376 ? -24.962 -36.780 -2.935 1.00 95.81 376 TYR A CA 1
ATOM 3000 C C . TYR A 1 376 ? -24.921 -37.682 -1.698 1.00 95.81 376 TYR A C 1
ATOM 3002 O O . TYR A 1 376 ? -24.960 -37.202 -0.569 1.00 95.81 376 TYR A O 1
ATOM 3010 N N . LYS A 1 377 ? -24.806 -39.000 -1.892 1.00 96.94 377 LYS A N 1
ATOM 3011 C CA . LYS A 1 377 ? -24.618 -39.956 -0.789 1.00 96.94 377 LYS A CA 1
ATOM 3012 C C . LYS A 1 377 ? -23.137 -40.124 -0.480 1.00 96.94 377 LYS A C 1
ATOM 3014 O O . LYS A 1 377 ? -22.388 -40.584 -1.343 1.00 96.94 377 LYS A O 1
ATOM 3019 N N . LEU A 1 378 ? -22.739 -39.809 0.753 1.00 95.94 378 LEU A N 1
ATOM 3020 C CA . LEU A 1 378 ? -21.374 -40.029 1.232 1.00 95.94 378 LEU A CA 1
ATOM 3021 C C . LEU A 1 378 ? -21.005 -41.513 1.175 1.00 95.94 378 LEU A C 1
ATOM 3023 O O . LEU A 1 378 ? -21.760 -42.370 1.638 1.00 95.94 378 LEU A O 1
ATOM 3027 N N . LYS A 1 379 ? -19.830 -41.832 0.635 1.00 95.56 379 LYS A N 1
ATOM 3028 C CA . LYS A 1 379 ? -19.262 -43.186 0.705 1.00 95.56 379 LYS A CA 1
ATOM 3029 C C . LYS A 1 379 ? -18.538 -43.403 2.037 1.00 95.56 379 LYS A C 1
ATOM 3031 O O . LYS A 1 379 ? -18.188 -42.451 2.729 1.00 95.56 379 LYS A O 1
ATOM 3036 N N . ASN A 1 380 ? -18.282 -44.667 2.388 1.00 94.38 380 ASN A N 1
ATOM 3037 C CA . ASN A 1 380 ? -17.448 -45.016 3.545 1.00 94.38 380 ASN A CA 1
ATOM 3038 C C . ASN A 1 380 ? -16.100 -44.277 3.478 1.00 94.38 380 ASN A C 1
ATOM 3040 O O . ASN A 1 380 ? -15.356 -44.448 2.514 1.00 94.38 380 ASN A O 1
ATOM 3044 N N . GLY A 1 381 ? -15.804 -43.474 4.504 1.00 90.75 381 GLY A N 1
ATOM 3045 C CA . GLY A 1 381 ? -14.566 -42.697 4.615 1.00 90.75 381 GLY A CA 1
ATOM 3046 C C . GLY A 1 381 ? -14.549 -41.355 3.870 1.00 90.75 381 GLY A C 1
ATOM 3047 O O . GLY A 1 381 ? -13.537 -40.660 3.932 1.00 90.75 381 GLY A O 1
ATOM 3048 N N . GLU A 1 382 ? -15.626 -40.957 3.181 1.00 93.88 382 GLU A N 1
ATOM 3049 C CA . GLU A 1 382 ? -15.738 -39.605 2.616 1.00 93.88 382 GLU A CA 1
ATOM 3050 C C . GLU A 1 382 ? -16.151 -38.590 3.695 1.00 93.88 382 GLU A C 1
ATOM 3052 O O . GLU A 1 382 ? -17.066 -38.836 4.478 1.00 93.88 382 GLU A O 1
ATOM 3057 N N . SER A 1 383 ? -15.501 -37.423 3.709 1.00 92.88 383 SER A N 1
ATOM 3058 C CA . SER A 1 383 ? -15.870 -36.269 4.541 1.00 92.88 383 SER A CA 1
ATOM 3059 C C . SER A 1 383 ? -16.485 -35.151 3.695 1.00 92.88 383 SER A C 1
ATOM 3061 O O . SER A 1 383 ? -16.344 -35.154 2.467 1.00 92.88 383 SER A O 1
ATOM 3063 N N . LEU A 1 384 ? -17.114 -34.147 4.325 1.00 90.69 384 LEU A N 1
ATOM 3064 C CA . LEU A 1 384 ? -17.608 -32.964 3.599 1.00 90.69 384 LEU A CA 1
ATOM 3065 C C . LEU A 1 384 ? -16.498 -32.273 2.799 1.00 90.69 384 LEU A C 1
ATOM 3067 O O . LEU A 1 384 ? -16.725 -31.911 1.653 1.00 90.69 384 LEU A O 1
ATOM 3071 N N . SER A 1 385 ? -15.265 -32.236 3.310 1.00 88.62 385 SER A N 1
ATOM 3072 C CA . SER A 1 385 ? -14.120 -31.677 2.578 1.00 88.62 385 SER A CA 1
ATOM 3073 C C . SER A 1 385 ? -13.753 -32.463 1.311 1.00 88.62 385 SER A C 1
ATOM 3075 O O . SER A 1 385 ? -13.169 -31.918 0.375 1.00 88.62 385 SER A O 1
ATOM 3077 N N . VAL A 1 386 ? -14.054 -33.767 1.258 1.00 90.94 386 VAL A N 1
ATOM 3078 C CA . VAL A 1 386 ? -13.902 -34.565 0.029 1.00 90.94 386 VAL A CA 1
ATOM 3079 C C . VAL A 1 386 ? -15.018 -34.230 -0.956 1.00 90.94 386 VAL A C 1
ATOM 3081 O O . VAL A 1 386 ? -14.740 -34.080 -2.145 1.00 90.94 386 VAL A O 1
ATOM 3084 N N . VAL A 1 387 ? -16.248 -34.063 -0.464 1.00 89.81 387 VAL A N 1
ATOM 3085 C CA . VAL A 1 387 ? -17.390 -33.622 -1.275 1.00 89.81 387 VAL A CA 1
ATOM 3086 C C . VAL A 1 387 ? -17.130 -32.235 -1.860 1.00 89.81 387 VAL A C 1
ATOM 3088 O O . VAL A 1 387 ? -17.283 -32.064 -3.062 1.00 89.81 387 VAL A O 1
ATOM 3091 N N . GLU A 1 388 ? -16.631 -31.284 -1.073 1.00 89.12 388 GLU A N 1
ATOM 3092 C CA . GLU A 1 388 ? -16.298 -29.934 -1.545 1.00 89.12 388 GLU A CA 1
ATOM 3093 C C . GLU A 1 388 ? -15.392 -29.971 -2.771 1.00 89.12 388 GLU A C 1
ATOM 3095 O O . GLU A 1 388 ? -15.752 -29.487 -3.843 1.00 89.12 388 GLU A O 1
ATOM 3100 N N . ARG A 1 389 ? -14.251 -30.657 -2.644 1.00 84.81 389 ARG A N 1
ATOM 3101 C CA . ARG A 1 389 ? -13.283 -30.798 -3.737 1.00 84.81 389 ARG A CA 1
ATOM 3102 C C . ARG A 1 389 ? -13.874 -31.492 -4.957 1.00 84.81 389 ARG A C 1
ATOM 3104 O O . ARG A 1 389 ? -13.516 -31.150 -6.078 1.00 84.81 389 ARG A O 1
ATOM 3111 N N . LYS A 1 390 ? -14.751 -32.476 -4.745 1.00 89.38 390 LYS A N 1
ATOM 3112 C CA . LYS A 1 390 ? -15.375 -33.244 -5.825 1.00 89.38 390 LYS A CA 1
ATOM 3113 C C . LYS A 1 390 ? -16.354 -32.407 -6.645 1.00 89.38 390 LYS A C 1
ATOM 3115 O O . LYS A 1 390 ? -16.459 -32.629 -7.845 1.00 89.38 390 LYS A O 1
ATOM 3120 N N . PHE A 1 391 ? -17.046 -31.471 -6.004 1.00 84.62 391 PHE A N 1
ATOM 3121 C CA . PHE A 1 391 ? -18.052 -30.616 -6.636 1.00 84.62 391 PHE A CA 1
ATOM 3122 C C . PHE A 1 391 ? -17.551 -29.188 -6.904 1.00 84.62 391 PHE A C 1
ATOM 3124 O O . PHE A 1 391 ? -18.344 -28.316 -7.241 1.00 84.62 391 PHE A O 1
ATOM 3131 N N . GLY A 1 392 ? -16.241 -28.944 -6.775 1.00 80.69 392 GLY A N 1
ATOM 3132 C CA . GLY A 1 392 ? -15.637 -27.637 -7.053 1.00 80.69 392 GLY A CA 1
ATOM 3133 C C . GLY A 1 392 ? -16.048 -26.538 -6.071 1.00 80.69 392 GLY A C 1
ATOM 3134 O O . GLY A 1 392 ? -15.950 -25.363 -6.395 1.00 80.69 392 GLY A O 1
ATOM 3135 N N . ILE A 1 393 ? -16.512 -26.908 -4.880 1.00 81.31 393 ILE A N 1
ATOM 3136 C CA . ILE A 1 393 ? -16.834 -25.980 -3.796 1.00 81.31 393 ILE A CA 1
ATOM 3137 C C . ILE A 1 393 ? -15.498 -25.537 -3.175 1.00 81.31 393 ILE A C 1
ATOM 3139 O O . ILE A 1 393 ? -14.604 -26.371 -2.985 1.00 81.31 393 ILE A O 1
ATOM 3143 N N . GLY A 1 394 ? -15.329 -24.239 -2.913 1.00 73.06 394 GLY A N 1
ATOM 3144 C CA . GLY A 1 394 ? -14.075 -23.665 -2.419 1.00 73.06 394 GLY A CA 1
ATOM 3145 C C . GLY A 1 394 ? -13.540 -24.370 -1.165 1.00 73.06 394 GLY A C 1
ATOM 3146 O O . GLY A 1 394 ? -14.281 -24.871 -0.314 1.00 73.06 394 GLY A O 1
ATOM 3147 N N . ARG A 1 395 ? -12.206 -24.470 -1.050 1.00 62.03 395 ARG A N 1
ATOM 3148 C CA . ARG A 1 395 ? -11.574 -25.027 0.158 1.00 62.03 395 ARG A CA 1
ATOM 3149 C C . ARG A 1 395 ? -11.793 -24.051 1.315 1.00 62.03 395 ARG A C 1
ATOM 3151 O O . ARG A 1 395 ? -11.190 -22.987 1.320 1.00 62.03 395 ARG A O 1
ATOM 3158 N N . GLY A 1 396 ? -12.576 -24.460 2.311 1.00 64.38 396 GLY A N 1
ATOM 3159 C CA . GLY A 1 396 ? -12.961 -23.611 3.450 1.00 64.38 396 GLY A CA 1
ATOM 3160 C C . GLY A 1 396 ? -14.473 -23.543 3.664 1.00 64.38 396 GLY A C 1
ATOM 3161 O O . GLY A 1 396 ? -14.936 -23.117 4.721 1.00 64.38 396 GLY A O 1
ATOM 3162 N N . ASP A 1 397 ? -15.243 -24.062 2.709 1.00 70.69 397 ASP A N 1
ATOM 3163 C CA . ASP A 1 397 ? -16.697 -23.911 2.663 1.00 70.69 397 ASP A CA 1
ATOM 3164 C C . ASP A 1 397 ? -17.484 -25.058 3.287 1.00 70.69 397 ASP A C 1
ATOM 3166 O O . ASP A 1 397 ? -18.710 -25.138 3.160 1.00 70.69 397 ASP A O 1
ATOM 3170 N N . GLY A 1 398 ? -16.803 -25.906 4.054 1.00 78.75 398 GLY A N 1
ATOM 3171 C CA . GLY A 1 398 ? -17.452 -26.939 4.853 1.00 78.75 398 GLY A CA 1
ATOM 3172 C C . GLY A 1 398 ? -18.510 -26.380 5.785 1.00 78.75 398 GLY A C 1
ATOM 3173 O O . GLY A 1 398 ? -19.543 -27.015 5.960 1.00 78.75 398 GLY A O 1
ATOM 3174 N N . ARG A 1 399 ? -18.341 -25.146 6.278 1.00 80.19 399 ARG A N 1
ATOM 3175 C CA . ARG A 1 399 ? -19.360 -24.456 7.086 1.00 80.19 399 ARG A CA 1
ATOM 3176 C C . ARG A 1 399 ? -20.672 -24.239 6.327 1.00 80.19 399 ARG A C 1
ATOM 3178 O O . ARG A 1 399 ? -21.739 -24.402 6.913 1.00 80.19 399 ARG A O 1
ATOM 3185 N N . LEU A 1 400 ? -20.612 -23.925 5.032 1.00 80.81 400 LEU A N 1
ATOM 3186 C CA . LEU A 1 400 ? -21.807 -23.733 4.209 1.00 80.81 400 LEU A CA 1
ATOM 3187 C C . LEU A 1 400 ? -22.544 -25.060 3.995 1.00 80.81 400 LEU A C 1
ATOM 3189 O O . LEU A 1 400 ? -23.754 -25.135 4.210 1.00 80.81 400 LEU A O 1
ATOM 3193 N N . LEU A 1 401 ? -21.817 -26.120 3.627 1.00 87.50 401 LEU A N 1
ATOM 3194 C CA . LEU A 1 401 ? -22.406 -27.454 3.482 1.00 87.50 401 LEU A CA 1
ATOM 3195 C C . LEU A 1 401 ? -22.968 -27.974 4.804 1.00 87.50 401 LEU A C 1
ATOM 3197 O O . LEU A 1 401 ? -24.049 -28.559 4.816 1.00 87.50 401 LEU A O 1
ATOM 3201 N N . MET A 1 402 ? -22.264 -27.738 5.909 1.00 90.12 402 MET A N 1
ATOM 3202 C CA . MET A 1 402 ? -22.716 -28.067 7.256 1.00 90.12 402 MET A CA 1
ATOM 3203 C C . MET A 1 402 ? -24.039 -27.377 7.581 1.00 90.12 402 MET A C 1
ATOM 3205 O O . MET A 1 402 ? -24.992 -28.043 7.973 1.00 90.12 402 MET A O 1
ATOM 3209 N N . MET A 1 403 ? -24.137 -26.071 7.334 1.00 85.75 403 MET A N 1
ATOM 3210 C CA . MET A 1 403 ? -25.349 -25.298 7.593 1.00 85.75 403 MET A CA 1
ATOM 3211 C C . MET A 1 403 ? -26.538 -25.759 6.737 1.00 85.75 403 MET A C 1
ATOM 3213 O O . MET A 1 403 ? -27.610 -26.010 7.283 1.00 85.75 403 MET A O 1
ATOM 3217 N N . ILE A 1 404 ? -26.353 -25.936 5.422 1.00 88.19 404 ILE A N 1
ATOM 3218 C CA . ILE A 1 404 ? -27.415 -26.403 4.504 1.00 88.19 404 ILE A CA 1
ATOM 3219 C C . ILE A 1 404 ? -27.931 -27.790 4.916 1.00 88.19 404 ILE A C 1
ATOM 3221 O O . ILE A 1 404 ? -29.122 -28.089 4.811 1.00 88.19 404 ILE A O 1
ATOM 3225 N N . ASN A 1 405 ? -27.034 -28.650 5.401 1.00 91.00 405 ASN A N 1
ATOM 3226 C CA . ASN A 1 405 ? -27.360 -30.025 5.768 1.00 91.00 405 ASN A CA 1
ATOM 3227 C C . ASN A 1 405 ? -27.718 -30.207 7.250 1.00 91.00 405 ASN A C 1
ATOM 3229 O O . ASN A 1 405 ? -27.996 -31.336 7.657 1.00 91.00 405 ASN A O 1
ATOM 3233 N N . GLY A 1 406 ? -27.730 -29.130 8.044 1.00 91.38 406 GLY A N 1
ATOM 3234 C CA . GLY A 1 406 ? -28.009 -29.184 9.482 1.00 91.38 406 GLY A CA 1
ATOM 3235 C C . GLY A 1 406 ? -26.986 -30.012 10.270 1.00 91.38 406 GLY A C 1
ATOM 3236 O O . GLY A 1 406 ? -27.340 -30.671 11.244 1.00 91.38 406 GLY A O 1
ATOM 3237 N N . VAL A 1 407 ? -25.728 -30.033 9.826 1.00 92.00 407 VAL A N 1
ATOM 3238 C CA . VAL A 1 407 ? -24.635 -30.810 10.422 1.00 92.00 407 VAL A CA 1
ATOM 3239 C C . VAL A 1 407 ? -23.802 -29.895 11.311 1.00 92.00 407 VAL A C 1
ATOM 3241 O O . VAL A 1 407 ? -23.202 -28.944 10.826 1.00 92.00 407 VAL A O 1
ATOM 3244 N N . GLN A 1 408 ? -23.728 -30.192 12.608 1.00 86.88 408 GLN A N 1
ATOM 3245 C CA . GLN A 1 408 ? -22.908 -29.418 13.552 1.00 86.88 408 GLN A CA 1
ATOM 3246 C C . GLN A 1 408 ? -21.431 -29.834 13.552 1.00 86.88 408 GLN A C 1
ATOM 3248 O O . GLN A 1 408 ? -20.569 -29.012 13.843 1.00 86.88 408 GLN A O 1
ATOM 3253 N N . ASP A 1 409 ? -21.130 -31.085 13.191 1.00 88.56 409 ASP A N 1
ATOM 3254 C CA . ASP A 1 409 ? -19.770 -31.633 13.165 1.00 88.56 409 ASP A CA 1
ATOM 3255 C C . ASP A 1 409 ? -19.517 -32.396 11.852 1.00 88.56 409 ASP A C 1
ATOM 3257 O O . ASP A 1 409 ? -20.062 -33.478 11.619 1.00 88.56 409 ASP A O 1
ATOM 3261 N N . ALA A 1 410 ? -18.676 -31.828 10.981 1.00 86.19 410 ALA A N 1
ATOM 3262 C CA . ALA A 1 410 ? -18.319 -32.415 9.687 1.00 86.19 410 ALA A CA 1
ATOM 3263 C C . ALA A 1 410 ? -17.481 -33.700 9.797 1.00 86.19 410 ALA A C 1
ATOM 3265 O O . ALA A 1 410 ? -17.372 -34.436 8.813 1.00 86.19 410 ALA A O 1
ATOM 3266 N N . SER A 1 411 ? -16.870 -33.968 10.957 1.00 82.62 411 SER A N 1
ATOM 3267 C CA . SER A 1 411 ? -15.976 -35.114 11.158 1.00 82.62 411 SER A CA 1
ATOM 3268 C C . SER A 1 411 ? -16.719 -36.425 11.442 1.00 82.62 411 SER A C 1
ATOM 3270 O O . SER A 1 411 ? -16.138 -37.501 11.309 1.00 82.62 411 SER A O 1
ATOM 3272 N N . ARG A 1 412 ? -18.015 -36.353 11.783 1.00 83.50 412 ARG A N 1
ATOM 3273 C CA . ARG A 1 412 ? -18.822 -37.492 12.259 1.00 83.50 412 ARG A CA 1
ATOM 3274 C C . ARG A 1 412 ? -19.993 -37.852 11.348 1.00 83.50 412 ARG A C 1
ATOM 3276 O O . ARG A 1 412 ? -21.036 -38.300 11.821 1.00 83.50 412 ARG A O 1
ATOM 3283 N N . LEU A 1 413 ? -19.848 -37.671 10.038 1.00 92.56 413 LEU A N 1
ATOM 3284 C CA . LEU A 1 413 ? -20.904 -38.064 9.110 1.00 92.56 413 LEU A CA 1
ATOM 3285 C C . LEU A 1 413 ? -20.861 -39.570 8.819 1.00 92.56 413 LEU A C 1
ATOM 3287 O O . LEU A 1 413 ? -19.832 -40.071 8.360 1.00 92.56 413 LEU A O 1
ATOM 3291 N N . PRO A 1 414 ? -21.959 -40.311 9.059 1.00 94.19 414 PRO A N 1
ATOM 3292 C CA . PRO A 1 414 ? -22.012 -41.720 8.715 1.00 94.19 414 PRO A CA 1
ATOM 3293 C C . PRO A 1 414 ? -22.032 -41.886 7.195 1.00 94.19 414 PRO A C 1
ATOM 3295 O O . PRO A 1 414 ? -22.603 -41.080 6.455 1.00 94.19 414 PRO A O 1
ATOM 3298 N N . ALA A 1 415 ? -21.450 -42.979 6.716 1.00 94.44 415 ALA A N 1
ATOM 3299 C CA . ALA A 1 415 ? -21.583 -43.344 5.318 1.00 94.44 415 ALA A CA 1
ATOM 3300 C C . ALA A 1 415 ? -23.052 -43.567 4.940 1.00 94.44 415 ALA A C 1
ATOM 3302 O O . ALA A 1 415 ? -23.859 -44.047 5.735 1.00 94.44 415 ALA A O 1
ATOM 3303 N N . GLY A 1 416 ? -23.395 -43.208 3.709 1.00 95.38 416 GLY A N 1
ATOM 3304 C CA . GLY A 1 416 ? -24.766 -43.187 3.214 1.00 95.38 416 GLY A CA 1
ATOM 3305 C C . GLY A 1 416 ? -25.539 -41.916 3.569 1.00 95.38 416 GLY A C 1
ATOM 3306 O O . GLY A 1 416 ? -26.658 -41.762 3.081 1.00 95.38 416 GLY A O 1
ATOM 3307 N N . PHE A 1 417 ? -24.968 -40.992 4.355 1.00 96.50 417 PHE A N 1
ATOM 3308 C CA . PHE A 1 417 ? -25.592 -39.697 4.621 1.00 96.50 417 PHE A CA 1
ATOM 3309 C C . PHE A 1 417 ? -25.776 -38.905 3.317 1.00 96.50 417 PHE A C 1
ATOM 3311 O O . PHE A 1 417 ? -24.852 -38.770 2.512 1.00 96.50 417 PHE A O 1
ATOM 3318 N N . GLU A 1 418 ? -26.993 -38.409 3.105 1.00 96.31 418 GLU A N 1
ATOM 3319 C CA . GLU A 1 418 ? -27.381 -37.621 1.936 1.00 96.31 418 GLU A CA 1
ATOM 3320 C C . GLU A 1 418 ? -27.050 -36.143 2.167 1.00 96.31 418 GLU A C 1
ATOM 3322 O O . GLU A 1 418 ? -27.736 -35.455 2.924 1.00 96.31 418 GLU A O 1
ATOM 3327 N N . VAL A 1 419 ? -26.002 -35.668 1.499 1.00 94.94 419 VAL A N 1
ATOM 3328 C CA . VAL A 1 419 ? -25.561 -34.273 1.488 1.00 94.94 419 VAL A CA 1
ATOM 3329 C C . VAL A 1 419 ? -26.230 -33.556 0.318 1.00 94.94 419 VAL A C 1
ATOM 3331 O O . VAL A 1 419 ? -26.043 -33.931 -0.838 1.00 94.94 419 VAL A O 1
ATOM 3334 N N . LYS A 1 420 ? -26.996 -32.507 0.604 1.00 93.62 420 LYS A N 1
ATOM 3335 C CA . LYS A 1 420 ? -27.467 -31.533 -0.378 1.00 93.62 420 LYS A CA 1
ATOM 3336 C C . LYS A 1 420 ? -26.337 -30.577 -0.730 1.00 93.62 420 LYS A C 1
ATOM 3338 O O . LYS A 1 420 ? -25.738 -29.957 0.150 1.00 93.62 420 LYS A O 1
ATOM 3343 N N . ILE A 1 421 ? -26.086 -30.457 -2.022 1.00 90.88 421 ILE A N 1
ATOM 3344 C CA . ILE A 1 421 ? -25.048 -29.631 -2.617 1.00 90.88 421 ILE A CA 1
ATOM 3345 C C . ILE A 1 421 ? -25.743 -28.577 -3.479 1.00 90.88 421 ILE A C 1
ATOM 3347 O O . ILE A 1 421 ? -26.467 -28.962 -4.399 1.00 90.88 421 ILE A O 1
ATOM 3351 N N . PRO A 1 422 ? -25.579 -27.275 -3.196 1.00 84.00 422 PRO A N 1
ATOM 3352 C CA . PRO A 1 422 ? -26.142 -26.230 -4.046 1.00 84.00 422 PRO A CA 1
ATOM 3353 C C . PRO A 1 422 ? -25.462 -26.271 -5.423 1.00 84.00 422 PRO A C 1
ATOM 3355 O O . PRO A 1 422 ? -24.236 -26.262 -5.502 1.00 84.00 422 PRO A O 1
ATOM 3358 N N . ALA A 1 423 ? -26.250 -26.366 -6.495 1.00 75.94 423 ALA A N 1
ATOM 3359 C CA . ALA A 1 423 ? -25.749 -26.514 -7.862 1.00 75.94 423 ALA A CA 1
ATOM 3360 C C . ALA A 1 423 ? -25.707 -25.173 -8.613 1.00 75.94 423 ALA A C 1
ATOM 3362 O O . ALA A 1 423 ? -24.659 -24.792 -9.128 1.00 75.94 423 ALA A O 1
ATOM 3363 N N . ALA A 1 424 ? -26.827 -24.448 -8.651 1.00 75.75 424 ALA A N 1
ATOM 3364 C CA . ALA A 1 424 ? -26.937 -23.137 -9.287 1.00 75.75 424 ALA A CA 1
ATOM 3365 C C . ALA A 1 424 ? -28.120 -22.348 -8.708 1.00 75.75 424 ALA A C 1
ATOM 3367 O O . ALA A 1 424 ? -29.097 -22.943 -8.243 1.00 75.75 424 ALA A O 1
ATOM 3368 N N . TYR A 1 425 ? -28.031 -21.017 -8.760 1.00 78.12 425 TYR A N 1
ATOM 3369 C CA . TYR A 1 425 ? -29.181 -20.142 -8.536 1.00 78.12 425 TYR A CA 1
ATOM 3370 C C . TYR A 1 425 ? -29.839 -19.827 -9.879 1.00 78.12 425 TYR A C 1
ATOM 3372 O O . TYR A 1 425 ? -29.184 -19.301 -10.786 1.00 78.12 425 TYR A O 1
ATOM 3380 N N . ALA A 1 426 ? -31.121 -20.156 -10.016 1.00 76.56 426 ALA A N 1
ATOM 3381 C CA . ALA A 1 426 ? -31.896 -19.811 -11.202 1.00 76.56 426 ALA A CA 1
ATOM 3382 C C . ALA A 1 426 ? -32.396 -18.366 -11.073 1.00 76.56 426 ALA A C 1
ATOM 3384 O O . ALA A 1 426 ? -33.295 -18.091 -10.277 1.00 76.56 426 ALA A O 1
ATOM 3385 N N . VAL A 1 427 ? -31.805 -17.450 -11.846 1.00 82.88 427 VAL A N 1
ATOM 3386 C CA . VAL A 1 427 ? -32.209 -16.038 -11.854 1.00 82.88 427 VAL A CA 1
ATOM 3387 C C . VAL A 1 427 ? -33.614 -15.934 -12.426 1.00 82.88 427 VAL A C 1
ATOM 3389 O O . VAL A 1 427 ? -33.878 -16.398 -13.536 1.00 82.88 427 VAL A O 1
ATOM 3392 N N . LYS A 1 428 ? -34.533 -15.326 -11.676 1.00 82.38 428 LYS A N 1
ATOM 3393 C CA . LYS A 1 428 ? -35.872 -15.030 -12.179 1.00 82.38 428 LYS A CA 1
ATOM 3394 C C . LYS A 1 428 ? -35.863 -13.685 -12.882 1.00 82.38 428 LYS A C 1
ATOM 3396 O O . LYS A 1 428 ? -35.135 -12.762 -12.521 1.00 82.38 428 LYS A O 1
ATOM 3401 N N . LYS A 1 429 ? -36.741 -13.540 -13.872 1.00 82.94 429 LYS A N 1
ATOM 3402 C CA . LYS A 1 429 ? -36.971 -12.256 -14.531 1.00 82.94 429 LYS A CA 1
ATOM 3403 C C . LYS A 1 429 ? -37.348 -11.193 -13.489 1.00 82.94 429 LYS A C 1
ATOM 3405 O O . LYS A 1 429 ? -38.434 -11.255 -12.918 1.00 82.94 429 LYS A O 1
ATOM 3410 N N . GLY A 1 430 ? -36.468 -10.210 -13.309 1.00 86.50 430 GLY A N 1
ATOM 3411 C CA . GLY A 1 430 ? -36.628 -9.120 -12.345 1.00 86.50 430 GLY A CA 1
ATOM 3412 C C . GLY A 1 430 ? -35.686 -9.190 -11.143 1.00 86.50 430 GLY A C 1
ATOM 3413 O O . GLY A 1 430 ? -35.562 -8.180 -10.464 1.00 86.50 430 GLY A O 1
ATOM 3414 N N . ASP A 1 431 ? -34.995 -10.311 -10.917 1.00 84.38 431 ASP A N 1
ATOM 3415 C CA . ASP A 1 431 ? -33.972 -10.395 -9.875 1.00 84.38 431 ASP A CA 1
ATOM 3416 C C . ASP A 1 431 ? -32.755 -9.546 -10.270 1.00 84.38 431 ASP A C 1
ATOM 3418 O O . ASP A 1 431 ? -32.191 -9.699 -11.358 1.00 84.38 431 ASP A O 1
ATOM 3422 N N . THR A 1 432 ? -32.312 -8.669 -9.373 1.00 88.12 432 THR A N 1
ATOM 3423 C CA . THR A 1 432 ? -31.041 -7.947 -9.531 1.00 88.12 432 THR A CA 1
ATOM 3424 C C . THR A 1 432 ? -29.909 -8.653 -8.784 1.00 88.12 432 THR A C 1
ATOM 3426 O O . THR A 1 432 ? -30.121 -9.287 -7.749 1.00 88.12 432 THR A O 1
ATOM 3429 N N . LEU A 1 433 ? -28.658 -8.501 -9.242 1.00 82.00 433 LEU A N 1
ATOM 3430 C CA . LEU A 1 433 ? -27.493 -9.078 -8.547 1.00 82.00 433 LEU A CA 1
ATOM 3431 C C . LEU A 1 433 ? -27.380 -8.602 -7.087 1.00 82.00 433 LEU A C 1
ATOM 3433 O O . LEU A 1 433 ? -26.899 -9.343 -6.230 1.00 82.00 433 LEU A O 1
ATOM 3437 N N . ASN A 1 434 ? -27.833 -7.378 -6.797 1.00 83.00 434 ASN A N 1
ATOM 3438 C CA . ASN A 1 434 ? -27.863 -6.829 -5.442 1.00 83.00 434 ASN A CA 1
ATOM 3439 C C . ASN A 1 434 ? -28.917 -7.515 -4.566 1.00 83.00 434 ASN A C 1
ATOM 3441 O O . ASN A 1 434 ? -28.626 -7.837 -3.416 1.00 83.00 434 ASN A O 1
ATOM 3445 N N . GLU A 1 435 ? -30.115 -7.769 -5.092 1.00 84.69 435 GLU A N 1
ATOM 3446 C CA . GLU A 1 435 ? -31.172 -8.483 -4.365 1.00 84.69 435 GLU A CA 1
ATOM 3447 C C . GLU A 1 435 ? -30.793 -9.943 -4.115 1.00 84.69 435 GLU A C 1
ATOM 3449 O O . GLU A 1 435 ? -30.988 -10.442 -3.006 1.00 84.69 435 GLU A O 1
ATOM 3454 N N . ILE A 1 436 ? -30.159 -10.594 -5.095 1.00 82.38 436 ILE A N 1
ATOM 3455 C CA . ILE A 1 436 ? -29.618 -11.950 -4.949 1.00 82.38 436 ILE A CA 1
ATOM 3456 C C . ILE A 1 436 ? -28.544 -11.966 -3.854 1.00 82.38 436 ILE A C 1
ATOM 3458 O O . ILE A 1 436 ? -28.612 -12.780 -2.933 1.00 82.38 436 ILE A O 1
ATOM 3462 N N . ALA A 1 437 ? -27.589 -11.027 -3.886 1.00 81.56 437 ALA A N 1
ATOM 3463 C CA . ALA A 1 437 ? -26.559 -10.908 -2.853 1.00 81.56 437 ALA A CA 1
ATOM 3464 C C . ALA A 1 437 ? -27.153 -10.652 -1.458 1.00 81.56 437 ALA A C 1
ATOM 3466 O O . ALA A 1 437 ? -26.723 -11.268 -0.485 1.00 81.56 437 ALA A O 1
ATOM 3467 N N . ALA A 1 438 ? -28.153 -9.774 -1.348 1.00 83.00 438 ALA A N 1
ATOM 3468 C CA . ALA A 1 438 ? -28.806 -9.442 -0.084 1.00 83.00 438 ALA A CA 1
ATOM 3469 C C . ALA A 1 438 ? -29.612 -10.620 0.488 1.00 83.00 438 ALA A C 1
ATOM 3471 O O . ALA A 1 438 ? -29.521 -10.902 1.685 1.00 83.00 438 ALA A O 1
ATOM 3472 N N . SER A 1 439 ? -30.363 -11.333 -0.356 1.00 79.94 439 SER A N 1
ATOM 3473 C CA . SER A 1 439 ? -31.099 -12.543 0.028 1.00 79.94 439 SER A CA 1
ATOM 3474 C C . SER A 1 439 ? -30.142 -13.627 0.519 1.00 79.94 439 SER A C 1
ATOM 3476 O O . SER A 1 439 ? -30.341 -14.176 1.602 1.00 79.94 439 SER A O 1
ATOM 3478 N N . LEU A 1 440 ? -29.042 -13.846 -0.200 1.00 77.88 440 LEU A N 1
ATOM 3479 C CA . LEU A 1 440 ? -27.995 -14.785 0.190 1.00 77.88 440 LEU A CA 1
ATOM 3480 C C . LEU A 1 440 ? -27.321 -14.409 1.500 1.00 77.88 440 LEU A C 1
ATOM 3482 O O . LEU A 1 440 ? -27.172 -15.249 2.379 1.00 77.88 440 LEU A O 1
ATOM 3486 N N . ASN A 1 441 ? -26.940 -13.146 1.660 1.00 77.50 441 ASN A N 1
ATOM 3487 C CA . ASN A 1 441 ? -26.365 -12.644 2.900 1.00 77.50 441 ASN A CA 1
ATOM 3488 C C . ASN A 1 441 ? -27.309 -12.897 4.084 1.00 77.50 441 ASN A C 1
ATOM 3490 O O . ASN A 1 441 ? -26.906 -13.474 5.092 1.00 77.50 441 ASN A O 1
ATOM 3494 N N . LYS A 1 442 ? -28.597 -12.576 3.934 1.00 80.25 442 LYS A N 1
ATOM 3495 C CA . LYS A 1 442 ? -29.604 -12.812 4.973 1.00 80.25 442 LYS A CA 1
ATOM 3496 C C . LYS A 1 442 ? -29.769 -14.294 5.314 1.00 80.25 442 LYS A C 1
ATOM 3498 O O . LYS A 1 442 ? -29.866 -14.647 6.487 1.00 80.25 442 LYS A O 1
ATOM 3503 N N . GLU A 1 443 ? -29.831 -15.164 4.313 1.00 74.38 443 GLU A N 1
ATOM 3504 C CA . GLU A 1 443 ? -30.105 -16.587 4.528 1.00 74.38 443 GLU A CA 1
ATOM 3505 C C . GLU A 1 443 ? -28.899 -17.369 5.033 1.00 74.38 443 GLU A C 1
ATOM 3507 O O . GLU A 1 443 ? -29.063 -18.279 5.854 1.00 74.38 443 GLU A O 1
ATOM 3512 N N . LEU A 1 444 ? -27.707 -16.975 4.581 1.00 72.44 444 LEU A N 1
ATOM 3513 C CA . LEU A 1 444 ? -26.432 -17.554 4.983 1.00 72.44 444 LEU A CA 1
ATOM 3514 C C . LEU A 1 444 ? -25.867 -16.936 6.272 1.00 72.44 444 LEU A C 1
ATOM 3516 O O . LEU A 1 444 ? -24.845 -17.413 6.759 1.00 72.44 444 LEU A O 1
ATOM 3520 N N . GLY A 1 445 ? -26.487 -15.878 6.809 1.00 75.94 445 GLY A N 1
ATOM 3521 C CA . GLY A 1 445 ? -25.965 -15.139 7.964 1.00 75.94 445 GLY A CA 1
ATOM 3522 C C . GLY A 1 445 ? -24.647 -14.416 7.663 1.00 75.94 445 GLY A C 1
ATOM 3523 O O . GLY A 1 445 ? -23.760 -14.361 8.510 1.00 75.94 445 GLY A O 1
ATOM 3524 N N . ARG A 1 446 ? -24.497 -13.908 6.436 1.00 73.50 446 ARG A N 1
ATOM 3525 C CA . ARG A 1 446 ? -23.304 -13.231 5.913 1.00 73.50 446 ARG A CA 1
ATOM 3526 C C . ARG A 1 446 ? -23.595 -11.763 5.610 1.00 73.50 446 ARG A C 1
ATOM 3528 O O . ARG A 1 446 ? -24.746 -11.360 5.490 1.00 73.50 446 ARG A O 1
ATOM 3535 N N . SER A 1 447 ? -22.545 -10.965 5.459 1.00 75.50 447 SER A N 1
ATOM 3536 C CA . SER A 1 447 ? -22.630 -9.561 5.025 1.00 75.50 447 SER A CA 1
ATOM 3537 C C . SER A 1 447 ? -21.637 -9.219 3.909 1.00 75.50 447 SER A C 1
ATOM 3539 O O . SER A 1 447 ? -21.536 -8.065 3.500 1.00 75.50 447 SER A O 1
ATOM 3541 N N . ASP A 1 448 ? -20.893 -10.208 3.406 1.00 73.81 448 ASP A N 1
ATOM 3542 C CA . ASP A 1 448 ? -19.724 -9.996 2.554 1.00 73.81 448 ASP A CA 1
ATOM 3543 C C . ASP A 1 448 ? -19.952 -10.308 1.067 1.00 73.81 448 ASP A C 1
ATOM 3545 O O . ASP A 1 448 ? -19.067 -10.000 0.260 1.00 73.81 448 ASP A O 1
ATOM 3549 N N . LEU A 1 449 ? -21.089 -10.903 0.677 1.00 75.25 449 LEU A N 1
ATOM 3550 C CA . LEU A 1 449 ? -21.457 -11.048 -0.737 1.00 75.25 449 LEU A CA 1
ATOM 3551 C C . LEU A 1 449 ? -21.932 -9.705 -1.293 1.00 75.25 449 LEU A C 1
ATOM 3553 O O . LEU A 1 449 ? -22.830 -9.072 -0.744 1.00 75.25 449 LEU A O 1
ATOM 3557 N N . THR A 1 450 ? -21.349 -9.293 -2.414 1.00 83.38 450 THR A N 1
ATOM 3558 C CA . THR A 1 450 ? -21.757 -8.108 -3.177 1.00 83.38 450 THR A CA 1
ATOM 3559 C C . THR A 1 450 ? -22.086 -8.519 -4.608 1.00 83.38 450 THR A C 1
ATOM 3561 O O . THR A 1 450 ? -21.573 -9.533 -5.091 1.00 83.38 450 THR A O 1
ATOM 3564 N N . ALA A 1 451 ? -22.891 -7.720 -5.317 1.00 75.38 451 ALA A N 1
ATOM 3565 C CA . ALA A 1 451 ? -23.152 -7.941 -6.742 1.00 75.38 451 ALA A CA 1
ATOM 3566 C C . ALA A 1 451 ? -21.856 -8.054 -7.558 1.00 75.38 451 ALA A C 1
ATOM 3568 O O . ALA A 1 451 ? -21.761 -8.889 -8.453 1.00 75.38 451 ALA A O 1
ATOM 3569 N N . GLN A 1 452 ? -20.836 -7.269 -7.199 1.00 70.94 452 GLN A N 1
ATOM 3570 C CA . GLN A 1 452 ? -19.530 -7.310 -7.848 1.00 70.94 452 GLN A CA 1
ATOM 3571 C C . GLN A 1 452 ? -18.813 -8.647 -7.638 1.00 70.94 452 GLN A C 1
ATOM 3573 O O . GLN A 1 452 ? -18.317 -9.209 -8.607 1.00 70.94 452 GLN A O 1
ATOM 3578 N N . LYS A 1 453 ? -18.816 -9.206 -6.421 1.00 71.31 453 LYS A N 1
ATOM 3579 C CA . LYS A 1 453 ? -18.231 -10.534 -6.180 1.00 71.31 453 LYS A CA 1
ATOM 3580 C C . LYS A 1 453 ? -18.973 -11.616 -6.960 1.00 71.31 453 LYS A C 1
ATOM 3582 O O . LYS A 1 453 ? -18.337 -12.424 -7.624 1.00 71.31 453 LYS A O 1
ATOM 3587 N N . ILE A 1 454 ? -20.311 -11.606 -6.935 1.00 74.06 454 ILE A N 1
ATOM 3588 C CA . ILE A 1 454 ? -21.125 -12.551 -7.720 1.00 74.06 454 ILE A CA 1
ATOM 3589 C C . ILE A 1 454 ? -20.773 -12.438 -9.211 1.00 74.06 454 ILE A C 1
ATOM 3591 O O . ILE A 1 454 ? -20.554 -13.453 -9.871 1.00 74.06 454 ILE A O 1
ATOM 3595 N N . PHE A 1 455 ? -20.650 -11.218 -9.733 1.00 72.31 455 PHE A N 1
ATOM 3596 C CA . PHE A 1 455 ? -20.261 -10.971 -11.119 1.00 72.31 455 PHE A CA 1
ATOM 3597 C C . PHE A 1 455 ? -18.843 -11.466 -11.442 1.00 72.31 455 PHE A C 1
ATOM 3599 O O . PHE A 1 455 ? -18.654 -12.161 -12.436 1.00 72.31 455 PHE A O 1
ATOM 3606 N N . GLU A 1 456 ? -17.848 -11.143 -10.614 1.00 65.75 456 GLU A N 1
ATOM 3607 C CA . GLU A 1 456 ? -16.451 -11.561 -10.798 1.00 65.75 456 GLU A CA 1
ATOM 3608 C C . GLU A 1 456 ? -16.315 -13.087 -10.829 1.00 65.75 456 GLU A C 1
ATOM 3610 O O . GLU A 1 456 ? -15.601 -13.628 -11.675 1.00 65.75 456 GLU A O 1
ATOM 3615 N N . TYR A 1 457 ? -17.068 -13.789 -9.982 1.00 65.00 457 TYR A N 1
ATOM 3616 C CA . TYR A 1 457 ? -17.088 -15.247 -9.966 1.00 65.00 457 TYR A CA 1
ATOM 3617 C C . TYR A 1 457 ? -17.710 -15.859 -11.219 1.00 65.00 457 TYR A C 1
ATOM 3619 O O . TYR A 1 457 ? -17.136 -16.779 -11.803 1.00 65.00 457 TYR A O 1
ATOM 3627 N N . ASN A 1 458 ? -18.850 -15.333 -11.666 1.00 64.56 458 ASN A N 1
ATOM 3628 C CA . ASN A 1 458 ? -19.495 -15.815 -12.887 1.00 64.56 458 ASN A CA 1
ATOM 3629 C C . ASN A 1 458 ? -18.654 -15.489 -14.125 1.00 64.56 458 ASN A C 1
ATOM 3631 O O . ASN A 1 458 ? -18.538 -16.316 -15.021 1.00 64.56 458 ASN A O 1
ATOM 3635 N N . ARG A 1 459 ? -17.963 -14.344 -14.136 1.00 62.16 459 ARG A N 1
ATOM 3636 C CA . ARG A 1 459 ? -17.011 -13.989 -15.193 1.00 62.16 459 ARG A CA 1
ATOM 3637 C C . ARG A 1 459 ? -15.823 -14.951 -15.250 1.00 62.16 459 ARG A C 1
ATOM 3639 O O . ARG A 1 459 ? -15.389 -15.295 -16.345 1.00 62.16 459 ARG A O 1
ATOM 3646 N N . ALA A 1 460 ? -15.288 -15.372 -14.104 1.00 52.84 460 ALA A N 1
ATOM 3647 C CA . ALA A 1 460 ? -14.203 -16.353 -14.048 1.00 52.84 460 ALA A CA 1
ATOM 3648 C C . ALA A 1 460 ? -14.652 -17.741 -14.542 1.00 52.84 460 ALA A C 1
ATOM 3650 O O . ALA A 1 460 ? -13.880 -18.437 -15.198 1.00 52.84 460 ALA A O 1
ATOM 3651 N N . PHE A 1 461 ? -15.907 -18.114 -14.275 1.00 52.03 461 PHE A N 1
ATOM 3652 C CA . PHE A 1 461 ? -16.506 -19.360 -14.754 1.00 52.03 461 PHE A CA 1
ATOM 3653 C C . PHE A 1 461 ? -16.789 -19.321 -16.268 1.00 52.03 461 PHE A C 1
ATOM 3655 O O . PHE A 1 461 ? -16.382 -20.228 -16.992 1.00 52.03 461 PHE A O 1
ATOM 3662 N N . ASP A 1 462 ? -17.367 -18.226 -16.773 1.00 52.22 462 ASP A N 1
ATOM 3663 C CA . ASP A 1 462 ? -17.604 -17.997 -18.208 1.00 52.22 462 ASP A CA 1
ATOM 3664 C C . ASP A 1 462 ? -16.289 -17.869 -19.004 1.00 52.22 462 ASP A C 1
ATOM 3666 O O . ASP A 1 462 ? -16.221 -18.237 -20.175 1.00 52.22 462 ASP A O 1
ATOM 3670 N N . ALA A 1 463 ? -15.201 -17.388 -18.391 1.00 41.38 463 ALA A N 1
ATOM 3671 C CA . ALA A 1 463 ? -13.882 -17.353 -19.028 1.00 41.38 463 ALA A CA 1
ATOM 3672 C C . ALA A 1 463 ? -13.285 -18.758 -19.252 1.00 41.38 463 ALA A C 1
ATOM 3674 O O . ALA A 1 463 ? -12.494 -18.938 -20.179 1.00 41.38 463 ALA A O 1
ATOM 3675 N N . ALA A 1 464 ? -13.688 -19.757 -18.455 1.00 37.75 464 ALA A N 1
ATOM 3676 C CA . ALA A 1 464 ? -13.312 -21.158 -18.651 1.00 37.75 464 ALA A CA 1
ATOM 3677 C C . ALA A 1 464 ? -14.142 -21.858 -19.755 1.00 37.75 464 ALA A C 1
ATOM 3679 O O . ALA A 1 464 ? -13.736 -22.913 -20.242 1.00 37.75 464 ALA A O 1
ATOM 3680 N N . GLY A 1 465 ? -15.254 -21.253 -20.198 1.00 33.88 465 GLY A N 1
ATOM 3681 C CA . GLY A 1 465 ? -16.124 -21.708 -21.290 1.00 33.88 465 GLY A CA 1
ATOM 3682 C C . GLY A 1 465 ? -16.443 -20.569 -22.271 1.00 33.88 465 GLY A C 1
ATOM 3683 O O . GLY A 1 465 ? -17.486 -19.934 -22.211 1.00 33.88 465 GLY A O 1
ATOM 3684 N N . VAL A 1 466 ? -15.514 -20.277 -23.177 1.00 32.78 466 VAL A N 1
ATOM 3685 C CA . VAL A 1 466 ? -15.490 -19.098 -24.070 1.00 32.78 466 VAL A CA 1
ATOM 3686 C C . VAL A 1 466 ? -16.778 -18.885 -24.914 1.00 32.78 466 VAL A C 1
ATOM 3688 O O . VAL A 1 466 ? -17.052 -19.706 -25.785 1.00 32.78 466 VAL A O 1
ATOM 3691 N N . ARG A 1 467 ? -17.505 -17.747 -24.765 1.00 31.41 467 ARG A N 1
ATOM 3692 C CA . ARG A 1 467 ? -17.488 -16.501 -25.614 1.00 31.41 467 ARG A CA 1
ATOM 3693 C C . ARG A 1 467 ? -18.762 -15.601 -25.505 1.00 31.41 467 ARG A C 1
ATOM 3695 O O . ARG A 1 467 ? -19.875 -16.037 -25.765 1.00 31.41 467 ARG A O 1
ATOM 3702 N N . THR A 1 468 ? -18.511 -14.285 -25.359 1.00 32.09 468 THR A N 1
ATOM 3703 C CA . THR A 1 468 ? -19.257 -13.069 -25.824 1.00 32.09 468 THR A CA 1
ATOM 3704 C C . THR A 1 468 ? -20.580 -12.582 -25.188 1.00 32.09 468 THR A C 1
ATOM 3706 O O . THR A 1 468 ? -21.640 -13.152 -25.408 1.00 32.09 468 THR A O 1
ATOM 3709 N N . ALA A 1 469 ? -20.526 -11.371 -24.602 1.00 28.92 469 ALA A N 1
ATOM 3710 C CA . ALA A 1 469 ? -21.360 -10.204 -24.958 1.00 28.92 469 ALA A CA 1
ATOM 3711 C C . ALA A 1 469 ? -20.717 -8.910 -24.398 1.00 28.92 469 ALA A C 1
ATOM 3713 O O . ALA A 1 469 ? -20.609 -8.741 -23.187 1.00 28.92 469 ALA A O 1
ATOM 3714 N N . VAL A 1 470 ? -20.267 -8.001 -25.271 1.00 29.03 470 VAL A N 1
ATOM 3715 C CA . VAL A 1 470 ? -19.811 -6.645 -24.907 1.00 29.03 470 VAL A CA 1
ATOM 3716 C C . VAL A 1 470 ? -20.858 -5.668 -25.430 1.00 29.03 470 VAL A C 1
ATOM 3718 O O . VAL A 1 470 ? -21.085 -5.625 -26.636 1.00 29.03 470 VAL A O 1
ATOM 3721 N N . GLY A 1 471 ? -21.490 -4.903 -24.531 1.00 29.50 471 GLY A N 1
ATOM 3722 C CA . GLY A 1 471 ? -22.317 -3.749 -24.912 1.00 29.50 471 GLY A CA 1
ATOM 3723 C C . GLY A 1 471 ? -23.611 -3.497 -24.130 1.00 29.50 471 GLY A C 1
ATOM 3724 O O . GLY A 1 471 ? -24.304 -2.540 -24.459 1.00 29.50 471 GLY A O 1
ATOM 3725 N N . SER A 1 472 ? -23.970 -4.291 -23.115 1.00 35.03 472 SER A N 1
ATOM 3726 C CA . SER A 1 472 ? -25.271 -4.152 -22.433 1.00 35.03 472 SER A CA 1
ATOM 3727 C C . SER A 1 472 ? -25.140 -3.877 -20.935 1.00 35.03 472 SER A C 1
ATOM 3729 O O . SER A 1 472 ? -24.174 -4.286 -20.295 1.00 35.03 472 SER A O 1
ATOM 3731 N N . ASN A 1 473 ? -26.134 -3.169 -20.391 1.00 45.31 473 ASN A N 1
ATOM 3732 C CA . ASN A 1 473 ? -26.277 -2.860 -18.969 1.00 45.31 473 ASN A CA 1
ATOM 3733 C C . ASN A 1 473 ? -26.258 -4.166 -18.149 1.00 45.31 473 ASN A C 1
ATOM 3735 O O . ASN A 1 473 ? -26.962 -5.110 -18.511 1.00 45.31 473 ASN A O 1
ATOM 3739 N N . ILE A 1 474 ? -25.456 -4.228 -17.078 1.00 47.19 474 ILE A N 1
ATOM 3740 C CA . ILE A 1 474 ? -25.148 -5.466 -16.326 1.00 47.19 474 ILE A CA 1
ATOM 3741 C C . ILE A 1 474 ? -26.423 -6.205 -15.876 1.00 47.19 474 ILE A C 1
ATOM 3743 O O . ILE A 1 474 ? -26.466 -7.432 -15.926 1.00 47.19 474 ILE A O 1
ATOM 3747 N N . ASP A 1 475 ? -27.485 -5.470 -15.543 1.00 47.53 475 ASP A N 1
ATOM 3748 C CA . ASP A 1 475 ? -28.757 -6.028 -15.067 1.00 47.53 475 ASP A CA 1
ATOM 3749 C C . ASP A 1 475 ? -29.604 -6.703 -16.165 1.00 47.53 475 ASP A C 1
ATOM 3751 O O . ASP A 1 475 ? -30.457 -7.534 -15.867 1.00 47.53 475 ASP A O 1
ATOM 3755 N N . GLN A 1 476 ? -29.377 -6.400 -17.449 1.00 47.66 476 GLN A N 1
ATOM 3756 C CA . GLN A 1 476 ? -30.144 -6.995 -18.557 1.00 47.66 476 GLN A CA 1
ATOM 3757 C C . GLN A 1 476 ? -29.563 -8.325 -19.060 1.00 47.66 476 GLN A C 1
ATOM 3759 O O . GLN A 1 476 ? -30.237 -9.051 -19.787 1.00 47.66 476 GLN A O 1
ATOM 3764 N N . ILE A 1 477 ? -28.330 -8.666 -18.677 1.00 53.59 477 ILE A N 1
ATOM 3765 C CA . ILE A 1 477 ? -27.599 -9.827 -19.213 1.00 53.59 477 ILE A CA 1
ATOM 3766 C C . ILE A 1 477 ? -28.100 -11.160 -18.617 1.00 53.59 477 ILE A C 1
ATOM 3768 O O . ILE A 1 477 ? -27.904 -12.216 -19.220 1.00 53.59 477 ILE A O 1
ATOM 3772 N N . TYR A 1 478 ? -28.784 -11.130 -17.468 1.00 54.19 478 TYR A N 1
ATOM 3773 C CA . TYR A 1 478 ? -29.046 -12.326 -16.654 1.00 54.19 478 TYR A CA 1
ATOM 3774 C C . TYR A 1 478 ? -30.489 -12.837 -16.652 1.00 54.19 478 TYR A C 1
ATOM 3776 O O . TYR A 1 478 ? -30.764 -13.806 -15.952 1.00 54.19 478 TYR A O 1
ATOM 3784 N N . ALA A 1 479 ? -31.396 -12.254 -17.442 1.00 47.69 479 ALA A N 1
ATOM 3785 C CA . ALA A 1 479 ? -32.830 -12.556 -17.353 1.00 47.69 479 ALA A CA 1
ATOM 3786 C C . ALA A 1 479 ? -33.215 -14.037 -17.584 1.00 47.69 479 ALA A C 1
ATOM 3788 O O . ALA A 1 479 ? -34.309 -14.411 -17.181 1.00 47.69 479 ALA A O 1
ATOM 3789 N N . ASP A 1 480 ? -32.324 -14.864 -18.149 1.00 46.06 480 ASP A N 1
ATOM 3790 C CA . ASP A 1 480 ? -32.531 -16.303 -18.390 1.00 46.06 480 ASP A CA 1
ATOM 3791 C C . ASP A 1 480 ? -31.268 -17.156 -18.096 1.00 46.06 480 ASP A C 1
ATOM 3793 O O . ASP A 1 480 ? -31.038 -18.185 -18.734 1.00 46.06 480 ASP A O 1
ATOM 3797 N N . ARG A 1 481 ? -30.389 -16.723 -17.176 1.00 57.31 481 ARG A N 1
ATOM 3798 C CA . ARG A 1 481 ? -29.113 -17.416 -16.884 1.00 57.31 481 ARG A CA 1
ATOM 3799 C C . ARG A 1 481 ? -29.090 -18.055 -15.493 1.00 57.31 481 ARG A C 1
ATOM 3801 O O . ARG A 1 481 ? -29.618 -17.512 -14.529 1.00 57.31 481 ARG A O 1
ATOM 3808 N N . THR A 1 482 ? -28.408 -19.190 -15.371 1.00 57.78 482 THR A N 1
ATOM 3809 C CA . THR A 1 482 ? -28.002 -19.770 -14.082 1.00 57.78 482 THR A CA 1
ATOM 3810 C C . THR A 1 482 ? -26.749 -19.071 -13.567 1.00 57.78 482 THR A C 1
ATOM 3812 O O . THR A 1 482 ? -25.757 -18.999 -14.290 1.00 57.78 482 THR A O 1
ATOM 3815 N N . LEU A 1 483 ? -26.778 -18.582 -12.324 1.00 62.22 483 LEU A N 1
ATOM 3816 C CA . LEU A 1 483 ? -25.604 -18.010 -11.662 1.00 62.22 483 LEU A CA 1
ATOM 3817 C C . LEU A 1 483 ? -24.891 -19.077 -10.831 1.00 62.22 483 LEU A C 1
ATOM 3819 O O . LEU A 1 483 ? -25.496 -19.731 -9.974 1.00 62.22 483 LEU A O 1
ATOM 3823 N N . TYR A 1 484 ? -23.586 -19.202 -11.052 1.00 61.84 484 TYR A N 1
ATOM 3824 C CA . TYR A 1 484 ? -22.692 -19.934 -10.173 1.00 61.84 484 TYR A CA 1
ATOM 3825 C C . TYR A 1 484 ? -22.263 -19.027 -9.020 1.00 61.84 484 TYR A C 1
ATOM 3827 O O . TYR A 1 484 ? -21.766 -17.917 -9.221 1.00 61.84 484 TYR A O 1
ATOM 3835 N N . ILE A 1 485 ? -22.474 -19.485 -7.791 1.00 59.78 485 ILE A N 1
ATOM 3836 C CA . ILE A 1 485 ? -22.111 -18.740 -6.587 1.00 59.78 485 ILE A CA 1
ATOM 3837 C C . ILE A 1 485 ? -21.091 -19.593 -5.843 1.00 59.78 485 ILE A C 1
ATOM 3839 O O . ILE A 1 485 ? -21.480 -20.546 -5.162 1.00 59.78 485 ILE A O 1
ATOM 3843 N N . PRO A 1 486 ? -19.789 -19.304 -5.986 1.00 47.88 486 PRO A N 1
ATOM 3844 C CA . PRO A 1 486 ? -18.789 -20.030 -5.242 1.00 47.88 486 PRO A CA 1
ATOM 3845 C C . PRO A 1 486 ? -18.813 -19.572 -3.786 1.00 47.88 486 PRO A C 1
ATOM 3847 O O . PRO A 1 486 ? -19.057 -18.396 -3.482 1.00 47.88 486 PRO A O 1
ATOM 3850 N N . PRO A 1 487 ? -18.520 -20.486 -2.868 1.00 46.16 487 PRO A N 1
ATOM 3851 C CA . PRO A 1 487 ? -18.184 -20.117 -1.511 1.00 46.16 487 PRO A CA 1
ATOM 3852 C C . PRO A 1 487 ? -16.653 -19.836 -1.405 1.00 46.16 487 PRO A C 1
ATOM 3854 O O . PRO A 1 487 ? -15.940 -19.878 -2.409 1.00 46.16 487 PRO A O 1
ATOM 3857 N N . GLN A 1 488 ? -16.182 -19.319 -0.264 1.00 39.16 488 GLN A N 1
ATOM 3858 C CA . GLN A 1 488 ? -14.927 -18.558 -0.135 1.00 39.16 488 GLN A CA 1
ATOM 3859 C C . GLN A 1 488 ? -13.654 -19.333 -0.553 1.00 39.16 488 GLN A C 1
ATOM 3861 O O . GLN A 1 488 ? -13.310 -20.367 0.013 1.00 39.16 488 GLN A O 1
ATOM 3866 N N . GLY A 1 489 ? -12.864 -18.741 -1.458 1.00 39.00 489 GLY A N 1
ATOM 3867 C CA . GLY A 1 489 ? -11.479 -19.143 -1.729 1.00 39.00 489 GLY A CA 1
ATOM 3868 C C . GLY A 1 489 ? -10.899 -18.503 -2.995 1.00 39.00 489 GLY A C 1
ATOM 3869 O O . GLY A 1 489 ? -11.623 -18.258 -3.955 1.00 39.00 489 GLY A O 1
ATOM 3870 N N . GLU A 1 490 ? -9.592 -18.213 -2.992 1.00 33.50 490 GLU A N 1
ATOM 3871 C CA . GLU A 1 490 ? -8.862 -17.605 -4.117 1.00 33.50 490 GLU A CA 1
ATOM 3872 C C . GLU A 1 490 ? -9.051 -18.382 -5.430 1.00 33.50 490 GLU A C 1
ATOM 3874 O O . GLU A 1 490 ? -8.808 -19.591 -5.495 1.00 33.50 490 GLU A O 1
ATOM 3879 N N . ALA A 1 491 ? -9.413 -17.668 -6.499 1.00 32.94 491 ALA A N 1
ATOM 3880 C CA . ALA A 1 491 ? -9.448 -18.208 -7.850 1.00 32.94 491 ALA A CA 1
ATOM 3881 C C . ALA A 1 491 ? -8.040 -18.671 -8.270 1.00 32.94 491 ALA A C 1
ATOM 3883 O O . ALA A 1 491 ? -7.125 -17.861 -8.417 1.00 32.94 491 ALA A O 1
ATOM 3884 N N . ARG A 1 492 ? -7.855 -19.980 -8.480 1.00 39.72 492 ARG A N 1
ATOM 3885 C CA . ARG A 1 492 ? -6.668 -20.538 -9.146 1.00 39.72 492 ARG A CA 1
ATOM 3886 C C . ARG A 1 492 ? -7.074 -21.500 -10.257 1.00 39.72 492 ARG A C 1
ATOM 3888 O O . ARG A 1 492 ? -8.020 -22.268 -10.111 1.00 39.72 492 ARG A O 1
ATOM 3895 N N . ASN A 1 493 ? -6.311 -21.430 -11.347 1.00 36.97 493 ASN A N 1
ATOM 3896 C CA . ASN A 1 493 ? -6.486 -22.160 -12.602 1.00 36.97 493 ASN A CA 1
ATOM 3897 C C . ASN A 1 493 ? -6.704 -23.669 -12.402 1.00 36.97 493 ASN A C 1
ATOM 3899 O O . ASN A 1 493 ? -5.800 -24.383 -11.966 1.00 36.97 493 ASN A O 1
ATOM 3903 N N . LEU A 1 494 ? -7.877 -24.159 -12.807 1.00 35.28 494 LEU A N 1
ATOM 3904 C CA . LEU A 1 494 ? -8.126 -25.574 -13.066 1.00 35.28 494 LEU A CA 1
ATOM 3905 C C . LEU A 1 494 ? -8.015 -25.798 -14.580 1.00 35.28 494 LEU A C 1
ATOM 3907 O O . LEU A 1 494 ? -8.715 -25.158 -15.358 1.00 35.28 494 LEU A O 1
ATOM 3911 N N . GLY A 1 495 ? -7.092 -26.670 -14.997 1.00 34.75 495 GLY A N 1
ATOM 3912 C CA . GLY A 1 495 ? -6.942 -27.072 -16.398 1.00 34.75 495 GLY A CA 1
ATOM 3913 C C . GLY A 1 495 ? -8.171 -27.832 -16.925 1.00 34.75 495 GLY A C 1
ATOM 3914 O O . GLY A 1 495 ? -8.964 -28.342 -16.129 1.00 34.75 495 GLY A O 1
ATOM 3915 N N . PRO A 1 496 ? -8.341 -27.930 -18.255 1.00 33.06 496 PRO A N 1
ATOM 3916 C CA . PRO A 1 496 ? -9.563 -28.458 -18.849 1.00 33.06 496 PRO A CA 1
ATOM 3917 C C . PRO A 1 496 ? -9.737 -29.959 -18.571 1.00 33.06 496 PRO A C 1
ATOM 3919 O O . PRO A 1 496 ? -8.853 -30.772 -18.850 1.00 33.06 496 PRO A O 1
ATOM 3922 N N . MET A 1 497 ? -10.910 -30.327 -18.046 1.00 32.50 497 MET A N 1
ATOM 3923 C CA . MET A 1 497 ? -11.390 -31.708 -18.023 1.00 32.50 497 MET A CA 1
ATOM 3924 C C . MET A 1 497 ? -11.793 -32.135 -19.440 1.00 32.50 497 MET A C 1
ATOM 3926 O O . MET A 1 497 ? -12.493 -31.412 -20.141 1.00 32.50 497 MET A O 1
ATOM 3930 N N . GLN A 1 498 ? -11.344 -33.319 -19.862 1.00 32.97 498 GLN A N 1
ATOM 3931 C CA . GLN A 1 498 ? -11.693 -33.903 -21.157 1.00 32.97 498 GLN A CA 1
ATOM 3932 C C . GLN A 1 498 ? -13.160 -34.346 -21.179 1.00 32.97 498 GLN A C 1
ATOM 3934 O O . GLN A 1 498 ? -13.545 -35.294 -20.491 1.00 32.97 498 GLN A O 1
ATOM 3939 N N . GLU A 1 499 ? -13.956 -33.688 -22.016 1.00 32.44 499 GLU A N 1
ATOM 3940 C CA . GLU A 1 499 ? -15.313 -34.101 -22.358 1.00 32.44 499 GLU A CA 1
ATOM 3941 C C . GLU A 1 499 ? -15.270 -35.133 -23.498 1.00 32.44 499 GLU A C 1
ATOM 3943 O O . GLU A 1 499 ? -14.657 -34.923 -24.547 1.00 32.44 499 GLU A O 1
ATOM 3948 N N . LYS A 1 500 ? -15.880 -36.301 -23.268 1.00 33.22 500 LYS A N 1
ATOM 3949 C CA . LYS A 1 500 ? -16.005 -37.371 -24.265 1.00 33.22 500 LYS A CA 1
ATOM 3950 C C . LYS A 1 500 ? -17.052 -36.981 -25.310 1.00 33.22 500 LYS A C 1
ATOM 3952 O O . LYS A 1 500 ? -18.229 -36.879 -24.984 1.00 33.22 500 LYS A O 1
ATOM 3957 N N . GLN A 1 501 ? -16.624 -36.848 -26.563 1.00 32.28 501 GLN A N 1
ATOM 3958 C CA . GLN A 1 501 ? -17.502 -36.654 -27.718 1.00 32.28 501 GLN A CA 1
ATOM 3959 C C . GLN A 1 501 ? -18.325 -37.915 -28.038 1.00 32.28 501 GLN A C 1
ATOM 3961 O O . GLN A 1 501 ? -17.800 -39.031 -28.040 1.00 32.28 501 GLN A O 1
ATOM 3966 N N . ALA A 1 502 ? -19.600 -37.705 -28.366 1.00 30.92 502 ALA A N 1
ATOM 3967 C CA . ALA A 1 502 ? -20.481 -38.638 -29.070 1.00 30.92 502 ALA A CA 1
ATOM 3968 C C . ALA A 1 502 ? -20.851 -38.042 -30.454 1.00 30.92 502 ALA A C 1
ATOM 3970 O O . ALA A 1 502 ? -20.676 -36.837 -30.647 1.00 30.92 502 ALA A O 1
ATOM 3971 N N . PRO A 1 503 ? -21.267 -38.866 -31.436 1.00 38.69 503 PRO A N 1
ATOM 3972 C CA . PRO A 1 503 ? -20.973 -38.641 -32.850 1.00 38.69 503 PRO A CA 1
ATOM 3973 C C . PRO A 1 503 ? -22.002 -37.784 -33.601 1.00 38.69 503 PRO A C 1
ATOM 3975 O O . PRO A 1 503 ? -23.177 -37.724 -33.254 1.00 38.69 503 PRO A O 1
ATOM 3978 N N . SER A 1 504 ? -21.502 -37.161 -34.667 1.00 35.91 504 SER A N 1
ATOM 3979 C CA . SER A 1 504 ? -22.180 -36.314 -35.649 1.00 35.91 504 SER A CA 1
ATOM 3980 C C . SER A 1 504 ? -23.191 -37.066 -36.522 1.00 35.91 504 SER A C 1
ATOM 3982 O O . SER A 1 504 ? -22.836 -38.087 -37.113 1.00 35.91 504 SER A O 1
ATOM 3984 N N . GLU A 1 505 ? -24.387 -36.498 -36.698 1.00 31.86 505 GLU A N 1
ATOM 3985 C CA . GLU A 1 505 ? -25.309 -36.834 -37.790 1.00 31.86 505 GLU A CA 1
ATOM 3986 C C . GLU A 1 505 ? -25.224 -35.781 -38.906 1.00 31.86 505 GLU A C 1
ATOM 3988 O O . GLU A 1 505 ? -25.302 -34.573 -38.674 1.00 31.86 505 GLU A O 1
ATOM 3993 N N . GLU A 1 506 ? -25.015 -36.282 -40.122 1.00 36.75 506 GLU A N 1
ATOM 3994 C CA . GLU A 1 506 ? -25.063 -35.574 -41.400 1.00 36.75 506 GLU A CA 1
ATOM 3995 C C . GLU A 1 506 ? -26.509 -35.239 -41.784 1.00 36.75 506 GLU A C 1
ATOM 3997 O O . GLU A 1 506 ? -27.394 -36.048 -41.527 1.00 36.75 506 GLU A O 1
ATOM 4002 N N . HIS A 1 507 ? -26.735 -34.124 -42.495 1.00 30.72 507 HIS A N 1
ATOM 4003 C CA . HIS A 1 507 ? -27.687 -34.045 -43.619 1.00 30.72 507 HIS A CA 1
ATOM 4004 C C . HIS A 1 507 ? -27.568 -32.710 -44.398 1.00 30.72 507 HIS A C 1
ATOM 4006 O O . HIS A 1 507 ? -26.916 -31.782 -43.919 1.00 30.72 507 HIS A O 1
ATOM 4012 N N . PRO A 1 508 ? -28.073 -32.633 -45.651 1.00 43.38 508 PRO A N 1
ATOM 4013 C CA . PRO A 1 508 ? -27.305 -32.112 -46.774 1.00 43.38 508 PRO A CA 1
ATOM 4014 C C . PRO A 1 508 ? -27.803 -30.766 -47.322 1.00 43.38 508 PRO A C 1
ATOM 4016 O O . PRO A 1 508 ? -28.886 -30.277 -47.019 1.00 43.38 508 PRO A O 1
ATOM 4019 N N . SER A 1 509 ? -26.966 -30.201 -48.189 1.00 38.97 509 SER A N 1
ATOM 4020 C CA . SER A 1 509 ? -27.151 -28.976 -48.962 1.00 38.97 509 SER A CA 1
ATOM 4021 C C . SER A 1 509 ? -28.229 -29.089 -50.045 1.00 38.97 509 SER A C 1
ATOM 4023 O O . SER A 1 509 ? -28.143 -29.978 -50.895 1.00 38.97 509 SER A O 1
ATOM 4025 N N . GLU A 1 510 ? -29.129 -28.106 -50.118 1.00 34.06 510 GLU A N 1
ATOM 4026 C CA . GLU A 1 510 ? -30.014 -27.889 -51.267 1.00 34.06 510 GLU A CA 1
ATOM 4027 C C . GLU A 1 510 ? -29.797 -26.476 -51.836 1.00 34.06 510 GLU A C 1
ATOM 4029 O O . GLU A 1 510 ? -29.912 -25.467 -51.142 1.00 34.06 510 GLU A O 1
ATOM 4034 N N . LYS A 1 511 ? -29.396 -26.423 -53.111 1.00 40.38 511 LYS A N 1
ATOM 4035 C CA . LYS A 1 511 ? -29.230 -25.198 -53.901 1.00 40.38 511 LYS A CA 1
ATOM 4036 C C . LYS A 1 511 ? -30.577 -24.817 -54.515 1.00 40.38 511 LYS A C 1
ATOM 4038 O O . LYS A 1 511 ? -31.167 -25.647 -55.200 1.00 40.38 511 LYS A O 1
ATOM 4043 N N . GLN A 1 512 ? -30.975 -23.551 -54.413 1.00 34.25 512 GLN A N 1
ATOM 4044 C CA . GLN A 1 512 ? -31.917 -22.947 -55.358 1.00 34.25 512 GLN A CA 1
ATOM 4045 C C . GLN A 1 512 ? -31.391 -21.598 -55.853 1.00 34.25 512 GLN A C 1
ATOM 4047 O O . GLN A 1 512 ? -31.124 -20.677 -55.088 1.00 34.25 512 GLN A O 1
ATOM 4052 N N . THR A 1 513 ? -31.209 -21.544 -57.168 1.00 36.94 513 THR A N 1
ATOM 4053 C CA . THR A 1 513 ? -30.989 -20.367 -58.006 1.00 36.94 513 THR A CA 1
ATOM 4054 C C . THR A 1 513 ? -32.337 -19.791 -58.422 1.00 36.94 513 THR A C 1
ATOM 4056 O O . THR A 1 513 ? -33.174 -20.544 -58.918 1.00 36.94 513 THR A O 1
ATOM 4059 N N . THR A 1 514 ? -32.509 -18.474 -58.337 1.00 33.88 514 THR A N 1
ATOM 4060 C CA . THR A 1 514 ? -33.502 -17.753 -59.146 1.00 33.88 514 THR A CA 1
ATOM 4061 C C . THR A 1 514 ? -32.934 -16.410 -59.577 1.00 33.88 514 THR A C 1
ATOM 4063 O O . THR A 1 514 ? -32.682 -15.539 -58.745 1.00 33.88 514 THR A O 1
ATOM 4066 N N . ASP A 1 515 ? -32.747 -16.297 -60.889 1.00 37.12 515 ASP A N 1
ATOM 4067 C CA . ASP A 1 515 ? -32.549 -15.072 -61.652 1.00 37.12 515 ASP A CA 1
ATOM 4068 C C . ASP A 1 515 ? -33.800 -14.185 -61.590 1.00 37.12 515 ASP A C 1
ATOM 4070 O O . ASP A 1 515 ? -34.922 -14.678 -61.726 1.00 37.12 515 ASP A O 1
ATOM 4074 N N . VAL A 1 516 ? -33.609 -12.871 -61.450 1.00 39.19 516 VAL A N 1
ATOM 4075 C CA . VAL A 1 516 ? -34.617 -11.860 -61.802 1.00 39.19 516 VAL A CA 1
ATOM 4076 C C . VAL A 1 516 ? -33.911 -10.717 -62.532 1.00 39.19 516 VAL A C 1
ATOM 4078 O O . VAL A 1 516 ? -33.138 -9.966 -61.940 1.00 39.19 516 VAL A O 1
ATOM 4081 N N . GLU A 1 517 ? -34.184 -10.612 -63.833 1.00 35.16 517 GLU A N 1
ATOM 4082 C CA . GLU A 1 517 ? -33.862 -9.467 -64.687 1.00 35.16 517 GLU A CA 1
ATOM 4083 C C . GLU A 1 517 ? -34.655 -8.221 -64.258 1.00 35.16 517 GLU A C 1
ATOM 4085 O O . GLU A 1 517 ? -35.857 -8.291 -63.997 1.00 35.16 517 GLU A O 1
ATOM 4090 N N . MET A 1 518 ? -34.000 -7.056 -64.267 1.00 41.12 518 MET A N 1
ATOM 4091 C CA . MET A 1 518 ? -34.655 -5.744 -64.244 1.00 41.12 518 MET A CA 1
ATOM 4092 C C . MET A 1 518 ? -34.309 -4.960 -65.523 1.00 41.12 518 MET A C 1
ATOM 4094 O O . MET A 1 518 ? -33.144 -4.962 -65.927 1.00 41.12 518 MET A O 1
ATOM 4098 N N . PRO A 1 519 ? -35.280 -4.271 -66.155 1.00 51.47 519 PRO A N 1
ATOM 4099 C CA . PRO A 1 519 ? -35.058 -3.497 -67.377 1.00 51.47 519 PRO A CA 1
ATOM 4100 C C . PRO A 1 519 ? -34.514 -2.077 -67.102 1.00 51.47 519 PRO A C 1
ATOM 4102 O O . PRO A 1 519 ? -34.664 -1.562 -65.989 1.00 51.47 519 PRO A O 1
ATOM 4105 N N . PRO A 1 520 ? -33.907 -1.416 -68.110 1.00 47.31 520 PRO A N 1
ATOM 4106 C CA . PRO A 1 520 ? -33.278 -0.111 -67.949 1.00 47.31 520 PRO A CA 1
ATOM 4107 C C . PRO A 1 520 ? -34.304 1.022 -68.069 1.00 47.31 520 PRO A C 1
ATOM 4109 O O . PRO A 1 520 ? -35.199 0.976 -68.913 1.00 47.31 520 PRO A O 1
ATOM 4112 N N . VAL A 1 521 ? -34.143 2.069 -67.259 1.00 40.62 521 VAL A N 1
ATOM 4113 C CA . VAL A 1 521 ? -34.896 3.321 -67.398 1.00 40.62 521 VAL A CA 1
ATOM 4114 C C . VAL A 1 521 ? -33.903 4.466 -67.582 1.00 40.62 521 VAL A C 1
ATOM 4116 O O . VAL A 1 521 ? -33.146 4.799 -66.672 1.00 40.62 521 VAL A O 1
ATOM 4119 N N . GLU A 1 522 ? -33.902 5.037 -68.785 1.00 38.94 522 GLU A N 1
ATOM 4120 C CA . GLU A 1 522 ? -33.271 6.315 -69.114 1.00 38.94 522 GLU A CA 1
ATOM 4121 C C . GLU A 1 522 ? -34.086 7.466 -68.511 1.00 38.94 522 GLU A C 1
ATOM 4123 O O . GLU A 1 522 ? -35.307 7.505 -68.663 1.00 38.94 522 GLU A O 1
ATOM 4128 N N . TYR A 1 523 ? -33.415 8.447 -67.902 1.00 40.81 523 TYR A N 1
ATOM 4129 C CA . TYR A 1 523 ? -33.980 9.785 -67.731 1.00 40.81 523 TYR A CA 1
ATOM 4130 C C . TYR A 1 523 ? -32.998 10.849 -68.210 1.00 40.81 523 TYR A C 1
ATOM 4132 O O . TYR A 1 523 ? -31.823 10.870 -67.841 1.00 40.81 523 TYR A O 1
ATOM 4140 N N . ALA A 1 524 ? -33.539 11.708 -69.071 1.00 32.94 524 ALA A N 1
ATOM 4141 C CA . ALA A 1 524 ? -32.915 12.863 -69.680 1.00 32.94 524 ALA A CA 1
ATOM 4142 C C . ALA A 1 524 ? -32.615 13.964 -68.651 1.00 32.94 524 ALA A C 1
ATOM 4144 O O . ALA A 1 524 ? -33.368 14.188 -67.705 1.00 32.94 524 ALA A O 1
ATOM 4145 N N . VAL A 1 525 ? -31.505 14.661 -68.884 1.00 36.62 525 VAL A N 1
ATOM 4146 C CA . VAL A 1 525 ? -31.058 15.840 -68.140 1.00 36.62 525 VAL A CA 1
ATOM 4147 C C . VAL A 1 525 ? -31.619 17.086 -68.827 1.00 36.62 525 VAL A C 1
ATOM 4149 O O . VAL A 1 525 ? -31.280 17.347 -69.979 1.00 36.62 525 VAL A O 1
ATOM 4152 N N . GLU A 1 526 ? -32.415 17.878 -68.111 1.00 37.66 526 GLU A N 1
ATOM 4153 C CA . GLU A 1 526 ? -32.649 19.293 -68.429 1.00 37.66 526 GLU A CA 1
ATOM 4154 C C . GLU A 1 526 ? -31.908 20.168 -67.398 1.00 37.66 526 GLU A C 1
ATOM 4156 O O . GLU A 1 526 ? -31.911 19.837 -66.208 1.00 37.66 526 GLU A O 1
ATOM 4161 N N . PRO A 1 527 ? -31.242 21.262 -67.812 1.00 47.44 527 PRO A N 1
ATOM 4162 C CA . PRO A 1 527 ? -30.555 22.157 -66.889 1.00 47.44 527 PRO A CA 1
ATOM 4163 C C . PRO A 1 527 ? -31.539 23.175 -66.286 1.00 47.44 527 PRO A C 1
ATOM 4165 O O . PRO A 1 527 ? -32.353 23.730 -67.024 1.00 47.44 527 PRO A O 1
ATOM 4168 N N . PRO A 1 528 ? -31.466 23.486 -64.979 1.00 44.62 528 PRO A N 1
ATOM 4169 C CA . PRO A 1 528 ? -32.285 24.545 -64.416 1.00 44.62 528 PRO A CA 1
ATOM 4170 C C . PRO A 1 528 ? -31.671 25.928 -64.655 1.00 44.62 528 PRO A C 1
ATOM 4172 O O . PRO A 1 528 ? -30.463 26.147 -64.527 1.00 44.62 528 PRO A O 1
ATOM 4175 N N . ASP A 1 529 ? -32.576 26.850 -64.967 1.00 34.12 529 ASP A N 1
ATOM 4176 C CA . ASP A 1 529 ? -32.372 28.273 -65.167 1.00 34.12 529 ASP A CA 1
ATOM 4177 C C . ASP A 1 529 ? -31.725 28.983 -63.972 1.00 34.12 529 ASP A C 1
ATOM 4179 O O . ASP A 1 529 ? -32.072 28.808 -62.801 1.00 34.12 529 ASP A O 1
ATOM 4183 N N . SER A 1 530 ? -30.813 29.883 -64.321 1.00 44.25 530 SER A N 1
ATOM 4184 C CA . SER A 1 530 ? -30.253 30.918 -63.469 1.00 44.25 530 SER A CA 1
ATOM 4185 C C . SER A 1 530 ? -31.321 31.938 -63.067 1.00 44.25 530 SER A C 1
ATOM 4187 O O . SER A 1 530 ? -31.861 32.618 -63.936 1.00 44.25 530 SER A O 1
ATOM 4189 N N . THR A 1 531 ? -31.584 32.089 -61.765 1.00 46.03 531 THR A N 1
ATOM 4190 C CA . THR A 1 531 ? -31.807 33.369 -61.049 1.00 46.03 531 THR A CA 1
ATOM 4191 C C . THR A 1 531 ? -32.266 33.091 -59.612 1.00 46.03 531 THR A C 1
ATOM 4193 O O . THR A 1 531 ? -33.450 33.123 -59.292 1.00 46.03 531 THR A O 1
ATOM 4196 N N . SER A 1 532 ? -31.318 32.863 -58.700 1.00 37.25 532 SER A N 1
ATOM 4197 C CA . SER A 1 532 ? -31.565 33.009 -57.261 1.00 37.25 532 SER A CA 1
ATOM 4198 C C . SER A 1 532 ? -30.581 34.021 -56.690 1.00 37.25 532 SER A C 1
ATOM 4200 O O . SER A 1 532 ? -29.368 33.859 -56.807 1.00 37.25 532 SER A O 1
ATOM 4202 N N . VAL A 1 533 ? -31.132 35.085 -56.115 1.00 45.84 533 VAL A N 1
ATOM 4203 C CA . VAL A 1 533 ? -30.415 36.157 -55.429 1.00 45.84 533 VAL A CA 1
ATOM 4204 C C . VAL A 1 533 ? -29.640 35.564 -54.250 1.00 45.84 533 VAL A C 1
ATOM 4206 O O . VAL A 1 533 ? -30.227 34.986 -53.340 1.00 45.84 533 VAL A O 1
ATOM 4209 N N . ASP A 1 534 ? -28.319 35.703 -54.308 1.00 38.22 534 ASP A N 1
ATOM 4210 C CA . ASP A 1 534 ? -27.351 35.260 -53.309 1.00 38.22 534 ASP A CA 1
ATOM 4211 C C . ASP A 1 534 ? -27.512 36.083 -52.018 1.00 38.22 534 ASP A C 1
ATOM 4213 O O . ASP A 1 534 ? -27.037 37.216 -51.909 1.00 38.22 534 ASP A O 1
ATOM 4217 N N . THR A 1 535 ? -28.225 35.545 -51.026 1.00 42.75 535 THR A N 1
ATOM 4218 C CA . THR A 1 535 ? -28.132 36.039 -49.647 1.00 42.75 535 THR A CA 1
ATOM 4219 C C . THR A 1 535 ? -26.842 35.489 -49.055 1.00 42.75 535 THR A C 1
ATOM 4221 O O . THR A 1 535 ? -26.860 34.471 -48.360 1.00 42.75 535 THR A O 1
ATOM 4224 N N . GLY A 1 536 ? -25.723 36.132 -49.395 1.00 40.44 536 GLY A N 1
ATOM 4225 C CA . GLY A 1 536 ? -24.386 35.694 -49.013 1.00 40.44 536 GLY A CA 1
ATOM 4226 C C . GLY A 1 536 ? -24.310 35.341 -47.528 1.00 40.44 536 GLY A C 1
ATOM 4227 O O . GLY A 1 536 ? -24.499 36.190 -46.655 1.00 40.44 536 GLY A O 1
ATOM 4228 N N . THR A 1 537 ? -24.043 34.069 -47.238 1.00 56.59 537 THR A N 1
ATOM 4229 C CA . THR A 1 537 ? -23.701 33.613 -45.890 1.00 56.59 537 THR A CA 1
ATOM 4230 C C . THR A 1 537 ? -22.490 34.404 -45.391 1.00 56.59 537 THR A C 1
ATOM 4232 O O . THR A 1 537 ? -21.568 34.609 -46.178 1.00 56.59 537 THR A O 1
ATOM 4235 N N . PRO A 1 538 ? -22.419 34.804 -44.109 1.00 58.84 538 PRO A N 1
ATOM 4236 C CA . PRO A 1 538 ? -21.342 35.648 -43.574 1.00 58.84 538 PRO A CA 1
ATOM 4237 C C . PRO A 1 538 ? -19.914 35.109 -43.801 1.00 58.84 538 PRO A C 1
ATOM 4239 O O . PRO A 1 538 ? -18.956 35.874 -43.721 1.00 58.84 538 PRO A O 1
ATOM 4242 N N . GLU A 1 539 ? -19.754 33.830 -44.153 1.00 55.91 539 GLU A N 1
ATOM 4243 C CA . GLU A 1 539 ? -18.476 33.264 -44.592 1.00 55.91 539 GLU A CA 1
ATOM 4244 C C . GLU A 1 539 ? -17.956 33.843 -45.915 1.00 55.91 539 GLU A C 1
ATOM 4246 O O . GLU A 1 539 ? -16.741 33.955 -46.076 1.00 55.91 539 GLU A O 1
ATOM 4251 N N . SER A 1 540 ? -18.824 34.242 -46.855 1.00 64.19 540 SER A N 1
ATOM 4252 C CA . SER A 1 540 ? -18.411 34.720 -48.184 1.00 64.19 540 SER A CA 1
ATOM 4253 C C . SER A 1 540 ? -17.649 36.049 -48.134 1.00 64.19 540 SER A C 1
ATOM 4255 O O . SER A 1 540 ? -16.868 36.330 -49.041 1.00 64.19 540 SER A O 1
ATOM 4257 N N . ALA A 1 541 ? -17.787 36.807 -47.040 1.00 72.88 541 ALA A N 1
ATOM 4258 C CA . ALA A 1 541 ? -17.073 38.058 -46.796 1.00 72.88 541 ALA A CA 1
ATOM 4259 C C . ALA A 1 541 ? -15.633 37.872 -46.272 1.00 72.88 541 ALA A C 1
ATOM 4261 O O . ALA A 1 541 ? -14.843 38.815 -46.312 1.00 72.88 541 ALA A O 1
ATOM 4262 N N . LEU A 1 542 ? -15.264 36.679 -45.790 1.00 84.62 542 LEU A N 1
ATOM 4263 C CA . LEU A 1 542 ? -13.911 36.411 -45.295 1.00 84.62 542 LEU A CA 1
ATOM 4264 C C . LEU A 1 542 ? -12.964 36.076 -46.449 1.00 84.62 542 LEU A C 1
ATOM 4266 O O . LEU A 1 542 ? -13.301 35.264 -47.318 1.00 84.62 542 LEU A O 1
ATOM 4270 N N . THR A 1 543 ? -11.753 36.639 -46.417 1.00 91.06 543 THR A N 1
ATOM 4271 C CA . THR A 1 543 ? -10.693 36.288 -47.370 1.00 91.06 543 THR A CA 1
ATOM 4272 C C . THR A 1 543 ? -10.331 34.803 -47.244 1.00 91.06 543 THR A C 1
ATOM 4274 O O . THR A 1 543 ? -10.385 34.220 -46.157 1.00 91.06 543 THR A O 1
ATOM 4277 N N . LEU A 1 544 ? -9.944 34.177 -48.362 1.00 87.62 544 LEU A N 1
ATOM 4278 C CA . LEU A 1 544 ? -9.512 32.773 -48.391 1.00 87.62 544 LEU A CA 1
ATOM 4279 C C . LEU A 1 544 ? -8.368 32.507 -47.395 1.00 87.62 544 LEU A C 1
ATOM 4281 O O . LEU A 1 544 ? -8.359 31.476 -46.729 1.00 87.62 544 LEU A O 1
ATOM 4285 N N . GLU A 1 545 ? -7.455 33.469 -47.249 1.00 87.94 545 GLU A N 1
ATOM 4286 C CA . GLU A 1 545 ? -6.338 33.417 -46.302 1.00 87.94 545 GLU A CA 1
ATOM 4287 C C . GLU A 1 545 ? -6.817 33.348 -44.842 1.00 87.94 545 GLU A C 1
ATOM 4289 O O . GLU A 1 545 ? -6.354 32.496 -44.083 1.00 87.94 545 GLU A O 1
ATOM 4294 N N . THR A 1 546 ? -7.800 34.169 -44.451 1.00 89.50 546 THR A N 1
ATOM 4295 C CA . THR A 1 546 ? -8.377 34.134 -43.096 1.00 89.50 546 THR A CA 1
ATOM 4296 C C . THR A 1 546 ? -9.051 32.794 -42.811 1.00 89.50 546 TH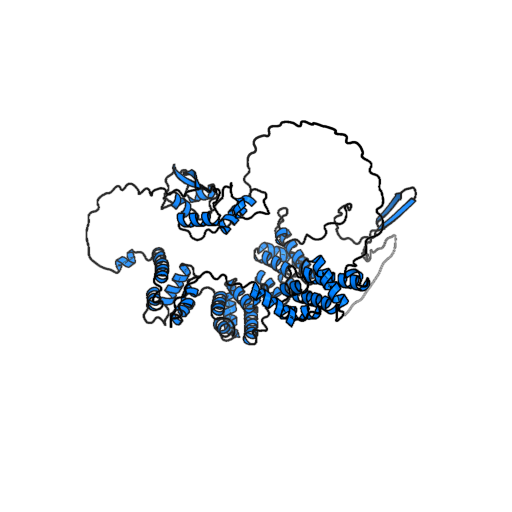R A C 1
ATOM 4298 O O . THR A 1 546 ? -8.896 32.255 -41.716 1.00 89.50 546 THR A O 1
ATOM 4301 N N . ARG A 1 547 ? -9.742 32.206 -43.798 1.00 89.56 547 ARG A N 1
ATOM 4302 C CA . ARG A 1 547 ? -10.374 30.882 -43.647 1.00 89.56 547 ARG A CA 1
ATOM 4303 C C . ARG A 1 547 ? -9.340 29.767 -43.491 1.00 89.56 547 ARG A C 1
ATOM 4305 O O . ARG A 1 547 ? -9.480 28.926 -42.607 1.00 89.56 547 ARG A O 1
ATOM 4312 N N . GLN A 1 548 ? -8.287 29.775 -44.311 1.00 90.19 548 GLN A N 1
ATOM 4313 C CA . GLN A 1 548 ? -7.203 28.789 -44.226 1.00 90.19 548 GLN A CA 1
ATOM 4314 C C . GLN A 1 548 ? -6.453 28.891 -42.896 1.00 90.19 548 GLN A C 1
ATOM 4316 O O . GLN A 1 548 ? -6.167 27.874 -42.263 1.00 90.19 548 GLN A O 1
ATOM 4321 N N . ARG A 1 549 ? -6.192 30.115 -42.429 1.00 89.88 549 ARG A N 1
ATOM 4322 C CA . ARG A 1 549 ? -5.547 30.350 -41.137 1.00 89.88 549 ARG A CA 1
ATOM 4323 C C . ARG A 1 549 ? -6.428 29.914 -39.967 1.00 89.88 549 ARG A C 1
ATOM 4325 O O . ARG A 1 549 ? -5.922 29.278 -39.049 1.00 89.88 549 ARG A O 1
ATOM 4332 N N . ALA A 1 550 ? -7.732 30.190 -40.016 1.00 91.12 550 ALA A N 1
ATOM 4333 C CA . ALA A 1 550 ? -8.674 29.726 -39.001 1.00 91.12 550 ALA A CA 1
ATOM 4334 C C . ALA A 1 550 ? -8.717 28.191 -38.914 1.00 91.12 550 ALA A C 1
ATOM 4336 O O . ALA A 1 550 ? -8.655 27.646 -37.815 1.00 91.12 550 ALA A O 1
ATOM 4337 N N . ALA A 1 551 ? -8.741 27.496 -40.057 1.00 91.12 551 ALA A N 1
ATOM 4338 C CA . ALA A 1 551 ? -8.694 26.034 -40.100 1.00 91.12 551 ALA A CA 1
ATOM 4339 C C . ALA A 1 551 ? -7.399 25.473 -39.483 1.00 91.12 551 ALA A C 1
ATOM 4341 O O . ALA A 1 551 ? -7.452 24.523 -38.706 1.00 91.12 551 ALA A O 1
ATOM 4342 N N . GLY A 1 552 ? -6.247 26.092 -39.768 1.00 90.19 552 GLY A N 1
ATOM 4343 C CA . GLY A 1 552 ? -4.967 25.698 -39.170 1.00 90.19 552 GLY A CA 1
ATOM 4344 C C . GLY A 1 552 ? -4.937 25.849 -37.645 1.00 90.19 552 GLY A C 1
ATOM 4345 O O . GLY A 1 552 ? -4.458 24.954 -36.955 1.00 90.19 552 GLY A O 1
ATOM 4346 N N . ILE A 1 553 ? -5.499 26.941 -37.117 1.00 89.19 553 ILE A N 1
ATOM 4347 C CA . ILE A 1 553 ? -5.570 27.196 -35.668 1.00 89.19 553 ILE A CA 1
ATOM 4348 C C . ILE A 1 553 ? -6.499 26.193 -34.976 1.00 89.19 553 ILE A C 1
ATOM 4350 O O . ILE A 1 553 ? -6.139 25.650 -33.933 1.00 89.19 553 ILE A O 1
ATOM 4354 N N . VAL A 1 554 ? -7.673 25.915 -35.555 1.00 91.69 554 VAL A N 1
ATOM 4355 C CA . VAL A 1 554 ? -8.617 24.925 -35.006 1.00 91.69 554 VAL A CA 1
ATOM 4356 C C . VAL A 1 554 ? -7.989 23.531 -34.988 1.00 91.69 554 VAL A C 1
ATOM 4358 O O . VAL A 1 554 ? -8.068 22.839 -33.974 1.00 91.69 554 VAL A O 1
ATOM 4361 N N . GLU A 1 555 ? -7.293 23.144 -36.057 1.00 89.31 555 GLU A N 1
ATOM 4362 C CA . GLU A 1 555 ? -6.610 21.853 -36.137 1.00 89.31 555 GLU A CA 1
ATOM 4363 C C . GLU A 1 555 ? -5.436 21.751 -35.149 1.00 89.31 555 GLU A C 1
ATOM 4365 O O . GLU A 1 555 ? -5.306 20.743 -34.455 1.00 89.31 555 GLU A O 1
ATOM 4370 N N . GLY A 1 556 ? -4.618 22.800 -35.014 1.00 84.44 556 GLY A N 1
ATOM 4371 C CA . GLY A 1 556 ? -3.532 22.852 -34.028 1.00 84.44 556 GLY A CA 1
ATOM 4372 C C . GLY A 1 556 ? -4.044 22.780 -32.587 1.00 84.44 556 GLY A C 1
ATOM 4373 O O . GLY A 1 556 ? -3.524 22.017 -31.769 1.00 84.44 556 GLY A O 1
ATOM 4374 N N . PHE A 1 557 ? -5.124 23.507 -32.288 1.00 85.75 557 PHE A N 1
ATOM 4375 C CA . PHE A 1 557 ? -5.804 23.450 -30.996 1.00 85.75 557 PHE A CA 1
ATOM 4376 C C . PHE A 1 557 ? -6.377 22.052 -30.718 1.00 85.75 557 PHE A C 1
ATOM 4378 O O . PHE A 1 557 ? -6.190 21.509 -29.627 1.00 85.75 557 PHE A O 1
ATOM 4385 N N . ARG A 1 558 ? -7.005 21.421 -31.717 1.00 87.69 558 ARG A N 1
ATOM 4386 C CA . ARG A 1 558 ? -7.530 20.053 -31.623 1.00 87.69 558 ARG A CA 1
ATOM 4387 C C . ARG A 1 558 ? -6.424 19.042 -31.348 1.00 87.69 558 ARG A C 1
ATOM 4389 O O . ARG A 1 558 ? -6.583 18.223 -30.449 1.00 87.69 558 ARG A O 1
ATOM 4396 N N . GLN A 1 559 ? -5.305 19.118 -32.067 1.00 84.81 559 GLN A N 1
ATOM 4397 C CA . GLN A 1 559 ? -4.158 18.227 -31.869 1.00 84.81 559 GLN A CA 1
ATOM 4398 C C . GLN A 1 559 ? -3.555 18.376 -30.469 1.00 84.81 559 GLN A C 1
ATOM 4400 O O . GLN A 1 559 ? -3.269 17.374 -29.809 1.00 84.81 559 GLN A O 1
ATOM 4405 N N . ALA A 1 560 ? -3.417 19.614 -29.985 1.00 78.88 560 ALA A N 1
ATOM 4406 C CA . ALA A 1 560 ? -2.957 19.881 -28.626 1.00 78.88 560 ALA A CA 1
ATOM 4407 C C . ALA A 1 560 ? -3.901 19.258 -27.582 1.00 78.88 560 ALA A C 1
ATOM 4409 O O . ALA A 1 560 ? -3.445 18.596 -26.653 1.00 78.88 560 ALA A O 1
ATOM 4410 N N . MET A 1 561 ? -5.218 19.378 -27.768 1.00 79.12 561 MET A N 1
ATOM 4411 C CA . MET A 1 561 ? -6.203 18.810 -26.841 1.00 79.12 561 MET A CA 1
ATOM 4412 C C . MET A 1 561 ? -6.333 17.280 -26.949 1.00 79.12 561 MET A C 1
ATOM 4414 O O . MET A 1 561 ? -6.491 16.612 -25.926 1.00 79.12 561 MET A O 1
ATOM 4418 N N . SER A 1 562 ? -6.216 16.695 -28.148 1.00 77.06 562 SER A N 1
ATOM 4419 C CA . SER A 1 562 ? -6.320 15.243 -28.358 1.00 77.06 562 SER A CA 1
ATOM 4420 C C . SER A 1 562 ? -5.133 14.477 -27.778 1.00 77.06 562 SER A C 1
ATOM 4422 O O . SER A 1 562 ? -5.299 13.359 -27.293 1.00 77.06 562 SER A O 1
ATOM 4424 N N . ASN A 1 563 ? -3.946 15.089 -27.767 1.00 65.31 563 ASN A N 1
ATOM 4425 C CA . ASN A 1 563 ? -2.749 14.495 -27.168 1.00 65.31 563 ASN A CA 1
ATOM 4426 C C . ASN A 1 563 ? -2.821 14.443 -25.626 1.00 65.31 563 ASN A C 1
ATOM 4428 O O . ASN A 1 563 ? -2.153 13.617 -25.004 1.00 65.31 563 ASN A O 1
ATOM 4432 N N . GLY A 1 564 ? -3.697 15.255 -25.016 1.00 56.53 564 GLY A N 1
ATOM 4433 C CA . GLY A 1 564 ? -3.978 15.265 -23.577 1.00 56.53 564 GLY A CA 1
ATOM 4434 C C . GLY A 1 564 ? -4.962 14.184 -23.099 1.00 56.53 564 GLY A C 1
ATOM 4435 O O . GLY A 1 564 ? -5.164 14.021 -21.886 1.00 56.53 564 GLY A O 1
ATOM 4436 N N . GLY A 1 565 ? -5.569 13.428 -24.020 1.00 45.78 565 GLY A N 1
ATOM 4437 C CA . GLY A 1 565 ? -6.403 12.270 -23.710 1.00 45.78 565 GLY A CA 1
ATOM 4438 C C . GLY A 1 565 ? -5.544 11.081 -23.276 1.00 45.78 565 GLY A C 1
ATOM 4439 O O . GLY A 1 565 ? -4.934 10.427 -24.112 1.00 45.78 565 GLY A O 1
ATOM 4440 N N . LEU A 1 566 ? -5.532 10.794 -21.967 1.00 38.53 566 LEU A N 1
ATOM 4441 C CA . LEU A 1 566 ? -4.956 9.609 -21.288 1.00 38.53 566 LEU A CA 1
ATOM 4442 C C . LEU A 1 566 ? -3.477 9.621 -20.839 1.00 38.53 566 LEU A C 1
ATOM 4444 O O . LEU A 1 566 ? -3.018 8.597 -20.334 1.00 38.53 566 LEU A O 1
ATOM 4448 N N . ARG A 1 567 ? -2.729 10.736 -20.873 1.00 38.88 567 ARG A N 1
ATOM 4449 C CA . ARG A 1 567 ? -1.376 10.788 -20.260 1.00 38.88 567 ARG A CA 1
ATOM 4450 C C . ARG A 1 567 ? -1.219 11.850 -19.163 1.00 38.88 567 ARG A C 1
ATOM 4452 O O . ARG A 1 567 ? -1.988 12.802 -19.062 1.00 38.88 567 ARG A O 1
ATOM 4459 N N . HIS A 1 568 ? -0.281 11.559 -18.257 1.00 46.94 568 HIS A N 1
ATOM 4460 C CA . HIS A 1 568 ? -0.032 12.164 -16.943 1.00 46.94 568 HIS A CA 1
ATOM 4461 C C . HIS A 1 568 ? -0.149 13.702 -16.857 1.00 46.94 568 HIS A C 1
ATOM 4463 O O . HIS A 1 568 ? 0.072 14.436 -17.813 1.00 46.94 568 HIS A O 1
ATOM 4469 N N . LEU A 1 569 ? -0.374 14.198 -15.631 1.00 42.22 569 LEU A N 1
ATOM 4470 C CA . LEU A 1 569 ? -0.471 15.620 -15.242 1.00 42.22 569 LEU A CA 1
ATOM 4471 C C . LEU A 1 569 ? 0.648 16.546 -15.775 1.00 42.22 569 LEU A C 1
ATOM 4473 O O . LEU A 1 569 ? 0.458 17.760 -15.802 1.00 42.22 569 LEU A O 1
ATOM 4477 N N . TRP A 1 570 ? 1.793 15.997 -16.187 1.00 35.06 570 TRP A N 1
ATOM 4478 C CA . TRP A 1 570 ? 2.918 16.754 -16.738 1.00 35.06 570 TRP A CA 1
ATOM 4479 C C . TRP A 1 570 ? 2.809 16.984 -18.256 1.00 35.06 570 TRP A C 1
ATOM 4481 O O . TRP A 1 570 ? 3.191 18.065 -18.700 1.00 35.06 570 TRP A O 1
ATOM 4491 N N . SER A 1 571 ? 2.224 16.059 -19.039 1.00 50.84 571 SER A N 1
ATOM 4492 C CA . SER A 1 571 ? 1.970 16.295 -20.476 1.00 50.84 571 SER A CA 1
ATOM 4493 C C . SER A 1 571 ? 0.836 17.297 -20.666 1.00 50.84 571 SER A C 1
ATOM 4495 O O . SER A 1 571 ? 0.979 18.232 -21.445 1.00 50.84 571 SER A O 1
ATOM 4497 N N . LYS A 1 572 ? -0.201 17.222 -19.815 1.00 56.78 572 LYS A N 1
ATOM 4498 C CA . LYS A 1 572 ? -1.315 18.181 -19.821 1.00 56.78 572 LYS A CA 1
ATOM 4499 C C . LYS A 1 572 ? -0.851 19.635 -19.750 1.00 56.78 572 LYS A C 1
ATOM 4501 O O . LYS A 1 572 ? -1.448 20.474 -20.396 1.00 56.78 572 LYS A O 1
ATOM 4506 N N . ARG A 1 573 ? 0.231 19.962 -19.033 1.00 61.94 573 ARG A N 1
ATOM 4507 C CA . ARG A 1 573 ? 0.743 21.346 -19.003 1.00 61.94 573 ARG A CA 1
ATOM 4508 C C . ARG A 1 573 ? 1.395 21.779 -20.313 1.00 61.94 573 ARG A C 1
ATOM 4510 O O . ARG A 1 573 ? 1.234 22.933 -20.696 1.00 61.94 573 ARG A O 1
ATOM 4517 N N . ALA A 1 574 ? 2.135 20.891 -20.976 1.00 65.06 574 ALA A N 1
ATOM 4518 C CA . ALA A 1 574 ? 2.756 21.189 -22.265 1.00 65.06 574 ALA A CA 1
ATOM 4519 C C . ALA A 1 574 ? 1.695 21.306 -23.369 1.00 65.06 574 ALA A C 1
ATOM 4521 O O . ALA A 1 574 ? 1.741 22.241 -24.165 1.00 65.06 574 ALA A O 1
ATOM 4522 N N . ASP A 1 575 ? 0.702 20.421 -23.333 1.00 78.38 575 ASP A N 1
ATOM 4523 C CA . ASP A 1 575 ? -0.419 20.376 -24.268 1.00 78.38 575 ASP A CA 1
ATOM 4524 C C . ASP A 1 575 ? -1.348 21.587 -24.082 1.00 78.38 575 ASP A C 1
ATOM 4526 O O . ASP A 1 575 ? -1.639 22.298 -25.041 1.00 78.38 575 ASP A O 1
ATOM 4530 N N . THR A 1 576 ? -1.709 21.925 -22.838 1.00 80.50 576 THR A N 1
ATOM 4531 C CA . THR A 1 576 ? -2.464 23.147 -22.511 1.00 80.50 576 THR A CA 1
ATOM 4532 C C . THR A 1 576 ? -1.686 24.406 -22.896 1.00 80.50 576 THR A C 1
ATOM 4534 O O . THR A 1 576 ? -2.265 25.355 -23.421 1.00 80.50 576 THR A O 1
ATOM 4537 N N . ALA A 1 577 ? -0.365 24.441 -22.683 1.00 84.12 577 ALA A N 1
ATOM 4538 C CA . ALA A 1 577 ? 0.458 25.571 -23.110 1.00 84.12 577 ALA A CA 1
ATOM 4539 C C . ALA A 1 577 ? 0.518 25.696 -24.640 1.00 84.12 577 ALA A C 1
ATOM 4541 O O . ALA A 1 577 ? 0.497 26.814 -25.150 1.00 84.12 577 ALA A O 1
ATOM 4542 N N . GLN A 1 578 ? 0.563 24.579 -25.374 1.00 85.94 578 GLN A N 1
ATOM 4543 C CA . GLN A 1 578 ? 0.483 24.589 -26.833 1.00 85.94 578 GLN A CA 1
ATOM 4544 C C . GLN A 1 578 ? -0.887 25.074 -27.308 1.00 85.94 578 GLN A C 1
ATOM 4546 O O . GLN A 1 578 ? -0.937 25.984 -28.126 1.00 85.94 578 GLN A O 1
ATOM 4551 N N . ALA A 1 579 ? -1.976 24.553 -26.741 1.00 83.12 579 ALA A N 1
ATOM 4552 C CA . ALA A 1 579 ? -3.334 24.982 -27.061 1.00 83.12 579 ALA A CA 1
ATOM 4553 C C . ALA A 1 579 ? -3.518 26.493 -26.836 1.00 83.12 579 ALA A C 1
ATOM 4555 O O . ALA A 1 579 ? -4.064 27.191 -27.686 1.00 83.12 579 ALA A O 1
ATOM 4556 N N . ILE A 1 580 ? -2.989 27.026 -25.729 1.00 88.31 580 ILE A N 1
ATOM 4557 C CA . ILE A 1 580 ? -3.016 28.468 -25.453 1.00 88.31 580 ILE A CA 1
ATOM 4558 C C . ILE A 1 580 ? -2.176 29.250 -26.471 1.00 88.31 580 ILE A C 1
ATOM 4560 O O . ILE A 1 580 ? -2.612 30.315 -26.889 1.00 88.31 580 ILE A O 1
ATOM 4564 N N . ARG A 1 581 ? -1.015 28.742 -26.909 1.00 89.25 581 ARG A N 1
ATOM 4565 C CA . ARG A 1 581 ? -0.202 29.399 -27.951 1.00 89.25 581 ARG A CA 1
ATOM 4566 C C . ARG A 1 581 ? -0.914 29.458 -29.303 1.00 89.25 581 ARG A C 1
ATOM 4568 O O . ARG A 1 581 ? -0.832 30.483 -29.975 1.00 89.25 581 ARG A O 1
ATOM 4575 N N . GLU A 1 582 ? -1.632 28.402 -29.682 1.00 88.31 582 GLU A N 1
ATOM 4576 C CA . GLU A 1 582 ? -2.439 28.405 -30.909 1.00 88.31 582 GLU A CA 1
ATOM 4577 C C . GLU A 1 582 ? -3.563 29.445 -30.825 1.00 88.31 582 GLU A C 1
ATOM 4579 O O . GLU A 1 582 ? -3.765 30.208 -31.769 1.00 88.31 582 GLU A O 1
ATOM 4584 N N . LEU A 1 583 ? -4.230 29.563 -29.671 1.00 87.06 583 LEU A N 1
ATOM 4585 C CA . LEU A 1 583 ? -5.220 30.619 -29.441 1.00 87.06 583 LEU A CA 1
ATOM 4586 C C . LEU A 1 583 ? -4.578 32.017 -29.452 1.00 87.06 583 LEU A C 1
ATOM 4588 O O . LEU A 1 583 ? -5.098 32.920 -30.094 1.00 87.06 583 LEU A O 1
ATOM 4592 N N . GLU A 1 584 ? -3.410 32.198 -28.827 1.00 91.44 584 GLU A N 1
ATOM 4593 C CA . GLU A 1 584 ? -2.667 33.469 -28.843 1.00 91.44 584 GLU A CA 1
ATOM 4594 C C . GLU A 1 584 ? -2.290 33.889 -30.282 1.00 91.44 584 GLU A C 1
ATOM 4596 O O . GLU A 1 584 ? -2.204 35.085 -30.572 1.00 91.44 584 GLU A O 1
ATOM 4601 N N . SER A 1 585 ? -2.132 32.934 -31.209 1.00 89.62 585 SER A N 1
ATOM 4602 C CA . SER A 1 585 ? -1.821 33.193 -32.626 1.00 89.62 585 SER A CA 1
ATOM 4603 C C . SER A 1 585 ? -2.963 33.851 -33.418 1.00 89.62 585 SER A C 1
ATOM 4605 O O . SER A 1 585 ? -2.720 34.420 -34.495 1.00 89.62 585 SER A O 1
ATOM 4607 N N . ILE A 1 586 ? -4.188 33.808 -32.877 1.00 89.75 586 ILE A N 1
ATOM 4608 C CA . ILE A 1 586 ? -5.352 34.538 -33.393 1.00 89.75 586 ILE A CA 1
ATOM 4609 C C . ILE A 1 586 ? -5.099 36.051 -33.286 1.00 89.75 586 ILE A C 1
ATOM 4611 O O . ILE A 1 586 ? -5.445 36.820 -34.189 1.00 89.75 586 ILE A O 1
ATOM 4615 N N . GLY A 1 587 ? -4.438 36.478 -32.204 1.00 85.56 587 GLY A N 1
ATOM 4616 C CA . GLY A 1 587 ? -4.155 37.878 -31.908 1.00 85.56 587 GLY A CA 1
ATOM 4617 C C . GLY A 1 587 ? -5.419 38.739 -31.789 1.00 85.56 587 GLY A C 1
ATOM 4618 O O . GLY A 1 587 ? -6.526 38.250 -31.572 1.00 85.56 587 GLY A O 1
ATOM 4619 N N . ASN A 1 588 ? -5.259 40.052 -31.973 1.00 88.94 588 ASN A N 1
ATOM 4620 C CA . ASN A 1 588 ? -6.357 41.029 -31.905 1.00 88.94 588 ASN A CA 1
ATOM 4621 C C . ASN A 1 588 ? -7.099 41.197 -33.247 1.00 88.94 588 ASN A C 1
ATOM 4623 O O . ASN A 1 588 ? -7.627 42.274 -33.519 1.00 88.94 588 ASN A O 1
ATOM 4627 N N . ASN A 1 589 ? -7.090 40.186 -34.124 1.00 91.56 589 ASN A N 1
ATOM 4628 C CA . ASN A 1 589 ? -7.773 40.258 -35.416 1.00 91.56 589 ASN A CA 1
ATOM 4629 C C . ASN A 1 589 ? -9.229 39.759 -35.275 1.00 91.56 589 ASN A C 1
ATOM 4631 O O . ASN A 1 589 ? -9.435 38.547 -35.170 1.00 91.56 589 ASN A O 1
ATOM 4635 N N . PRO A 1 590 ? -10.241 40.650 -35.298 1.00 88.88 590 PRO A N 1
ATOM 4636 C CA . PRO A 1 590 ? -11.633 40.271 -35.049 1.00 88.88 590 PRO A CA 1
ATOM 4637 C C . PRO A 1 590 ? -12.211 39.357 -36.136 1.00 88.88 590 PRO A C 1
ATOM 4639 O O . PRO A 1 590 ? -13.077 38.533 -35.846 1.00 88.88 590 PRO A O 1
ATOM 4642 N N . ASP A 1 591 ? -11.728 39.455 -37.377 1.00 90.25 591 ASP A N 1
ATOM 4643 C CA . ASP A 1 591 ? -12.207 38.614 -38.476 1.00 90.25 591 ASP A CA 1
ATOM 4644 C C . ASP A 1 591 ? -11.667 37.187 -38.353 1.00 90.25 591 ASP A C 1
ATOM 4646 O O . ASP A 1 591 ? -12.401 36.224 -38.575 1.00 90.25 591 ASP A O 1
ATOM 4650 N N . LEU A 1 592 ? -10.413 37.037 -37.909 1.00 90.44 592 LEU A N 1
ATOM 4651 C CA . LEU A 1 592 ? -9.831 35.729 -37.610 1.00 90.44 592 LEU A CA 1
ATOM 4652 C C . LEU A 1 592 ? -10.474 35.095 -36.368 1.00 90.44 592 LEU A C 1
ATOM 4654 O O . LEU A 1 592 ? -10.748 33.899 -36.383 1.00 90.44 592 LEU A O 1
ATOM 4658 N N . GLN A 1 593 ? -10.778 35.883 -35.330 1.00 92.19 593 GLN A N 1
ATOM 4659 C CA . GLN A 1 593 ? -11.511 35.410 -34.146 1.00 92.19 593 GLN A CA 1
ATOM 4660 C C . GLN A 1 593 ? -12.883 34.846 -34.527 1.00 92.19 593 GLN A C 1
ATOM 4662 O O . GLN A 1 593 ? -13.202 33.712 -34.170 1.00 92.19 593 GLN A O 1
ATOM 4667 N N . ARG A 1 594 ? -13.673 35.593 -35.313 1.00 92.06 594 ARG A N 1
ATOM 4668 C CA . ARG A 1 594 ? -14.979 35.121 -35.803 1.00 92.06 594 ARG A CA 1
ATOM 4669 C C . ARG A 1 594 ? -14.847 33.865 -36.659 1.00 92.06 594 ARG A C 1
ATOM 4671 O O . ARG A 1 594 ? -15.628 32.936 -36.480 1.00 92.06 594 ARG A O 1
ATOM 4678 N N . ALA A 1 595 ? -13.854 33.818 -37.549 1.00 91.75 595 ALA A N 1
ATOM 4679 C CA . ALA A 1 595 ? -13.612 32.661 -38.406 1.00 91.75 595 ALA A CA 1
ATOM 4680 C C . ALA A 1 595 ? -13.256 31.403 -37.594 1.00 91.75 595 ALA A C 1
ATOM 4682 O O . ALA A 1 595 ? -13.801 30.333 -37.855 1.00 91.75 595 ALA A O 1
ATOM 4683 N N . VAL A 1 596 ? -12.391 31.529 -36.580 1.00 92.38 596 VAL A N 1
ATOM 4684 C CA . VAL A 1 596 ? -12.024 30.421 -35.683 1.00 92.38 596 VAL A CA 1
ATOM 4685 C C . VAL A 1 596 ? -13.230 29.953 -34.868 1.00 92.38 596 VAL A C 1
ATOM 4687 O O . VAL A 1 596 ? -13.471 28.753 -34.794 1.00 92.38 596 VAL A O 1
ATOM 4690 N N . GLN A 1 597 ? -14.028 30.869 -34.310 1.00 92.88 597 GLN A N 1
ATOM 4691 C CA . GLN A 1 597 ? -15.227 30.517 -33.539 1.00 92.88 597 GLN A CA 1
ATOM 4692 C C . GLN A 1 597 ? -16.277 29.790 -34.388 1.00 92.88 597 GLN A C 1
ATOM 4694 O O . GLN A 1 597 ? -16.786 28.752 -33.968 1.00 92.88 597 GLN A O 1
ATOM 4699 N N . GLN A 1 598 ? -16.577 30.304 -35.586 1.00 93.88 598 GLN A N 1
ATOM 4700 C CA . GLN A 1 598 ? -17.534 29.682 -36.507 1.00 93.88 598 GLN A CA 1
ATOM 4701 C C . GLN A 1 598 ? -17.069 28.292 -36.932 1.00 93.88 598 GLN A C 1
ATOM 4703 O O . GLN A 1 598 ? -17.842 27.337 -36.873 1.00 93.88 598 GLN A O 1
ATOM 4708 N N . ARG A 1 599 ? -15.791 28.165 -37.302 1.00 92.44 599 ARG A N 1
ATOM 4709 C CA . ARG A 1 599 ? -15.207 26.891 -37.718 1.00 92.44 599 ARG A CA 1
ATOM 4710 C C . ARG A 1 599 ? -15.209 25.870 -36.582 1.00 92.44 599 ARG A C 1
ATOM 4712 O O . ARG A 1 599 ? -15.628 24.736 -36.784 1.00 92.44 599 ARG A O 1
ATOM 4719 N N . PHE A 1 600 ? -14.799 26.283 -35.385 1.00 94.00 600 PHE A N 1
ATOM 4720 C CA . PHE A 1 600 ? -14.808 25.427 -34.203 1.00 94.00 600 PHE A CA 1
ATOM 4721 C C . PHE A 1 600 ? -16.224 24.933 -33.879 1.00 94.00 600 PHE A C 1
ATOM 4723 O O . PHE A 1 600 ? -16.421 23.744 -33.647 1.00 94.00 600 PHE A O 1
ATOM 4730 N N . GLN A 1 601 ? -17.224 25.818 -33.949 1.00 94.19 601 GLN A N 1
ATOM 4731 C CA . GLN A 1 601 ? -18.624 25.460 -33.721 1.00 94.19 601 GLN A CA 1
ATOM 4732 C C . GLN A 1 601 ? -19.174 24.498 -34.781 1.00 94.19 601 GLN A C 1
ATOM 4734 O O . GLN A 1 601 ? -19.911 23.577 -34.434 1.00 94.19 601 GLN A O 1
ATOM 4739 N N . GLN A 1 602 ? -18.810 24.681 -36.054 1.00 93.50 602 GLN A N 1
ATOM 4740 C CA . GLN A 1 602 ? -19.178 23.753 -37.129 1.00 93.50 602 GLN A CA 1
ATOM 4741 C C . GLN A 1 602 ? -18.581 22.357 -36.914 1.00 93.50 602 GLN A C 1
ATOM 4743 O O . GLN A 1 602 ? -19.252 21.364 -37.179 1.00 93.50 602 GLN A O 1
ATOM 4748 N N . GLU A 1 603 ? -17.334 22.275 -36.443 1.00 91.94 603 GLU A N 1
ATOM 4749 C CA . GLU A 1 603 ? -16.618 21.003 -36.301 1.00 91.94 603 GLU A CA 1
ATOM 4750 C C . GLU A 1 603 ? -16.935 20.263 -34.993 1.00 91.94 603 GLU A C 1
ATOM 4752 O O . GLU A 1 603 ? -17.020 19.037 -35.000 1.00 91.94 603 GLU A O 1
ATOM 4757 N N . GLN A 1 604 ? -17.105 20.976 -33.876 1.00 89.81 604 GLN A N 1
ATOM 4758 C CA . GLN A 1 604 ? -17.291 20.373 -32.545 1.00 89.81 604 GLN A CA 1
ATOM 4759 C C . GLN A 1 604 ? -18.747 20.388 -32.060 1.00 89.81 604 GLN A C 1
ATOM 4761 O O . GLN A 1 604 ? -19.069 19.753 -31.059 1.00 89.81 604 GLN A O 1
ATOM 4766 N N . GLY A 1 605 ? -19.642 21.118 -32.733 1.00 93.12 605 GLY A N 1
ATOM 4767 C CA . GLY A 1 605 ? -21.037 21.267 -32.307 1.00 93.12 605 GLY A CA 1
ATOM 4768 C C . GLY A 1 605 ? -21.230 22.129 -31.050 1.00 93.12 605 GLY A C 1
ATOM 4769 O O . GLY A 1 605 ? -22.357 22.281 -30.580 1.00 93.12 605 GLY A O 1
ATOM 4770 N N . GLU A 1 606 ? -20.163 22.730 -30.517 1.00 93.19 606 GLU A N 1
ATOM 4771 C CA . GLU A 1 606 ? -20.203 23.655 -29.385 1.00 93.19 606 GLU A CA 1
ATOM 4772 C C . GLU A 1 606 ? -19.321 24.887 -29.607 1.00 93.19 606 GLU A C 1
ATOM 4774 O O . GLU A 1 606 ? -18.419 24.895 -30.442 1.00 93.19 606 GLU A O 1
ATOM 4779 N N . THR A 1 607 ? -19.603 25.968 -28.881 1.00 94.19 607 THR A N 1
ATOM 4780 C CA . THR A 1 607 ? -18.854 27.219 -29.012 1.00 94.19 607 THR A CA 1
ATOM 4781 C C . THR A 1 607 ? -17.497 27.123 -28.305 1.00 94.19 607 THR A C 1
ATOM 4783 O O . THR A 1 607 ? -17.356 26.448 -27.283 1.00 94.19 607 THR A O 1
ATOM 4786 N N . LEU A 1 608 ? -16.481 27.805 -28.846 1.00 92.94 608 LEU A N 1
ATOM 4787 C CA . LEU A 1 608 ? -15.104 27.731 -28.340 1.00 92.94 608 LEU A CA 1
ATOM 4788 C C . LEU A 1 608 ? -14.983 28.166 -26.865 1.00 92.94 608 LEU A C 1
ATOM 4790 O O . LEU A 1 608 ? -14.226 27.558 -26.112 1.00 92.94 608 LEU A O 1
ATOM 4794 N N . ASP A 1 609 ? -15.756 29.160 -26.420 1.00 94.50 609 ASP A N 1
ATOM 4795 C CA . ASP A 1 609 ? -15.838 29.569 -25.012 1.00 94.50 609 ASP A CA 1
ATOM 4796 C C . ASP A 1 609 ? -16.330 28.429 -24.111 1.00 94.50 609 ASP A C 1
ATOM 4798 O O . ASP A 1 609 ? -15.699 28.145 -23.095 1.00 94.50 609 ASP A O 1
ATOM 4802 N N . ARG A 1 610 ? -17.397 27.716 -24.497 1.00 92.88 610 ARG A N 1
ATOM 4803 C CA . ARG A 1 610 ? -17.919 26.578 -23.721 1.00 92.88 610 ARG A CA 1
ATOM 4804 C C . ARG A 1 610 ? -16.907 25.449 -23.630 1.00 92.88 610 ARG A C 1
ATOM 4806 O O . ARG A 1 610 ? -16.685 24.925 -22.538 1.00 92.88 610 ARG A O 1
ATOM 4813 N N . TYR A 1 611 ? -16.247 25.142 -24.743 1.00 92.69 611 TYR A N 1
ATOM 4814 C CA . TYR A 1 611 ? -15.189 24.142 -24.763 1.00 92.69 611 TYR A CA 1
ATOM 4815 C C . TYR A 1 611 ? -14.049 24.525 -23.804 1.00 92.69 611 TYR A C 1
ATOM 4817 O O . TYR A 1 611 ? -13.601 23.693 -23.012 1.00 92.69 611 TYR A O 1
ATOM 4825 N N . ILE A 1 612 ? -13.616 25.794 -23.809 1.00 93.44 612 ILE A N 1
ATOM 4826 C CA . ILE A 1 612 ? -12.580 26.297 -22.895 1.00 93.44 612 ILE A CA 1
ATOM 4827 C C . ILE A 1 612 ? -13.032 26.194 -21.430 1.00 93.44 612 ILE A C 1
ATOM 4829 O O . ILE A 1 612 ? -12.267 25.719 -20.588 1.00 93.44 612 ILE A O 1
ATOM 4833 N N . LEU A 1 613 ? -14.268 26.587 -21.112 1.00 91.75 613 LEU A N 1
ATOM 4834 C CA . LEU A 1 613 ? -14.815 26.494 -19.754 1.00 91.75 613 LEU A CA 1
ATOM 4835 C C . LEU A 1 613 ? -14.858 25.040 -19.252 1.00 91.75 613 LEU A C 1
ATOM 4837 O O . LEU A 1 613 ? -14.492 24.779 -18.106 1.00 91.75 613 LEU A O 1
ATOM 4841 N N . GLY A 1 614 ? -15.236 24.085 -20.105 1.00 90.62 614 GLY A N 1
ATOM 4842 C CA . GLY A 1 614 ? -15.318 22.667 -19.740 1.00 90.62 614 GLY A CA 1
ATOM 4843 C C . GLY A 1 614 ? -13.963 21.977 -19.546 1.00 90.62 614 GLY A C 1
ATOM 4844 O O . GLY A 1 614 ? -13.860 21.052 -18.740 1.00 90.62 614 GLY A O 1
ATOM 4845 N N . HIS A 1 615 ? -12.917 22.426 -20.249 1.00 88.88 615 HIS A N 1
ATOM 4846 C CA . HIS A 1 615 ? -11.663 21.669 -20.362 1.00 88.88 615 HIS A CA 1
ATOM 4847 C C . HIS A 1 615 ? -10.437 22.329 -19.707 1.00 88.88 615 HIS A C 1
ATOM 4849 O O . HIS A 1 615 ? -9.425 21.651 -19.510 1.00 88.88 615 HIS A O 1
ATOM 4855 N N . PHE A 1 616 ? -10.504 23.611 -19.327 1.00 89.44 616 PHE A N 1
ATOM 4856 C CA . PHE A 1 616 ? -9.391 24.337 -18.703 1.00 89.44 616 PHE A CA 1
ATOM 4857 C C . PHE A 1 616 ? -9.641 24.612 -17.210 1.00 89.44 616 PHE A C 1
ATOM 4859 O O . PHE A 1 616 ? -10.750 24.956 -16.792 1.00 89.44 616 PHE A O 1
ATOM 4866 N N . ARG A 1 617 ? -8.580 24.504 -16.395 1.00 88.06 617 ARG A N 1
ATOM 4867 C CA . ARG A 1 617 ? -8.595 24.856 -14.959 1.00 88.06 617 ARG A CA 1
ATOM 4868 C C . ARG A 1 617 ? -8.611 26.371 -14.770 1.00 88.06 617 ARG A C 1
ATOM 4870 O O . ARG A 1 617 ? -8.048 27.070 -15.597 1.00 88.06 617 ARG A O 1
ATOM 4877 N N . ASP A 1 618 ? -9.123 26.872 -13.648 1.00 84.75 618 ASP A N 1
ATOM 4878 C CA . ASP A 1 618 ? -9.398 28.301 -13.389 1.00 84.75 618 ASP A CA 1
ATOM 4879 C C . ASP A 1 618 ? -8.349 29.297 -13.926 1.00 84.75 618 ASP A C 1
ATOM 4881 O O . ASP A 1 618 ? -8.677 30.194 -14.698 1.00 84.75 618 ASP A O 1
ATOM 4885 N N . LYS A 1 619 ? -7.059 29.118 -13.600 1.00 85.75 619 LYS A N 1
ATOM 4886 C CA . LYS A 1 619 ? -5.989 30.027 -14.071 1.00 85.75 619 LYS A CA 1
ATOM 4887 C C . LYS A 1 619 ? -5.680 29.899 -15.567 1.00 85.75 619 LYS A C 1
ATOM 4889 O O . LYS A 1 619 ? -5.275 30.869 -16.201 1.00 85.75 619 LYS A O 1
ATOM 4894 N N . GLU A 1 620 ? -5.822 28.701 -16.121 1.00 90.44 620 GLU A N 1
ATOM 4895 C CA . GLU A 1 620 ? -5.582 28.409 -17.540 1.00 90.44 620 GLU A CA 1
ATOM 4896 C C . GLU A 1 620 ? -6.796 28.812 -18.389 1.00 90.44 620 GLU A C 1
ATOM 4898 O O . GLU A 1 620 ? -6.629 29.274 -19.513 1.00 90.44 620 GLU A O 1
ATOM 4903 N N . ARG A 1 621 ? -7.999 28.721 -17.811 1.00 92.31 621 ARG A N 1
ATOM 4904 C CA . ARG A 1 621 ? -9.289 29.109 -18.386 1.00 92.31 621 ARG A CA 1
ATOM 4905 C C . ARG A 1 621 ? -9.319 30.598 -18.703 1.00 92.31 621 ARG A C 1
ATOM 4907 O O . ARG A 1 621 ? -9.593 30.961 -19.841 1.00 92.31 621 ARG A O 1
ATOM 4914 N N . GLU A 1 622 ? -8.953 31.461 -17.752 1.00 93.62 622 GLU A N 1
ATOM 4915 C CA . GLU A 1 622 ? -8.867 32.905 -18.020 1.00 93.62 622 GLU A CA 1
ATOM 4916 C C . GLU A 1 622 ? -7.859 33.223 -19.129 1.00 93.62 622 GLU A C 1
ATOM 4918 O O . GLU A 1 622 ? -8.119 34.062 -19.993 1.00 93.62 622 GLU A O 1
ATOM 4923 N N . LYS A 1 623 ? -6.703 32.546 -19.120 1.00 92.94 623 LYS A N 1
ATOM 4924 C CA . LYS A 1 623 ? -5.659 32.765 -20.122 1.00 92.94 623 LYS A CA 1
ATOM 4925 C C . LYS A 1 623 ? -6.124 32.335 -21.516 1.00 92.94 623 LYS A C 1
ATOM 4927 O O . LYS A 1 623 ? -5.927 33.085 -22.467 1.00 92.94 623 LYS A O 1
ATOM 4932 N N . ALA A 1 624 ? -6.765 31.173 -21.628 1.00 91.19 624 ALA A N 1
ATOM 4933 C CA . ALA A 1 624 ? -7.312 30.658 -22.878 1.00 91.19 624 ALA A CA 1
ATOM 4934 C C . ALA A 1 624 ? -8.453 31.538 -23.416 1.00 91.19 624 ALA A C 1
ATOM 4936 O O . ALA A 1 624 ? -8.466 31.845 -24.605 1.00 91.19 624 ALA A O 1
ATOM 4937 N N . LEU A 1 625 ? -9.354 32.021 -22.551 1.00 93.94 625 LEU A N 1
ATOM 4938 C CA . LEU A 1 625 ? -10.426 32.941 -22.948 1.00 93.94 625 LEU A CA 1
ATOM 4939 C C . LEU A 1 625 ? -9.871 34.266 -23.492 1.00 93.94 625 LEU A C 1
ATOM 4941 O O . LEU A 1 625 ? -10.303 34.711 -24.553 1.00 93.94 625 LEU A O 1
ATOM 4945 N N . ARG A 1 626 ? -8.865 34.860 -22.830 1.00 93.75 626 ARG A N 1
ATOM 4946 C CA . ARG A 1 626 ? -8.196 36.072 -23.345 1.00 93.75 626 ARG A CA 1
ATOM 4947 C C . ARG A 1 626 ? -7.479 35.814 -24.664 1.00 93.75 626 ARG A C 1
ATOM 4949 O O . ARG A 1 626 ? -7.560 36.641 -25.564 1.00 93.75 626 ARG A O 1
ATOM 4956 N N . ALA A 1 627 ? -6.789 34.679 -24.778 1.00 90.62 627 ALA A N 1
ATOM 4957 C CA . ALA A 1 627 ? -6.091 34.293 -25.999 1.00 90.62 627 ALA A CA 1
ATOM 4958 C C . ALA A 1 627 ? -7.060 34.130 -27.182 1.00 90.62 627 ALA A C 1
ATOM 4960 O O . ALA A 1 627 ? -6.764 34.581 -28.281 1.00 90.62 627 ALA A O 1
ATOM 4961 N N . ALA A 1 628 ? -8.250 33.579 -26.937 1.00 90.06 628 ALA A N 1
ATOM 4962 C CA . ALA A 1 628 ? -9.311 33.451 -27.933 1.00 90.06 628 ALA A CA 1
ATOM 4963 C C . ALA A 1 628 ? -10.083 34.762 -28.216 1.00 90.06 628 ALA A C 1
ATOM 4965 O O . ALA A 1 628 ? -11.001 34.760 -29.036 1.00 90.06 628 ALA A O 1
ATOM 4966 N N . GLY A 1 629 ? -9.717 35.877 -27.569 1.00 91.19 629 GLY A N 1
ATOM 4967 C CA . GLY A 1 629 ? -10.307 37.197 -27.807 1.00 91.19 629 GLY A CA 1
ATOM 4968 C C . GLY A 1 629 ? -11.596 37.496 -27.038 1.00 91.19 629 GLY A C 1
ATOM 4969 O O . GLY A 1 629 ? -12.267 38.473 -27.358 1.00 91.19 629 GLY A O 1
ATOM 4970 N N . TYR A 1 630 ? -11.958 36.686 -26.041 1.00 94.12 630 TYR A N 1
ATOM 4971 C CA . TYR A 1 630 ? -13.160 36.911 -25.235 1.00 94.12 630 TYR A CA 1
ATOM 4972 C C . TYR A 1 630 ? -12.930 37.930 -24.112 1.00 94.12 630 TYR A C 1
ATOM 4974 O O . TYR A 1 630 ? -11.868 37.954 -23.478 1.00 94.12 630 TYR A O 1
ATOM 4982 N N . ASP A 1 631 ? -13.970 38.705 -23.788 1.00 94.62 631 ASP A N 1
ATOM 4983 C CA . ASP A 1 631 ? -14.047 39.408 -22.507 1.00 94.62 631 ASP A CA 1
ATOM 4984 C C . ASP A 1 631 ? -14.349 38.389 -21.398 1.00 94.62 631 ASP A C 1
ATOM 4986 O O . ASP A 1 631 ? -15.456 37.860 -21.272 1.00 94.62 631 ASP A O 1
ATOM 4990 N N . VAL A 1 632 ? -13.332 38.087 -20.588 1.00 93.62 632 VAL A N 1
ATOM 4991 C CA . VAL A 1 632 ? -13.422 37.095 -19.506 1.00 93.62 632 VAL A CA 1
ATOM 4992 C C . VAL A 1 632 ? -14.520 37.450 -18.501 1.00 93.62 632 VAL A C 1
ATOM 4994 O O . VAL A 1 632 ? -15.178 36.551 -17.980 1.00 93.62 632 VAL A O 1
ATOM 4997 N N . GLY A 1 633 ? -14.728 38.741 -18.222 1.00 94.12 633 GLY A N 1
ATOM 4998 C CA . GLY A 1 633 ? -15.742 39.184 -17.269 1.00 94.12 633 GLY A CA 1
ATOM 4999 C C . GLY A 1 633 ? -17.152 38.886 -17.766 1.00 94.12 633 GLY A C 1
ATOM 5000 O O . GLY A 1 633 ? -17.989 38.421 -16.992 1.00 94.12 633 GLY A O 1
ATOM 5001 N N . GLU A 1 634 ? -17.395 39.091 -19.061 1.00 95.38 634 GLU A N 1
ATOM 5002 C CA . GLU A 1 634 ? -18.682 38.809 -19.696 1.00 95.38 634 GLU A CA 1
ATOM 5003 C C . GLU A 1 634 ? -18.972 37.303 -19.751 1.00 95.38 634 GLU A C 1
ATOM 5005 O O . GLU A 1 634 ? -20.035 36.869 -19.300 1.00 95.38 634 GLU A O 1
ATOM 5010 N N . VAL A 1 635 ? -18.003 36.494 -20.199 1.00 94.38 635 VAL A N 1
ATOM 5011 C CA . VAL A 1 635 ? -18.159 35.031 -20.317 1.00 94.38 635 VAL A CA 1
ATOM 5012 C C . VAL A 1 635 ? -18.420 34.378 -18.955 1.00 94.38 635 VAL A C 1
ATOM 5014 O O . VAL A 1 635 ? -19.345 33.574 -18.821 1.00 94.38 635 VAL A O 1
ATOM 5017 N N . LEU A 1 636 ? -17.662 34.747 -17.915 1.00 90.88 636 LEU A N 1
ATOM 5018 C CA . LEU A 1 636 ? -17.860 34.195 -16.568 1.00 90.88 636 LEU A CA 1
ATOM 5019 C C . LEU A 1 636 ? -19.168 34.683 -15.925 1.00 90.88 636 LEU A C 1
ATOM 5021 O O . LEU A 1 636 ? -19.818 33.931 -15.194 1.00 90.88 636 LEU A O 1
ATOM 5025 N N . ALA A 1 637 ? -19.591 35.923 -16.196 1.00 92.56 637 ALA A N 1
ATOM 5026 C CA . ALA A 1 637 ? -20.886 36.420 -15.737 1.00 92.56 637 ALA A CA 1
ATOM 5027 C C . ALA A 1 637 ? -22.050 35.668 -16.401 1.00 92.56 637 ALA A C 1
ATOM 5029 O O . ALA A 1 637 ? -23.057 35.392 -15.744 1.00 92.56 637 ALA A O 1
ATOM 5030 N N . GLU A 1 638 ? -21.921 35.309 -17.680 1.00 92.69 638 GLU A N 1
ATOM 5031 C CA . GLU A 1 638 ? -22.916 34.500 -18.382 1.00 92.69 638 GLU A CA 1
ATOM 5032 C C . GLU A 1 638 ? -22.940 33.046 -17.879 1.00 92.69 638 GLU A C 1
ATOM 5034 O O . GLU A 1 638 ? -24.021 32.505 -17.642 1.00 92.69 638 GLU A O 1
ATOM 5039 N N . GLU A 1 639 ? -21.776 32.432 -17.631 1.00 91.62 639 GLU A N 1
ATOM 5040 C CA . GLU A 1 639 ? -21.667 31.097 -17.017 1.00 91.62 639 GLU A CA 1
ATOM 5041 C C . GLU A 1 639 ? -22.349 31.066 -15.643 1.00 91.62 639 GLU A C 1
ATOM 5043 O O . GLU A 1 639 ? -23.160 30.179 -15.367 1.00 91.62 639 GLU A O 1
ATOM 5048 N N . ARG A 1 640 ? -22.111 32.085 -14.810 1.00 89.94 640 ARG A N 1
ATOM 5049 C CA . ARG A 1 640 ? -22.753 32.223 -13.499 1.00 89.94 640 ARG A CA 1
ATOM 5050 C C . ARG A 1 640 ? -24.270 32.369 -13.607 1.00 89.94 640 ARG A C 1
ATOM 5052 O O . ARG A 1 640 ? -24.991 31.660 -12.911 1.00 89.94 640 ARG A O 1
ATOM 5059 N N . LYS A 1 641 ? -24.765 33.226 -14.508 1.00 92.75 641 LYS A N 1
ATOM 5060 C CA . LYS A 1 641 ? -26.212 33.365 -14.762 1.00 92.75 641 LYS A CA 1
ATOM 5061 C C . LYS A 1 641 ? -26.838 32.046 -15.216 1.00 92.75 641 LYS A C 1
ATOM 5063 O O . LYS A 1 641 ? -27.952 31.729 -14.807 1.00 92.75 641 LYS A O 1
ATOM 5068 N N . ARG A 1 642 ? -26.138 31.264 -16.047 1.00 87.06 642 ARG A N 1
ATOM 5069 C CA . ARG A 1 642 ? -26.593 29.931 -16.474 1.00 87.06 642 ARG A CA 1
ATOM 5070 C C . ARG A 1 642 ? -26.626 28.951 -15.302 1.00 87.06 642 ARG A C 1
ATOM 5072 O O . ARG A 1 642 ? -27.637 28.276 -15.138 1.00 87.06 642 ARG A O 1
ATOM 5079 N N . ALA A 1 643 ? -25.583 28.922 -14.471 1.00 85.81 643 ALA A N 1
ATOM 5080 C CA . ALA A 1 643 ? -25.519 28.070 -13.284 1.00 85.81 643 ALA A CA 1
ATOM 5081 C C . ALA A 1 643 ? -26.661 28.384 -12.298 1.00 85.81 643 ALA A C 1
ATOM 5083 O O . ALA A 1 643 ? -27.352 27.474 -11.836 1.00 85.81 643 ALA A O 1
ATOM 5084 N N . GLU A 1 644 ? -26.920 29.673 -12.061 1.00 88.94 644 GLU A N 1
ATOM 5085 C CA . GLU A 1 644 ? -28.034 30.172 -11.246 1.00 88.94 644 GLU A CA 1
ATOM 5086 C C . GLU A 1 644 ? -29.403 29.808 -11.861 1.00 88.94 644 GLU A C 1
ATOM 5088 O O . GLU A 1 644 ? -30.315 29.407 -11.141 1.00 88.94 644 GLU A O 1
ATOM 5093 N N . ALA A 1 645 ? -29.551 29.851 -13.191 1.00 86.56 645 ALA A N 1
ATOM 5094 C CA . ALA A 1 645 ? -30.785 29.450 -13.877 1.00 86.56 645 ALA A CA 1
ATOM 5095 C C . ALA A 1 645 ? -31.051 27.932 -13.824 1.00 86.56 645 ALA A C 1
ATOM 5097 O O . ALA A 1 645 ? -32.211 27.512 -13.773 1.00 86.56 645 ALA A O 1
ATOM 5098 N N . THR A 1 646 ? -29.999 27.105 -13.818 1.00 82.25 646 THR A N 1
ATOM 5099 C CA . THR A 1 646 ? -30.106 25.649 -13.608 1.00 82.25 646 THR A CA 1
ATOM 5100 C C . THR A 1 646 ? -30.349 25.271 -12.149 1.00 82.25 646 THR A C 1
ATOM 5102 O O . THR A 1 646 ? -30.978 24.248 -11.889 1.00 82.25 646 THR A O 1
ATOM 5105 N N . GLN A 1 647 ? -29.951 26.116 -11.194 1.00 74.06 647 GLN A N 1
ATOM 5106 C CA . GLN A 1 647 ? -30.281 25.986 -9.770 1.00 74.06 647 GLN A CA 1
ATOM 5107 C C . GLN A 1 647 ? -31.700 26.492 -9.451 1.00 74.06 647 GLN A C 1
ATOM 5109 O O . GLN A 1 647 ? -31.923 27.190 -8.461 1.00 74.06 647 GLN A O 1
ATOM 5114 N N . LYS A 1 648 ? -32.708 26.120 -10.255 1.00 61.72 648 LYS A N 1
ATOM 5115 C CA . LYS A 1 648 ? -34.097 26.264 -9.795 1.00 61.72 648 LYS A CA 1
ATOM 5116 C C . LYS A 1 648 ? -34.267 25.429 -8.520 1.00 61.72 648 LYS A C 1
ATOM 5118 O O . LYS A 1 648 ? -33.906 24.251 -8.532 1.00 61.72 648 LYS A O 1
ATOM 5123 N N . PRO A 1 649 ? -34.837 25.990 -7.439 1.00 51.16 649 PRO A N 1
ATOM 5124 C CA . PRO A 1 649 ? -35.085 25.224 -6.234 1.00 51.16 649 PRO A CA 1
ATOM 5125 C C . PRO A 1 649 ? -36.081 24.122 -6.585 1.00 51.16 649 PRO A C 1
ATOM 5127 O O . PRO A 1 649 ? -37.230 24.400 -6.935 1.00 51.16 649 PRO A O 1
ATOM 5130 N N . GLN A 1 650 ? -35.660 22.862 -6.482 1.00 46.44 650 GLN A N 1
ATOM 5131 C CA . GLN A 1 650 ? -36.596 21.761 -6.286 1.00 46.44 650 GLN A CA 1
ATOM 5132 C C . GLN A 1 650 ? -37.185 21.919 -4.878 1.00 46.44 650 GLN A C 1
ATOM 5134 O O . GLN A 1 650 ? -36.799 21.245 -3.930 1.00 46.44 650 GLN A O 1
ATOM 5139 N N . GLY A 1 651 ? -38.071 22.904 -4.725 1.00 44.22 651 GLY A N 1
ATOM 5140 C CA . GLY A 1 651 ? -38.833 23.149 -3.513 1.00 44.22 651 GLY A CA 1
ATOM 5141 C C . GLY A 1 651 ? -39.933 22.106 -3.379 1.00 44.22 651 GLY A C 1
ATOM 5142 O O . GLY A 1 651 ? -41.088 22.383 -3.688 1.00 44.22 651 GLY A O 1
ATOM 5143 N N . GLY A 1 652 ? -39.572 20.910 -2.920 1.00 43.38 652 GLY A N 1
ATOM 5144 C CA . GLY A 1 652 ? -40.477 20.102 -2.110 1.00 43.38 652 GLY A CA 1
ATOM 5145 C C . GLY A 1 652 ? -40.531 20.702 -0.697 1.00 43.38 652 GLY A C 1
ATOM 5146 O O . GLY A 1 652 ? -39.497 21.154 -0.200 1.00 43.38 652 GLY A O 1
ATOM 5147 N N . PRO A 1 653 ? -41.702 20.777 -0.043 1.00 43.53 653 PRO A N 1
ATOM 5148 C CA . PRO A 1 653 ? -41.828 21.406 1.265 1.00 43.53 653 PRO A CA 1
ATOM 5149 C C . PRO A 1 653 ? -41.155 20.540 2.337 1.00 43.53 653 PRO A C 1
ATOM 5151 O O . PRO A 1 653 ? -41.755 19.605 2.860 1.00 43.53 653 PRO A O 1
ATOM 5154 N N . HIS A 1 654 ? -39.916 20.868 2.698 1.00 39.44 654 HIS A N 1
ATOM 5155 C CA . HIS A 1 654 ? -39.328 20.397 3.945 1.00 39.44 654 HIS A CA 1
ATOM 5156 C C . HIS A 1 654 ? -39.703 21.365 5.066 1.00 39.44 654 HIS A C 1
ATOM 5158 O O . HIS A 1 654 ? -39.209 22.489 5.148 1.00 39.44 654 HIS A O 1
ATOM 5164 N N . PHE A 1 655 ? -40.617 20.905 5.920 1.00 41.44 655 PHE A N 1
ATOM 5165 C CA . PHE A 1 655 ? -40.858 21.458 7.245 1.00 41.44 655 PHE A CA 1
ATOM 5166 C C . PHE A 1 655 ? -39.546 21.428 8.038 1.00 41.44 655 PHE A C 1
ATOM 5168 O O . PHE A 1 655 ? -39.114 20.364 8.475 1.00 41.44 655 PHE A O 1
ATOM 5175 N N . TYR A 1 656 ? -38.934 22.589 8.256 1.00 38.38 656 TYR A N 1
ATOM 5176 C CA . TYR A 1 656 ? -37.997 22.769 9.357 1.00 38.38 656 TYR A CA 1
ATOM 5177 C C . TYR A 1 656 ? -38.739 23.434 10.510 1.00 38.38 656 TYR A C 1
ATOM 5179 O O . TYR A 1 656 ? -39.176 24.581 10.417 1.00 38.38 656 TYR A O 1
ATOM 5187 N N . GLY A 1 657 ? -38.901 22.667 11.587 1.00 39.03 657 GLY A N 1
ATOM 5188 C CA . GLY A 1 657 ? -39.241 23.194 12.896 1.00 39.03 657 GLY A CA 1
ATOM 5189 C C . GLY A 1 657 ? -38.123 24.111 13.383 1.00 39.03 657 GLY A C 1
ATOM 5190 O O . GLY A 1 657 ? -36.945 23.763 13.356 1.00 39.03 657 GLY A O 1
ATOM 5191 N N . THR A 1 658 ? -38.532 25.300 13.793 1.00 45.81 658 THR A N 1
ATOM 5192 C CA . THR A 1 658 ? -37.765 26.313 14.512 1.00 45.81 658 THR A CA 1
ATOM 5193 C C . THR A 1 658 ? -37.163 25.766 15.804 1.00 45.81 658 THR A C 1
ATOM 5195 O O . THR A 1 658 ? -37.894 25.177 16.597 1.00 45.81 658 THR A O 1
ATOM 5198 N N . ASN A 1 659 ? -35.895 26.081 16.071 1.00 35.84 659 ASN A N 1
ATOM 5199 C CA . ASN A 1 659 ? -35.408 26.290 17.433 1.00 35.84 659 ASN A CA 1
ATOM 5200 C C . ASN A 1 659 ? -34.769 27.682 17.510 1.00 35.84 659 ASN A C 1
ATOM 5202 O O . ASN A 1 659 ? -33.950 28.045 16.665 1.00 35.84 659 ASN A O 1
ATOM 5206 N N . VAL A 1 660 ? -35.275 28.439 18.485 1.00 38.28 660 VAL A N 1
ATOM 5207 C CA . VAL A 1 660 ? -34.894 29.793 18.913 1.00 38.28 660 VAL A CA 1
ATOM 5208 C C . VAL A 1 660 ? -33.577 29.756 19.671 1.00 38.28 660 VAL A C 1
ATOM 5210 O O . VAL A 1 660 ? -33.374 28.764 20.408 1.00 38.28 660 VAL A O 1
#